Protein AF-A0A196SGY1-F1 (afdb_monomer_lite)

Secondary structure (DSSP, 8-state):
----------PPP--EEEES-GGG--TT-SEEEE-TT-STT------TT-TT--EEEE-SS--TT--EEEEES-TT--EEEE-TT-S-SS-TTSS---EEEEEEEEES-TT--EEEE-TTTTTTEEEEEEE--TT--EEEES-SSSB--TTTT-SEEEEE--TT--EEEE-BTTTTT-SEEEEES-TT--EEEE-TTTT----STT---SSPPP-EEEEE--TT--EEEESSS-S--PPBTTEEEEEEEEE----TTSPEEEEEEEEEEE-HHHHHHHHHHHHTTPPP-SS-----EEEEEEEEESS-EEEEEEETTEEEEEEEEETTS-EEEEEGGGS-SS-SSSSPPP-EEE---SS----EEE-SSSTTEEEEE-TTS-EEEEEGGG--SS-SEE--SEEE---SS-EEEEEESSSSEEEEEETTSEEEEEETTSSSEEEEEE--SS-EEEEEE-SS-TTEEEEEETTS-EEEEETT-TTS-SEEE---SS-EEEEEE-SS-TTEEEEEETTS-EEEEEGGGTT----TTHHHH--TTEEEEE---SS-EEEEEE-SSSTTEEEEEETTS-EEEEE--HHHH-GGGHHHHTTS-----

Radius of gyration: 31.37 Å; chains: 1; bounding box: 111×79×65 Å

Sequence (601 aa):
MCYDGVWIDDAPPIASVAIDSVLRLHNHVEEVTVSNYCCNELSTLSFTRFDALRSLHVGNNCFRSVDRLWLEGLPRLADLLVGDRCFSEVSIDTERRKNPKRSFRVRQCPQLRSIRVGCYSFSDYASFCVENLPSLRSLAIGDVQYDSYNFYYASSFSLVSLPQLEELHVGDHSFHSALHVTLDDLPALQRILLGDCALCGDQGVFTRREHAEETTIVLRNLDALQSLMSQGCHNFQHKEEGYSVQELYLATHTSDGYPNSIFKASIQLLANETESGMKQCLDENKEFPTEGISGKLTITQRILHDGDVNKLRQMPQNSAIVASKTETGVVNVFNTKNYPSAPSSKEVIKTLELTGHEGDGYGLEWSAFQSGWVASGGNDSRVCMWNIGANTGSSNTLQPVAQWQDRHCIIEDVSWHDANVLGAVGDDGMLSLYDLRQNAAIGNSSLHPKEVNVLKFSPFDANLFLSASSDNTAALWDFRNLRFPLHVLEGHSNAVFSGAWSPAMRSVVATAGVDRRVIVWDLSRIGQEQTAEEAEDGPAELLFIHGGHTSRVNDIAWNRHDPWTLASVADDNMLHVWKMAETIYNDKKYSEENLNDDLLD

Structure (mmCIF, N/CA/C/O backbone):
data_AF-A0A196SGY1-F1
#
_entry.id   AF-A0A196SGY1-F1
#
loop_
_atom_site.group_PDB
_atom_site.id
_atom_site.type_symbol
_atom_site.label_atom_id
_atom_site.label_alt_id
_atom_site.label_comp_id
_atom_site.label_asym_id
_atom_site.label_entity_id
_atom_site.label_seq_id
_atom_site.pdbx_PDB_ins_code
_atom_site.Cartn_x
_atom_site.Cartn_y
_atom_site.Cartn_z
_atom_site.occupancy
_atom_site.B_iso_or_equiv
_atom_site.auth_seq_id
_atom_site.auth_comp_id
_atom_site.auth_asym_id
_atom_site.auth_atom_id
_atom_site.pdbx_PDB_model_num
ATOM 1 N N . MET A 1 1 ? -83.498 32.307 34.195 1.00 32.62 1 MET A N 1
ATOM 2 C CA . MET A 1 1 ? -84.444 31.189 34.408 1.00 32.62 1 MET A CA 1
ATOM 3 C C . MET A 1 1 ? -83.624 29.907 34.445 1.00 32.62 1 MET A C 1
ATOM 5 O O . MET A 1 1 ? -82.624 29.865 33.740 1.00 32.62 1 MET A O 1
ATOM 9 N N . CYS A 1 2 ? -84.003 28.919 35.260 1.00 31.34 2 CYS A N 1
ATOM 10 C CA . CYS A 1 2 ? -83.500 27.531 35.173 1.00 31.34 2 CYS A CA 1
ATOM 11 C C . CYS A 1 2 ? -83.926 26.919 33.807 1.00 31.34 2 CYS A C 1
ATOM 13 O O . CYS A 1 2 ? -84.762 27.532 33.145 1.00 31.34 2 CYS A O 1
ATOM 15 N N . TYR A 1 3 ? -83.464 25.788 33.264 1.00 30.14 3 TYR A N 1
ATOM 16 C CA . TYR A 1 3 ? -82.855 24.515 33.721 1.00 30.14 3 TYR A CA 1
ATOM 17 C C . TYR A 1 3 ? -82.192 23.860 32.466 1.00 30.14 3 TYR A C 1
ATOM 19 O O . TYR A 1 3 ? -82.572 24.246 31.362 1.00 30.14 3 TYR A O 1
ATOM 27 N N . ASP A 1 4 ? -81.291 22.866 32.463 1.00 28.56 4 ASP A N 1
ATOM 28 C CA . ASP A 1 4 ? -80.390 22.193 33.433 1.00 28.56 4 ASP A CA 1
ATOM 29 C C . ASP A 1 4 ? -79.326 21.396 32.605 1.00 28.56 4 ASP A C 1
ATOM 31 O O . ASP A 1 4 ? -79.394 21.421 31.374 1.00 28.56 4 ASP A O 1
ATOM 35 N N . GLY A 1 5 ? -78.420 20.627 33.232 1.00 24.91 5 GLY A N 1
ATOM 36 C CA . GLY A 1 5 ? -77.739 19.480 32.595 1.00 24.91 5 GLY A CA 1
ATOM 37 C C . GLY A 1 5 ? -76.202 19.481 32.611 1.00 24.91 5 GLY A C 1
ATOM 38 O O . GLY A 1 5 ? -75.557 20.220 31.872 1.00 24.91 5 GLY A O 1
ATOM 39 N N . VAL A 1 6 ? -75.618 18.568 33.394 1.00 41.25 6 VAL A N 1
ATOM 40 C CA . VAL A 1 6 ? -74.181 18.226 33.406 1.00 41.25 6 VAL A CA 1
ATOM 41 C C . VAL A 1 6 ? -73.947 16.932 32.625 1.00 41.25 6 VAL A C 1
ATOM 43 O O . VAL A 1 6 ? -74.711 15.990 32.806 1.00 41.25 6 VAL A O 1
ATOM 46 N N . TRP A 1 7 ? -72.843 16.850 31.875 1.00 27.38 7 TRP A N 1
ATOM 47 C CA . TRP A 1 7 ? -71.991 15.651 31.848 1.00 27.38 7 TRP A CA 1
ATOM 48 C C . TRP A 1 7 ? -70.517 16.073 31.907 1.00 27.38 7 TRP A C 1
ATOM 50 O O . TRP A 1 7 ? -70.101 17.015 31.234 1.00 27.38 7 TRP A O 1
ATOM 60 N N . ILE A 1 8 ? -69.768 15.389 32.769 1.00 37.47 8 ILE A N 1
ATOM 61 C CA . ILE A 1 8 ? -68.312 15.471 32.946 1.00 37.47 8 ILE A CA 1
ATOM 62 C C . ILE A 1 8 ? -67.732 14.203 32.304 1.00 37.47 8 ILE A C 1
ATOM 64 O O . ILE A 1 8 ? -68.376 13.165 32.402 1.00 37.47 8 ILE A O 1
ATOM 68 N N . ASP A 1 9 ? -66.573 14.328 31.649 1.00 44.69 9 ASP A N 1
ATOM 69 C CA . ASP A 1 9 ? -65.673 13.272 31.144 1.00 44.69 9 ASP A CA 1
ATOM 70 C C . ASP A 1 9 ? -66.264 11.883 30.828 1.00 44.69 9 ASP A C 1
ATOM 72 O O . ASP A 1 9 ? -66.462 11.074 31.726 1.00 44.69 9 ASP A O 1
ATOM 76 N N . ASP A 1 10 ? -66.406 11.559 29.534 1.00 37.25 10 ASP A N 1
ATOM 77 C CA . ASP A 1 10 ? -66.481 10.158 29.061 1.00 37.25 10 ASP A CA 1
ATOM 78 C C . ASP A 1 10 ? -66.118 10.006 27.558 1.00 37.25 10 ASP A C 1
ATOM 80 O O . ASP A 1 10 ? -66.730 9.261 26.791 1.00 37.25 10 ASP A O 1
ATOM 84 N N . ALA A 1 11 ? -65.095 10.739 27.096 1.00 39.91 11 ALA A N 1
ATOM 85 C CA . ALA A 1 11 ? -64.456 10.461 25.806 1.00 39.91 11 ALA A CA 1
ATOM 86 C C . ALA A 1 11 ? -63.278 9.490 26.027 1.00 39.91 11 ALA A C 1
ATOM 88 O O . ALA A 1 11 ? -62.422 9.782 26.865 1.00 39.91 11 ALA A O 1
ATOM 89 N N . PRO A 1 12 ? -63.188 8.355 25.302 1.00 38.88 12 PRO A N 1
ATOM 90 C CA . PRO A 1 12 ? -62.083 7.417 25.480 1.00 38.88 12 PRO A CA 1
ATOM 91 C C . PRO A 1 12 ? -60.742 8.094 25.151 1.00 38.88 12 PRO A C 1
ATOM 93 O O . PRO A 1 12 ? -60.696 8.949 24.259 1.00 38.88 12 PRO A O 1
ATOM 96 N N . PRO A 1 13 ? -59.637 7.716 25.825 1.00 44.72 13 PRO A N 1
ATOM 97 C CA . PRO A 1 13 ? -58.326 8.273 25.525 1.00 44.72 13 PRO A CA 1
ATOM 98 C C . PRO A 1 13 ? -57.987 7.986 24.063 1.00 44.72 13 PRO A C 1
ATOM 100 O O . PRO A 1 13 ? -57.926 6.828 23.643 1.00 44.72 13 PRO A O 1
ATOM 103 N N . ILE A 1 14 ? -57.795 9.047 23.276 1.00 48.94 14 ILE A N 1
ATOM 104 C CA . ILE A 1 14 ? -57.446 8.922 21.862 1.00 48.94 14 ILE A CA 1
ATOM 105 C C . ILE A 1 14 ? -56.001 8.418 21.797 1.00 48.94 14 ILE A C 1
ATOM 107 O O . ILE A 1 14 ? -55.053 9.196 21.904 1.00 48.94 14 ILE A O 1
ATOM 111 N N . ALA A 1 15 ? -55.856 7.096 21.689 1.00 56.09 15 ALA A N 1
ATOM 112 C CA . ALA A 1 15 ? -54.572 6.410 21.800 1.00 56.09 15 ALA A CA 1
ATOM 113 C C . ALA A 1 15 ? -53.589 6.816 20.691 1.00 56.09 15 ALA A C 1
ATOM 115 O O . ALA A 1 15 ? -52.399 6.946 20.957 1.00 56.09 15 ALA A O 1
ATOM 116 N N . SER A 1 16 ? -54.097 7.074 19.482 1.00 55.56 16 SER A N 1
ATOM 117 C CA . SER A 1 16 ? -53.298 7.421 18.308 1.00 55.56 16 SER A CA 1
ATOM 118 C C . SER A 1 16 ? -53.990 8.499 17.480 1.00 55.56 16 SER A C 1
ATOM 120 O O . SER A 1 16 ? -55.203 8.424 17.259 1.00 55.56 16 SER A O 1
ATOM 122 N N . VAL A 1 17 ? -53.242 9.516 17.037 1.00 61.75 17 VAL A N 1
ATOM 123 C CA . VAL A 1 17 ? -53.769 10.606 16.200 1.00 61.75 17 VAL A CA 1
ATOM 124 C C . VAL A 1 17 ? -52.895 10.810 14.964 1.00 61.75 17 VAL A C 1
ATOM 126 O O . VAL A 1 17 ? -51.712 11.134 15.077 1.00 61.75 17 VAL A O 1
ATOM 129 N N . ALA A 1 18 ? -53.510 10.680 13.786 1.00 59.28 18 ALA A N 1
ATOM 130 C CA . ALA A 1 18 ? -52.961 11.170 12.525 1.00 59.28 18 ALA A CA 1
ATOM 131 C C . ALA A 1 18 ? -53.328 12.654 12.352 1.00 59.28 18 ALA A C 1
ATOM 133 O O . ALA A 1 18 ? -54.496 13.013 12.521 1.00 59.28 18 ALA A O 1
ATOM 134 N N . ILE A 1 19 ? -52.354 13.519 12.053 1.00 63.78 19 ILE A N 1
ATOM 135 C CA . ILE A 1 19 ? -52.558 14.978 12.048 1.00 63.78 19 ILE A CA 1
ATOM 136 C C . ILE A 1 19 ? -51.926 15.732 10.876 1.00 63.78 19 ILE A C 1
ATOM 138 O O . ILE A 1 19 ? -50.772 15.513 10.511 1.00 63.78 19 ILE A O 1
ATOM 142 N N . ASP A 1 20 ? -52.652 16.764 10.437 1.00 55.84 20 ASP A N 1
ATOM 143 C CA . ASP A 1 20 ? -52.154 17.821 9.547 1.00 55.84 20 ASP A CA 1
ATOM 144 C C . ASP A 1 20 ? -51.623 19.050 10.318 1.00 55.84 20 ASP A C 1
ATOM 146 O O . ASP A 1 20 ? -50.944 19.904 9.744 1.00 55.84 20 ASP A O 1
ATOM 150 N N . SER A 1 21 ? -51.920 19.158 11.625 1.00 59.31 21 SER A N 1
ATOM 151 C CA . SER A 1 21 ? -51.445 20.235 12.512 1.00 59.31 21 SER A CA 1
ATOM 152 C C . SER A 1 21 ? -51.351 19.802 13.986 1.00 59.31 21 SER A C 1
ATOM 154 O O . SER A 1 21 ? -52.346 19.414 14.598 1.00 59.31 21 SER A O 1
ATOM 156 N N . VAL A 1 22 ? -50.157 19.920 14.585 1.00 59.84 22 VAL A N 1
ATOM 157 C CA . VAL A 1 22 ? -49.840 19.444 15.956 1.00 59.84 22 VAL A CA 1
ATOM 158 C C . VAL A 1 22 ? -50.501 20.273 17.071 1.00 59.84 22 VAL A C 1
ATOM 160 O O . VAL A 1 22 ? -50.790 19.764 18.154 1.00 59.84 22 VAL A O 1
ATOM 163 N N . LEU A 1 23 ? -50.770 21.559 16.826 1.00 58.28 23 LEU A N 1
ATOM 164 C CA . LEU A 1 23 ? -51.071 22.552 17.874 1.00 58.28 23 LEU A CA 1
ATOM 165 C C . LEU A 1 23 ? -52.390 22.332 18.642 1.00 58.28 23 LEU A C 1
ATOM 167 O O . LEU A 1 23 ? -52.634 23.023 19.628 1.00 58.28 23 LEU A O 1
ATOM 171 N N . ARG A 1 24 ? -53.245 21.394 18.213 1.00 62.16 24 ARG A N 1
ATOM 172 C CA . ARG A 1 24 ? -54.572 21.131 18.809 1.00 62.16 24 ARG A CA 1
ATOM 173 C C . ARG A 1 24 ? -54.680 19.818 19.595 1.00 62.16 24 ARG A C 1
ATOM 175 O O . ARG A 1 24 ? -55.752 19.520 20.110 1.00 62.16 24 ARG A O 1
ATOM 182 N N . LEU A 1 25 ? -53.603 19.036 19.700 1.00 68.81 25 LEU A N 1
ATOM 183 C CA . LEU A 1 25 ? -53.610 17.753 20.418 1.00 68.81 25 LEU A CA 1
ATOM 184 C C . LEU A 1 25 ? -53.851 17.918 21.931 1.00 68.81 25 LEU A C 1
ATOM 186 O O . LEU A 1 25 ? -53.497 18.948 22.510 1.00 68.81 25 LEU A O 1
ATOM 190 N N . HIS A 1 26 ? -54.411 16.892 22.582 1.00 71.00 26 HIS A N 1
ATOM 191 C CA . HIS A 1 26 ? -54.615 16.833 24.039 1.00 71.00 26 HIS A CA 1
ATOM 192 C C . HIS A 1 26 ? -53.385 16.252 24.764 1.00 71.00 26 HIS A C 1
ATOM 194 O O . HIS A 1 26 ? -52.654 15.456 24.186 1.00 71.00 26 HIS A O 1
ATOM 200 N N . ASN A 1 27 ? -53.183 16.567 26.049 1.00 72.75 27 ASN A N 1
ATOM 201 C CA . ASN A 1 27 ? -52.022 16.093 26.832 1.00 72.75 27 ASN A CA 1
ATOM 202 C C . ASN A 1 27 ? -51.992 14.558 27.063 1.00 72.75 27 ASN A C 1
ATOM 204 O O . ASN A 1 27 ? -51.004 14.032 27.569 1.00 72.75 27 ASN A O 1
ATOM 208 N N . HIS A 1 28 ? -53.066 13.838 26.715 1.00 78.12 28 HIS A N 1
ATOM 209 C CA . HIS A 1 28 ? -53.223 12.386 26.922 1.00 78.12 28 HIS A CA 1
ATOM 210 C C . HIS A 1 28 ? -52.933 11.535 25.675 1.00 78.12 28 HIS A C 1
ATOM 212 O O . HIS A 1 28 ? -53.157 10.329 25.707 1.00 78.12 28 HIS A O 1
ATOM 218 N N . VAL A 1 29 ? -52.482 12.145 24.578 1.00 83.50 29 VAL A N 1
ATOM 219 C CA . VAL A 1 29 ? -52.161 11.422 23.340 1.00 83.50 29 VAL A CA 1
ATOM 220 C C . VAL A 1 29 ? -50.932 10.536 23.566 1.00 83.50 29 VAL A C 1
ATOM 222 O O . VAL A 1 29 ? -49.875 11.042 23.944 1.00 83.50 29 VAL A O 1
ATOM 225 N N . GLU A 1 30 ? -51.077 9.226 23.344 1.00 88.00 30 GLU A N 1
ATOM 226 C CA . GLU A 1 30 ? -49.977 8.260 23.484 1.00 88.00 30 GLU A CA 1
ATOM 227 C C . GLU A 1 30 ? -49.188 8.073 22.174 1.00 88.00 30 GLU A C 1
ATOM 229 O O . GLU A 1 30 ? -47.990 7.813 22.224 1.00 88.00 30 GLU A O 1
ATOM 234 N N . GLU A 1 31 ? -49.790 8.280 21.003 1.00 88.38 31 GLU A N 1
ATOM 235 C CA . GLU A 1 31 ? -49.096 8.195 19.711 1.00 88.38 31 GLU A CA 1
ATOM 236 C C . GLU A 1 31 ? -49.442 9.379 18.798 1.00 88.38 31 GLU A C 1
ATOM 238 O O . GLU A 1 31 ? -50.613 9.710 18.584 1.00 88.38 31 GLU A O 1
ATOM 243 N N . VAL A 1 32 ? -48.413 9.994 18.213 1.00 88.06 32 VAL A N 1
ATOM 244 C CA . VAL A 1 32 ? -48.550 11.047 17.200 1.00 88.06 32 VAL A CA 1
ATOM 245 C C . VAL A 1 32 ? -47.955 10.552 15.892 1.00 88.06 32 VAL A C 1
ATOM 247 O O . VAL A 1 32 ? -46.750 10.324 15.806 1.00 88.06 32 VAL A O 1
ATOM 250 N N . THR A 1 33 ? -48.797 10.442 14.863 1.00 87.06 33 THR A N 1
ATOM 251 C CA . THR A 1 33 ? -48.358 10.199 13.485 1.00 87.06 33 THR A CA 1
ATOM 252 C C . THR A 1 33 ? -48.636 11.436 12.633 1.00 87.06 33 THR A C 1
ATOM 254 O O . THR A 1 33 ? -49.759 11.933 12.579 1.00 87.06 33 THR A O 1
ATOM 257 N N . VAL A 1 34 ? -47.619 11.951 11.949 1.00 88.31 34 VAL A N 1
ATOM 258 C CA . VAL A 1 34 ? -47.744 13.092 11.031 1.00 88.31 34 VAL A CA 1
ATOM 259 C C . VAL A 1 34 ? -47.680 12.566 9.605 1.00 88.31 34 VAL A C 1
ATOM 261 O O . VAL A 1 34 ? -46.688 11.950 9.220 1.00 88.31 34 VAL A O 1
ATOM 264 N N . SER A 1 35 ? -48.737 12.790 8.826 1.00 87.69 35 SER A N 1
ATOM 265 C CA . SER A 1 35 ? -48.800 12.372 7.422 1.00 87.69 35 SER A CA 1
ATOM 266 C C . SER A 1 35 ? -47.794 13.134 6.553 1.00 87.69 35 SER A C 1
ATOM 268 O O . SER A 1 35 ? -47.345 14.220 6.918 1.00 87.69 35 SER A O 1
ATOM 270 N N . ASN A 1 36 ? -47.431 12.560 5.401 1.00 89.31 36 ASN A N 1
ATOM 271 C CA . ASN A 1 36 ? -46.497 13.181 4.458 1.00 89.31 36 ASN A CA 1
ATOM 272 C C . ASN A 1 36 ? -46.974 14.582 4.030 1.00 89.31 36 ASN A C 1
ATOM 274 O O . ASN A 1 36 ? -48.167 14.787 3.820 1.00 89.31 36 ASN A O 1
ATOM 278 N N . TYR A 1 37 ? -46.034 15.504 3.810 1.00 87.88 37 TYR A N 1
ATOM 279 C CA . TYR A 1 37 ? -46.262 16.895 3.383 1.00 87.88 37 TYR A CA 1
ATOM 280 C C . TYR A 1 37 ? -46.968 17.814 4.405 1.00 87.88 37 TYR A C 1
ATOM 282 O O . TYR A 1 37 ? -47.290 18.961 4.077 1.00 87.88 37 TYR A O 1
ATOM 290 N N . CYS A 1 38 ? -47.177 17.368 5.648 1.00 85.69 38 CYS A N 1
ATOM 291 C CA . CYS A 1 38 ? -47.927 18.125 6.654 1.00 85.69 38 CYS A CA 1
ATOM 292 C C . CYS A 1 38 ? -47.064 19.088 7.499 1.00 85.69 38 CYS A C 1
ATOM 294 O O . CYS A 1 38 ? -45.837 18.999 7.576 1.00 85.69 38 CYS A O 1
ATOM 296 N N . CYS A 1 39 ? -47.736 20.031 8.173 1.00 83.12 39 CYS A N 1
ATOM 297 C CA . CYS A 1 39 ? -47.142 21.001 9.106 1.00 83.12 39 CYS A CA 1
ATOM 298 C C . CYS A 1 39 ? -46.025 21.914 8.545 1.00 83.12 39 CYS A C 1
ATOM 300 O O . CYS A 1 39 ? -45.257 22.479 9.320 1.00 83.12 39 CYS A O 1
ATOM 302 N N . ASN A 1 40 ? -45.927 22.106 7.226 1.00 85.44 40 ASN A N 1
ATOM 303 C CA . ASN A 1 40 ? -44.827 22.872 6.621 1.00 85.44 40 ASN A CA 1
ATOM 304 C C . ASN A 1 40 ? -44.829 24.382 6.936 1.00 85.44 40 ASN A C 1
ATOM 306 O O . ASN A 1 40 ? -43.757 24.977 6.996 1.00 85.44 40 ASN A O 1
ATOM 310 N N . GLU A 1 41 ? -45.990 24.969 7.238 1.00 82.69 41 GLU A N 1
ATOM 311 C CA . GLU A 1 41 ? -46.149 26.379 7.656 1.00 82.69 41 GLU A CA 1
ATOM 312 C C . GLU A 1 41 ? -45.886 26.612 9.161 1.00 82.69 41 GLU A C 1
ATOM 314 O O . GLU A 1 41 ? -46.022 27.724 9.674 1.00 82.69 41 GLU A O 1
ATOM 319 N N . LEU A 1 42 ? -45.574 25.554 9.915 1.00 82.56 42 LEU A N 1
ATOM 320 C CA . LEU A 1 42 ? -45.384 25.623 11.360 1.00 82.56 42 LEU A CA 1
ATOM 321 C C . LEU A 1 42 ? -43.962 26.110 11.674 1.00 82.56 42 LEU A C 1
ATOM 323 O O . LEU A 1 42 ? -43.001 25.422 11.351 1.00 82.56 42 LEU A O 1
ATOM 327 N N . SER A 1 43 ? -43.811 27.262 12.329 1.00 79.19 43 SER A N 1
ATOM 328 C CA . SER A 1 43 ? -42.489 27.795 12.708 1.00 79.19 43 SER A CA 1
ATOM 329 C C . SER A 1 43 ? -41.998 27.333 14.084 1.00 79.19 43 SER A C 1
ATOM 331 O O . SER A 1 43 ? -40.792 27.253 14.329 1.00 79.19 43 SER A O 1
ATOM 333 N N . THR A 1 44 ? -42.918 26.999 14.994 1.00 79.25 44 THR A N 1
ATOM 334 C CA . THR A 1 44 ? -42.607 26.550 16.357 1.00 79.25 44 THR A CA 1
ATOM 335 C C . THR A 1 44 ? -43.329 25.251 16.695 1.00 79.25 44 THR A C 1
ATOM 337 O O . THR A 1 44 ? -44.539 25.119 16.516 1.00 79.25 44 THR A O 1
ATOM 340 N N . LEU A 1 45 ? -42.570 24.285 17.211 1.00 83.81 45 LEU A N 1
ATOM 341 C CA . LEU A 1 45 ? -43.047 22.961 17.593 1.00 83.81 45 LEU A CA 1
ATOM 342 C C . LEU A 1 45 ? -42.593 22.665 19.026 1.00 83.81 45 LEU A C 1
ATOM 344 O O . LEU A 1 45 ? -41.425 22.848 19.357 1.00 83.81 45 LEU A O 1
ATOM 348 N N . SER A 1 46 ? -43.513 22.227 19.886 1.00 81.50 46 SER A N 1
ATOM 349 C CA . SER A 1 46 ? -43.191 21.812 21.254 1.00 81.50 46 SER A CA 1
ATOM 350 C C . SER A 1 46 ? -44.043 20.623 21.672 1.00 81.50 46 SER A C 1
ATOM 352 O O . SER A 1 46 ? -45.260 20.621 21.476 1.00 81.50 46 SER A O 1
ATOM 354 N N . PHE A 1 47 ? -43.389 19.641 22.291 1.00 84.56 47 PHE A N 1
ATOM 355 C CA . PHE A 1 47 ? -44.022 18.438 22.822 1.00 84.56 47 PHE A CA 1
ATOM 356 C C . PHE A 1 47 ? -44.046 18.383 24.359 1.00 84.56 47 PHE A C 1
ATOM 358 O O . PHE A 1 47 ? -44.596 17.438 24.912 1.00 84.56 47 PHE A O 1
ATOM 365 N N . THR A 1 48 ? -43.541 19.405 25.063 1.00 76.31 48 THR A N 1
ATOM 366 C CA . THR A 1 48 ? -43.305 19.427 26.531 1.00 76.31 48 THR A CA 1
ATOM 367 C C . THR A 1 48 ? -44.551 19.277 27.424 1.00 76.31 48 THR A C 1
ATOM 369 O O . THR A 1 48 ? -44.462 19.409 28.638 1.00 76.31 48 THR A O 1
ATOM 372 N N . ARG A 1 49 ? -45.728 19.065 26.829 1.00 79.25 49 ARG A N 1
ATOM 373 C CA . ARG A 1 49 ? -47.043 18.922 27.473 1.00 79.25 49 ARG A CA 1
ATOM 374 C C . ARG A 1 49 ? -47.672 17.535 27.283 1.00 79.25 49 ARG A C 1
ATOM 376 O O . ARG A 1 49 ? -48.812 17.335 27.694 1.00 79.25 49 ARG A O 1
ATOM 383 N N . PHE A 1 50 ? -46.989 16.612 26.602 1.00 83.81 50 PHE A N 1
ATOM 384 C CA . PHE A 1 50 ? -47.509 15.283 26.267 1.00 83.81 50 PHE A CA 1
ATOM 385 C C . PHE A 1 50 ? -46.832 14.191 27.108 1.00 83.81 50 PHE A C 1
ATOM 387 O O . PHE A 1 50 ? -46.150 13.316 26.582 1.00 83.81 50 PHE A O 1
ATOM 394 N N . ASP A 1 51 ? -47.055 14.210 28.425 1.00 84.00 51 ASP A N 1
ATOM 395 C CA . ASP A 1 51 ? -46.483 13.234 29.375 1.00 84.00 51 ASP A CA 1
ATOM 396 C C . ASP A 1 51 ? -46.884 11.775 29.070 1.00 84.00 51 ASP A C 1
ATOM 398 O O . ASP A 1 51 ? -46.241 10.822 29.518 1.00 84.00 51 ASP A O 1
ATOM 402 N N . ALA A 1 52 ? -47.973 11.601 28.314 1.00 87.50 52 ALA A N 1
ATOM 403 C CA . ALA A 1 52 ? -48.496 10.318 27.865 1.00 87.50 52 ALA A CA 1
ATOM 404 C C . ALA A 1 52 ? -47.785 9.753 26.614 1.00 87.50 52 ALA A C 1
ATOM 406 O O . ALA A 1 52 ? -47.904 8.555 26.358 1.00 87.50 52 ALA A O 1
ATOM 407 N N . LEU A 1 53 ? -47.053 10.583 25.858 1.00 91.06 53 LEU A N 1
ATOM 408 C CA . LEU A 1 53 ? -46.540 10.258 24.524 1.00 91.06 53 LEU A CA 1
ATOM 409 C C . LEU A 1 53 ? -45.514 9.117 24.558 1.00 91.06 53 LEU A C 1
ATOM 411 O O . LEU A 1 53 ? -44.488 9.217 25.226 1.00 91.06 53 LEU A O 1
ATOM 415 N N . ARG A 1 54 ? -45.790 8.057 23.797 1.00 92.44 54 ARG A N 1
ATOM 416 C CA . ARG A 1 54 ? -44.965 6.858 23.590 1.00 92.44 54 ARG A CA 1
ATOM 417 C C . ARG A 1 54 ? -44.276 6.835 22.234 1.00 92.44 54 ARG A C 1
ATOM 419 O O . ARG A 1 54 ? -43.136 6.396 22.152 1.00 92.44 54 ARG A O 1
ATOM 426 N N . SER A 1 55 ? -44.948 7.293 21.183 1.00 92.56 55 SER A N 1
ATOM 427 C CA . SER A 1 55 ? -44.418 7.272 19.818 1.00 92.56 55 SER A CA 1
ATOM 428 C C . SER A 1 55 ? -44.637 8.615 19.132 1.00 92.56 55 SER A C 1
ATOM 430 O O . SER A 1 55 ? -45.737 9.175 19.172 1.00 92.56 55 SER A O 1
ATOM 432 N N . LEU A 1 56 ? -43.581 9.116 18.490 1.00 93.44 56 LEU A N 1
ATOM 433 C CA . LEU A 1 56 ? -43.647 10.227 17.548 1.00 93.44 56 LEU A CA 1
ATOM 434 C C . LEU A 1 56 ? -43.117 9.754 16.193 1.00 93.44 56 LEU A C 1
ATOM 436 O O . LEU A 1 56 ? -41.911 9.578 16.015 1.00 93.44 56 LEU A O 1
ATOM 440 N N . HIS A 1 57 ? -44.026 9.565 15.241 1.00 94.69 57 HIS A N 1
ATOM 441 C CA . HIS A 1 57 ? -43.714 9.201 13.865 1.00 94.69 57 HIS A CA 1
ATOM 442 C C . HIS A 1 57 ? -44.050 10.366 12.932 1.00 94.69 57 HIS A C 1
ATOM 444 O O . HIS A 1 57 ? -45.191 10.815 12.847 1.00 94.69 57 HIS A O 1
ATOM 450 N N . VAL A 1 58 ? -43.057 10.859 12.203 1.00 94.81 58 VAL A N 1
ATOM 451 C CA . VAL A 1 58 ? -43.210 11.897 11.184 1.00 94.81 58 VAL A CA 1
ATOM 452 C C . VAL A 1 58 ? -42.967 11.264 9.821 1.00 94.81 58 VAL A C 1
ATOM 454 O O . VAL A 1 58 ? -41.930 10.639 9.624 1.00 94.81 58 VAL A O 1
ATOM 457 N N . GLY A 1 59 ? -43.919 11.414 8.898 1.00 91.94 59 GLY A N 1
ATOM 458 C CA . GLY A 1 59 ? -43.779 11.012 7.497 1.00 91.94 59 GLY A CA 1
ATOM 459 C C . GLY A 1 59 ? -42.754 11.855 6.733 1.00 91.94 59 GLY A C 1
ATOM 460 O O . GLY A 1 59 ? -41.913 12.517 7.333 1.00 91.94 59 GLY A O 1
ATOM 461 N N . ASN A 1 60 ? -42.826 11.842 5.404 1.00 93.56 60 ASN A N 1
ATOM 462 C CA . ASN A 1 60 ? -41.862 12.513 4.527 1.00 93.56 60 ASN A CA 1
ATOM 463 C C . ASN A 1 60 ? -42.305 13.943 4.156 1.00 93.56 60 ASN A C 1
ATOM 465 O O . ASN A 1 60 ? -43.493 14.193 3.955 1.00 93.56 60 ASN A O 1
ATOM 469 N N . ASN A 1 61 ? -41.351 14.849 3.921 1.00 92.19 61 ASN A N 1
ATOM 470 C CA . ASN A 1 61 ? -41.553 16.243 3.483 1.00 92.19 61 ASN A CA 1
ATOM 471 C C . ASN A 1 61 ? -42.353 17.124 4.471 1.00 92.19 61 ASN A C 1
ATOM 473 O O . ASN A 1 61 ? -43.160 17.956 4.052 1.00 92.19 61 ASN A O 1
ATOM 477 N N . CYS A 1 62 ? -42.166 16.928 5.777 1.00 91.69 62 CYS A N 1
ATOM 478 C CA . CYS A 1 62 ? -42.915 17.608 6.839 1.00 91.69 62 CYS A CA 1
ATOM 479 C C . CYS A 1 62 ? -42.093 18.688 7.563 1.00 91.69 62 CYS A C 1
ATOM 481 O O . CYS A 1 62 ? -40.863 18.637 7.606 1.00 91.69 62 CYS A O 1
ATOM 483 N N . PHE A 1 63 ? -42.782 19.622 8.228 1.00 91.44 63 PHE A N 1
ATOM 484 C CA . PHE A 1 63 ? -42.187 20.617 9.139 1.00 91.44 63 PHE A CA 1
ATOM 485 C C . PHE A 1 63 ? -41.095 21.534 8.545 1.00 91.44 63 PHE A C 1
ATOM 487 O O . PHE A 1 63 ? -40.225 22.002 9.277 1.00 91.44 63 PHE A O 1
ATOM 494 N N . ARG A 1 64 ? -41.151 21.839 7.241 1.00 88.81 64 ARG A N 1
ATOM 495 C CA . ARG A 1 64 ? -40.203 22.703 6.503 1.00 88.81 64 ARG A CA 1
ATOM 496 C C . ARG A 1 64 ? -39.716 23.944 7.272 1.00 88.81 64 ARG A C 1
ATOM 498 O O . ARG A 1 64 ? -38.518 24.220 7.277 1.00 88.81 64 ARG A O 1
ATOM 505 N N . SER A 1 65 ? -40.643 24.676 7.893 1.00 87.00 65 SER A N 1
ATOM 506 C CA . SER A 1 65 ? -40.384 25.975 8.534 1.00 87.00 65 SER A CA 1
ATOM 507 C C . SER A 1 65 ? -40.051 25.898 10.030 1.00 87.00 65 SER A C 1
ATOM 509 O O . SER A 1 65 ? -39.844 26.939 10.656 1.00 87.00 65 SER A O 1
ATOM 511 N N . VAL A 1 66 ? -40.027 24.704 10.635 1.00 89.75 66 VAL A N 1
ATOM 512 C CA . VAL A 1 66 ? -39.759 24.561 12.073 1.00 89.75 66 VAL A CA 1
ATOM 513 C C . VAL A 1 66 ? -38.294 24.859 12.345 1.00 89.75 66 VAL A C 1
ATOM 515 O O . VAL A 1 66 ? -37.416 24.180 11.827 1.00 89.75 66 VAL A O 1
A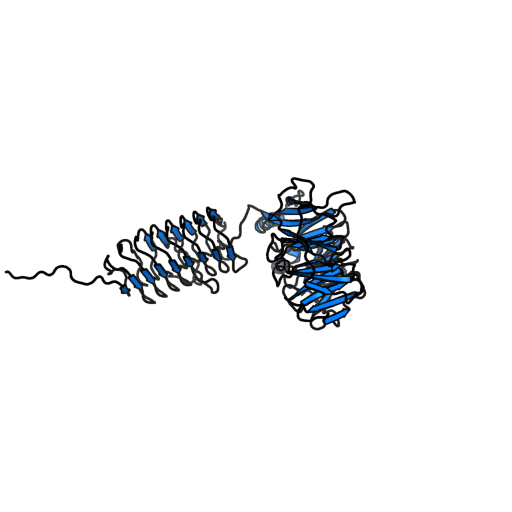TOM 518 N N . ASP A 1 67 ? -38.021 25.827 13.223 1.00 87.12 67 ASP A N 1
ATOM 519 C CA . ASP A 1 67 ? -36.635 26.111 13.596 1.00 87.12 67 ASP A CA 1
ATOM 520 C C . ASP A 1 67 ? -36.082 25.100 14.619 1.00 87.12 67 ASP A C 1
ATOM 522 O O . ASP A 1 67 ? -34.900 24.767 14.619 1.00 87.12 67 ASP A O 1
ATOM 526 N N . ARG A 1 68 ? -36.903 24.628 15.562 1.00 89.94 68 ARG A N 1
ATOM 527 C CA . ARG A 1 68 ? -36.420 23.835 16.704 1.00 89.94 68 ARG A CA 1
ATOM 528 C C . ARG A 1 68 ? -37.285 22.615 16.937 1.00 89.94 68 ARG A C 1
ATOM 530 O O . ARG A 1 68 ? -38.490 22.745 17.140 1.00 89.94 68 ARG A O 1
ATOM 537 N N . LEU A 1 69 ? -36.643 21.451 16.977 1.00 92.88 69 LEU A N 1
ATOM 538 C CA . LEU A 1 69 ? -37.246 20.215 17.461 1.00 92.88 69 LEU A CA 1
ATOM 539 C C . LEU A 1 69 ? -36.540 19.827 18.757 1.00 92.88 69 LEU A C 1
ATOM 541 O O . LEU A 1 69 ? -35.442 19.271 18.732 1.00 92.88 69 LEU A O 1
ATOM 545 N N . TRP A 1 70 ? -37.159 20.182 19.882 1.00 93.12 70 TRP A N 1
ATOM 546 C CA . TRP A 1 70 ? -36.675 19.863 21.222 1.00 93.12 70 TRP A CA 1
ATOM 547 C C . TRP A 1 70 ? -37.636 18.871 21.882 1.00 93.12 70 TRP A C 1
ATOM 549 O O . TRP A 1 70 ? -38.802 19.184 22.131 1.00 93.12 70 TRP A O 1
ATOM 559 N N . LEU A 1 71 ? -37.134 17.669 22.149 1.00 93.00 71 LEU A N 1
ATOM 560 C CA . LEU A 1 71 ? -37.822 16.602 22.870 1.00 93.00 71 LEU A CA 1
ATOM 561 C C . LEU A 1 71 ? -37.138 16.455 24.231 1.00 93.00 71 LEU A C 1
ATOM 563 O O . LEU A 1 71 ? -36.197 15.681 24.398 1.00 93.00 71 LEU A O 1
ATOM 567 N N . GLU A 1 72 ? -37.564 17.283 25.182 1.00 91.94 72 GLU A N 1
ATOM 568 C CA . GLU A 1 72 ? -37.004 17.344 26.531 1.00 91.94 72 GLU A CA 1
ATOM 569 C C . GLU A 1 72 ? -38.050 16.865 27.547 1.00 91.94 72 GLU A C 1
ATOM 571 O O . GLU A 1 72 ? -39.180 17.355 27.555 1.00 91.94 72 GLU A O 1
ATOM 576 N N . GLY A 1 73 ? -37.672 15.908 28.400 1.00 88.06 73 GLY A N 1
ATOM 577 C CA . GLY A 1 73 ? -38.473 15.504 29.561 1.00 88.06 73 GLY A CA 1
ATOM 578 C C . GLY A 1 73 ? -39.724 14.672 29.257 1.00 88.06 73 GLY A C 1
ATOM 579 O O . GLY A 1 73 ? -40.689 14.760 30.010 1.00 88.06 73 GLY A O 1
ATOM 580 N N . LEU A 1 74 ? -39.738 13.871 28.184 1.00 92.38 74 LEU A N 1
ATOM 581 C CA . LEU A 1 74 ? -40.872 13.001 27.835 1.00 92.38 74 LEU A CA 1
ATOM 582 C C . LEU A 1 74 ? -40.708 11.610 28.486 1.00 92.38 74 LEU A C 1
ATOM 584 O O . LEU A 1 74 ? -39.929 10.789 27.993 1.00 92.38 74 LEU A O 1
ATOM 588 N N . PRO A 1 75 ? -41.421 11.295 29.588 1.00 91.62 75 PRO A N 1
ATOM 589 C CA . PRO A 1 75 ? -41.110 10.135 30.429 1.00 91.62 75 PRO A CA 1
ATOM 590 C C . PRO A 1 75 ? -41.497 8.787 29.807 1.00 91.62 75 PRO A C 1
ATOM 592 O O . PRO A 1 75 ? -40.986 7.753 30.238 1.00 91.62 75 PRO A O 1
ATOM 595 N N . ARG A 1 76 ? -42.411 8.790 28.828 1.00 93.69 76 ARG A N 1
ATOM 596 C CA . ARG A 1 76 ? -42.955 7.589 28.174 1.00 93.69 76 ARG A CA 1
ATOM 597 C C . ARG A 1 76 ? -42.503 7.397 26.729 1.00 93.69 76 ARG A C 1
ATOM 599 O O . ARG A 1 76 ? -42.793 6.340 26.173 1.00 93.69 76 ARG A O 1
ATOM 606 N N . LEU A 1 77 ? -41.814 8.376 26.131 1.00 95.62 77 LEU A N 1
ATOM 607 C CA . LEU A 1 77 ? -41.440 8.321 24.719 1.00 95.62 77 LEU A CA 1
ATOM 608 C C . LEU A 1 77 ? -40.464 7.161 24.519 1.00 95.62 77 LEU A C 1
ATOM 610 O O . LEU A 1 77 ? -39.393 7.156 25.119 1.00 95.62 77 LEU A O 1
ATOM 614 N N . ALA A 1 78 ? -40.867 6.187 23.710 1.00 94.88 78 ALA A N 1
ATOM 615 C CA . ALA A 1 78 ? -40.170 4.938 23.445 1.00 94.88 78 ALA A CA 1
ATOM 616 C C . ALA A 1 78 ? -39.549 4.902 22.043 1.00 94.88 78 ALA A C 1
ATOM 618 O O . ALA A 1 78 ? -38.464 4.344 21.890 1.00 94.88 78 ALA A O 1
ATOM 619 N N . ASP A 1 79 ? -40.182 5.544 21.056 1.00 93.88 79 ASP A N 1
ATOM 620 C CA . ASP A 1 79 ? -39.727 5.544 19.664 1.00 93.88 79 ASP A CA 1
ATOM 621 C C . ASP A 1 79 ? -39.904 6.914 18.993 1.00 93.88 79 ASP A C 1
ATOM 623 O O . ASP A 1 79 ? -40.953 7.561 19.103 1.00 93.88 79 ASP A O 1
ATOM 627 N N . LEU A 1 80 ? -38.862 7.335 18.269 1.00 96.81 80 LEU A N 1
ATOM 628 C CA . LEU A 1 80 ? -38.844 8.530 17.429 1.00 96.81 80 LEU A CA 1
ATOM 629 C C . LEU A 1 80 ? -38.467 8.148 15.994 1.00 96.81 80 LEU A C 1
ATOM 631 O O . LEU A 1 80 ? -37.350 7.695 15.734 1.00 96.81 80 LEU A O 1
ATOM 635 N N . LEU A 1 81 ? -39.383 8.388 15.059 1.00 97.56 81 LEU A N 1
ATOM 636 C CA . LEU A 1 81 ? -39.160 8.214 13.627 1.00 97.56 81 LEU A CA 1
ATOM 637 C C . LEU A 1 81 ? -39.421 9.537 12.910 1.00 97.56 81 LEU A C 1
ATOM 639 O O . LEU A 1 81 ? -40.498 10.113 13.042 1.00 97.56 81 LEU A O 1
ATOM 643 N N . VAL A 1 82 ? -38.457 9.993 12.119 1.00 97.38 82 VAL A N 1
ATOM 644 C CA . VAL A 1 82 ? -38.612 11.110 11.186 1.00 97.38 82 VAL A CA 1
ATOM 645 C C . VAL A 1 82 ? -38.312 10.601 9.784 1.00 97.38 82 VAL A C 1
ATOM 647 O O . VAL A 1 82 ? -37.258 10.012 9.573 1.00 97.38 82 VAL A O 1
ATOM 650 N N . GLY A 1 83 ? -39.233 10.803 8.845 1.00 96.00 83 GLY A N 1
ATOM 651 C CA . GLY A 1 83 ? -39.073 10.431 7.442 1.00 96.00 83 GLY A CA 1
ATOM 652 C C . GLY A 1 83 ? -38.096 11.321 6.670 1.00 96.00 83 GLY A C 1
ATOM 653 O O . GLY A 1 83 ? -37.349 12.112 7.251 1.00 96.00 83 GLY A O 1
ATOM 654 N N . ASP A 1 84 ? -38.111 11.185 5.347 1.00 94.31 84 ASP A N 1
ATOM 655 C CA . ASP A 1 84 ? -37.197 11.883 4.436 1.00 94.31 84 ASP A CA 1
ATOM 656 C C . ASP A 1 84 ? -37.618 13.337 4.175 1.00 94.31 84 ASP A C 1
ATOM 658 O O . ASP A 1 84 ? -38.812 13.640 4.090 1.00 94.31 84 ASP A O 1
ATOM 662 N N . ARG A 1 85 ? -36.644 14.221 3.917 1.00 92.56 85 ARG A N 1
ATOM 663 C CA . ARG A 1 85 ? -36.838 15.640 3.537 1.00 92.56 85 ARG A CA 1
ATOM 664 C C . ARG A 1 85 ? -37.663 16.450 4.549 1.00 92.56 85 ARG A C 1
ATOM 666 O O . ARG A 1 85 ? -38.402 17.362 4.181 1.00 92.56 85 ARG A O 1
ATOM 673 N N . CYS A 1 86 ? -37.563 16.109 5.828 1.00 93.31 86 CYS A N 1
ATOM 674 C CA . CYS A 1 86 ? -38.275 16.764 6.921 1.00 93.31 86 CYS A CA 1
ATOM 675 C C . CYS A 1 86 ? -37.406 17.810 7.623 1.00 93.31 86 CYS A C 1
ATOM 677 O O . CYS A 1 86 ? -36.193 17.650 7.730 1.00 93.31 86 CYS A O 1
ATOM 679 N N . PHE A 1 87 ? -38.033 18.861 8.161 1.00 93.00 87 PHE A N 1
ATOM 680 C CA . PHE A 1 87 ? -37.340 19.930 8.895 1.00 93.00 87 PHE A CA 1
ATOM 681 C C . PHE A 1 87 ? -36.200 20.570 8.078 1.00 93.00 87 PHE A C 1
ATOM 683 O O . PHE A 1 87 ? -35.071 20.696 8.543 1.00 93.00 87 PHE A O 1
ATOM 690 N N . SER A 1 88 ? -36.444 20.901 6.809 1.00 88.31 88 SER A N 1
ATOM 691 C CA . SER A 1 88 ? -35.436 21.504 5.923 1.00 88.31 88 SER A CA 1
ATOM 692 C C . SER A 1 88 ? -36.103 22.479 4.969 1.00 88.31 88 SER A C 1
ATOM 694 O O . SER A 1 88 ? -36.967 22.094 4.185 1.00 88.31 88 SER A O 1
ATOM 696 N N . GLU A 1 89 ? -35.745 23.757 5.065 1.00 79.06 89 GLU A N 1
ATOM 697 C CA . GLU A 1 89 ? -36.338 24.837 4.279 1.00 79.06 89 GLU A CA 1
ATOM 698 C C . GLU A 1 89 ? -35.625 25.030 2.941 1.00 79.06 89 GLU A C 1
ATOM 700 O O . GLU A 1 89 ? -36.280 25.333 1.937 1.00 79.06 89 GLU A O 1
ATOM 705 N N . VAL A 1 90 ? -34.308 24.814 2.936 1.00 67.25 90 VAL A N 1
ATOM 706 C CA . VAL A 1 90 ? -33.389 25.074 1.823 1.00 67.25 90 VAL A CA 1
ATOM 707 C C . VAL A 1 90 ? -32.809 23.758 1.284 1.00 67.25 90 VAL A C 1
ATOM 709 O O . VAL A 1 90 ? -32.368 22.901 2.050 1.00 67.25 90 VAL A O 1
ATOM 712 N N . SER A 1 91 ? -32.793 23.589 -0.042 1.00 58.41 91 SER A N 1
ATOM 713 C CA . SER A 1 91 ? -32.082 22.491 -0.710 1.00 58.41 91 SER A CA 1
ATOM 714 C C . SER A 1 91 ? -30.593 22.818 -0.864 1.00 58.41 91 SER A C 1
ATOM 716 O O . SER A 1 91 ? -30.220 23.982 -1.020 1.00 58.41 91 SER A O 1
ATOM 718 N N . ILE A 1 92 ? -29.751 21.781 -0.849 1.00 58.19 92 ILE A N 1
ATOM 719 C CA . ILE A 1 92 ? -28.276 21.866 -0.780 1.00 58.19 92 ILE A CA 1
ATOM 720 C C . ILE A 1 92 ? -27.664 22.732 -1.906 1.00 58.19 92 ILE A C 1
ATOM 722 O O . ILE A 1 92 ? -26.629 23.364 -1.702 1.00 58.19 92 ILE A O 1
ATOM 726 N N . ASP A 1 93 ? -28.349 22.850 -3.047 1.00 50.91 93 ASP A N 1
ATOM 727 C CA . ASP A 1 93 ? -27.909 23.608 -4.230 1.00 50.91 93 ASP A CA 1
ATOM 728 C C . ASP A 1 93 ? -28.069 25.140 -4.136 1.00 50.91 93 ASP A C 1
ATOM 730 O O . ASP A 1 93 ? -27.612 25.867 -5.019 1.00 50.91 93 ASP A O 1
ATOM 734 N N . THR A 1 94 ? -28.737 25.670 -3.103 1.00 47.81 94 THR A N 1
ATOM 735 C CA . THR A 1 94 ? -29.056 27.110 -3.010 1.00 47.81 94 THR A CA 1
ATOM 736 C C . THR A 1 94 ? -28.322 27.811 -1.869 1.00 47.81 94 THR A C 1
ATOM 738 O O . THR A 1 94 ? -28.736 27.731 -0.719 1.00 47.81 94 THR A O 1
ATOM 741 N N . GLU A 1 95 ? -27.248 28.535 -2.219 1.00 50.78 95 GLU A N 1
ATOM 742 C CA . GLU A 1 95 ? -26.481 29.466 -1.369 1.00 50.78 95 GLU A CA 1
ATOM 743 C C . GLU A 1 95 ? -26.351 29.074 0.117 1.00 50.78 95 GLU A C 1
ATOM 745 O O . GLU A 1 95 ? -27.096 29.582 0.950 1.00 50.78 95 GLU A O 1
ATOM 750 N N . ARG A 1 96 ? -25.353 28.240 0.452 1.00 58.62 96 ARG A N 1
ATOM 751 C CA . ARG A 1 96 ? -24.727 28.049 1.788 1.00 58.62 96 ARG A CA 1
ATOM 752 C C . ARG A 1 96 ? -25.404 28.789 2.964 1.00 58.62 96 ARG A C 1
ATOM 754 O O . ARG A 1 96 ? -24.912 29.816 3.437 1.00 58.62 96 ARG A O 1
ATOM 761 N N . ARG A 1 97 ? -26.503 28.233 3.485 1.00 58.94 97 ARG A N 1
ATOM 762 C CA . ARG A 1 97 ? -27.278 28.791 4.609 1.00 58.94 97 ARG A CA 1
ATOM 763 C C . ARG A 1 97 ? -27.499 27.745 5.702 1.00 58.94 97 ARG A C 1
ATOM 765 O O . ARG A 1 97 ? -28.585 27.188 5.817 1.00 58.94 97 ARG A O 1
ATOM 772 N N . LYS A 1 98 ? -26.507 27.555 6.584 1.00 65.19 98 LYS A N 1
ATOM 773 C CA . LYS A 1 98 ? -26.829 27.072 7.938 1.00 65.19 98 LYS A CA 1
ATOM 774 C C . LYS A 1 98 ? -27.660 28.139 8.632 1.00 65.19 98 LYS A C 1
ATOM 776 O O . LYS A 1 98 ? -27.236 29.295 8.687 1.00 65.19 98 LYS A O 1
ATOM 781 N N . ASN A 1 99 ? -28.820 27.782 9.168 1.00 70.06 99 ASN A N 1
ATOM 782 C CA . ASN A 1 99 ? -29.587 28.712 9.986 1.00 70.06 99 ASN A CA 1
ATOM 783 C C . ASN A 1 99 ? -29.138 28.542 11.450 1.00 70.06 99 ASN A C 1
ATOM 785 O O . ASN A 1 99 ? -29.488 27.541 12.075 1.00 70.06 99 ASN A O 1
ATOM 789 N N . PRO A 1 100 ? -28.390 29.493 12.049 1.00 71.06 100 PRO A N 1
ATOM 790 C CA . PRO A 1 100 ? -27.848 29.341 13.404 1.00 71.06 100 PRO A CA 1
ATOM 791 C C . PRO A 1 100 ? -28.928 29.281 14.496 1.00 71.06 100 PRO A C 1
ATOM 793 O O . PRO A 1 100 ? -28.626 28.967 15.644 1.00 71.06 100 PRO A O 1
ATOM 796 N N . LYS A 1 101 ? -30.193 29.580 14.166 1.00 77.38 101 LYS A N 1
ATOM 797 C CA . LYS A 1 101 ? -31.335 29.417 15.078 1.00 77.38 101 LYS A CA 1
ATOM 798 C C . LYS A 1 101 ? -31.876 27.984 15.095 1.00 77.38 101 LYS A C 1
ATOM 800 O O . LYS A 1 101 ? -32.640 27.660 16.013 1.00 77.38 101 LYS A O 1
ATOM 805 N N . ARG A 1 102 ? -31.493 27.156 14.111 1.00 88.38 102 ARG A N 1
ATOM 806 C CA . ARG A 1 102 ? -32.002 25.798 13.924 1.00 88.38 102 ARG A CA 1
ATOM 807 C C . ARG A 1 102 ? -31.226 24.759 14.711 1.00 88.38 102 ARG A C 1
ATOM 809 O O . ARG A 1 102 ? -30.001 24.681 14.627 1.00 88.38 102 ARG A O 1
ATOM 816 N N . SER A 1 103 ? -31.947 23.977 15.511 1.00 91.31 103 SER A N 1
ATOM 817 C CA . SER A 1 103 ? -31.346 23.002 16.428 1.00 91.31 103 SER A CA 1
ATOM 818 C C . SER A 1 103 ? -32.255 21.806 16.686 1.00 91.31 103 SER A C 1
ATOM 820 O O . SER A 1 103 ? -33.456 21.952 16.941 1.00 91.31 103 SER A O 1
ATOM 822 N N . PHE A 1 104 ? -31.655 20.618 16.645 1.00 94.88 104 PHE A N 1
ATOM 823 C CA . PHE A 1 104 ? -32.285 19.360 17.019 1.00 94.88 104 PHE A CA 1
ATOM 824 C C . PHE A 1 104 ? -31.759 18.930 18.382 1.00 94.88 104 PHE A C 1
ATOM 826 O O . PHE A 1 104 ? -30.547 18.953 18.625 1.00 94.88 104 PHE A O 1
ATOM 833 N N . ARG A 1 105 ? -32.666 18.543 19.280 1.00 95.06 105 ARG A N 1
ATOM 834 C CA . ARG A 1 105 ? -32.287 18.141 20.627 1.00 95.06 105 ARG A CA 1
ATOM 835 C C . ARG A 1 105 ? -33.227 17.096 21.220 1.00 95.06 105 ARG A C 1
ATOM 837 O O . ARG A 1 105 ? -34.440 17.295 21.225 1.00 95.06 105 ARG A O 1
ATOM 844 N N . VAL A 1 106 ? -32.659 16.049 21.818 1.00 96.06 106 VAL A N 1
ATOM 845 C CA . VAL A 1 106 ? -33.396 15.066 22.628 1.00 96.06 106 VAL A CA 1
ATOM 846 C C . VAL A 1 106 ? -32.707 14.898 23.980 1.00 96.06 106 VAL A C 1
ATOM 848 O O . VAL A 1 106 ? -31.521 14.577 24.028 1.00 96.06 106 VAL A O 1
ATOM 851 N N . ARG A 1 107 ? -33.427 15.131 25.085 1.00 95.12 107 ARG A N 1
ATOM 852 C CA . ARG A 1 107 ? -32.888 15.014 26.452 1.00 95.12 107 ARG A CA 1
ATOM 853 C C . ARG A 1 107 ? -33.897 14.393 27.405 1.00 95.12 107 ARG A C 1
ATOM 855 O O . ARG A 1 107 ? -35.097 14.627 27.275 1.00 95.12 107 ARG A O 1
ATOM 862 N N . GLN A 1 108 ? -33.411 13.675 28.417 1.00 91.25 108 GLN A N 1
ATOM 863 C CA . GLN A 1 108 ? -34.230 13.236 29.560 1.00 91.25 108 GLN A CA 1
ATOM 864 C C . GLN A 1 108 ? -35.496 12.448 29.150 1.00 91.25 108 GLN A C 1
ATOM 866 O O . GLN A 1 108 ? -36.556 12.599 29.755 1.00 91.25 108 GLN A O 1
ATOM 871 N N . CYS A 1 109 ? -35.394 11.611 28.113 1.00 95.06 109 CYS A N 1
ATOM 872 C CA . CYS A 1 109 ? -36.462 10.714 27.659 1.00 95.06 109 CYS A CA 1
ATOM 873 C C . CYS A 1 109 ? -36.100 9.267 28.057 1.00 95.06 109 CYS A C 1
ATOM 875 O O . CYS A 1 109 ? -35.543 8.525 27.248 1.00 95.06 109 CYS A O 1
ATOM 877 N N . PRO A 1 110 ? -36.335 8.851 29.319 1.00 95.31 110 PRO A N 1
ATOM 878 C CA . PRO A 1 110 ? -35.731 7.649 29.900 1.00 95.31 110 PRO A CA 1
ATOM 879 C C . PRO A 1 110 ? -36.197 6.329 29.283 1.00 95.31 110 PRO A C 1
ATOM 881 O O . PRO A 1 110 ? -35.544 5.313 29.508 1.00 95.31 110 PRO A O 1
ATOM 884 N N . GLN A 1 111 ? -37.302 6.316 28.533 1.00 96.69 111 GLN A N 1
ATOM 885 C CA . GLN A 1 111 ? -37.830 5.116 27.877 1.00 96.69 111 GLN A CA 1
ATOM 886 C C . GLN A 1 111 ? -37.482 5.019 26.385 1.00 96.69 111 GLN A C 1
ATOM 888 O O . GLN A 1 111 ? -37.802 3.995 25.785 1.00 96.69 111 GLN A O 1
ATOM 893 N N . LEU A 1 112 ? -36.817 6.027 25.804 1.00 97.31 112 LEU A N 1
ATOM 894 C CA . LEU A 1 112 ? -36.559 6.116 24.365 1.00 97.31 112 LEU A CA 1
ATOM 895 C C . LEU A 1 112 ? -35.533 5.061 23.951 1.00 97.31 112 LEU A C 1
ATOM 897 O O . LEU A 1 112 ? -34.428 5.054 24.481 1.00 97.31 112 LEU A O 1
ATOM 901 N N . ARG A 1 113 ? -35.917 4.165 23.035 1.00 96.94 113 ARG A N 1
ATOM 902 C CA . ARG A 1 113 ? -35.141 2.994 22.589 1.00 96.94 113 ARG A CA 1
ATOM 903 C C . ARG A 1 113 ? -34.546 3.173 21.206 1.00 96.94 113 ARG A C 1
ATOM 905 O O . ARG A 1 113 ? -33.413 2.743 20.993 1.00 96.94 113 ARG A O 1
ATOM 912 N N . SER A 1 114 ? -35.292 3.790 20.291 1.00 95.75 114 SER A N 1
ATOM 913 C CA . SER A 1 114 ? -34.847 4.027 18.921 1.00 95.75 114 SER A CA 1
ATOM 914 C C . SER A 1 114 ? -35.063 5.477 18.493 1.00 95.75 114 SER A C 1
ATOM 916 O O . SER A 1 114 ? -36.095 6.090 18.783 1.00 95.75 114 SER A O 1
ATOM 918 N N . ILE A 1 115 ? -34.069 6.022 17.792 1.00 97.75 115 ILE A N 1
ATOM 919 C CA . ILE A 1 115 ? -34.177 7.271 17.036 1.00 97.75 115 ILE A CA 1
ATOM 920 C C . ILE A 1 115 ? -33.773 6.958 15.597 1.00 97.75 115 ILE A C 1
ATOM 922 O O . ILE A 1 115 ? -32.663 6.479 15.352 1.00 97.75 115 ILE A O 1
ATOM 926 N N . ARG A 1 116 ? -34.664 7.244 14.646 1.00 97.62 116 ARG A N 1
ATOM 927 C CA . ARG A 1 116 ? -34.392 7.125 13.209 1.00 97.62 116 ARG A CA 1
ATOM 928 C C . ARG A 1 116 ? -34.784 8.395 12.469 1.00 97.62 116 ARG A C 1
ATOM 930 O O . ARG A 1 116 ? -35.890 8.898 12.659 1.00 97.62 116 ARG A O 1
ATOM 937 N N . VAL A 1 117 ? -33.886 8.883 11.621 1.00 97.69 117 VAL A N 1
ATOM 938 C CA . VAL A 1 117 ? -34.079 10.062 10.769 1.00 97.69 117 VAL A CA 1
ATOM 939 C C . VAL A 1 117 ? -33.778 9.674 9.322 1.00 97.69 117 VAL A C 1
ATOM 941 O O . VAL A 1 117 ? -32.683 9.201 9.044 1.00 97.69 117 VAL A O 1
ATOM 944 N N . GLY A 1 118 ? -34.745 9.857 8.422 1.00 95.94 118 GLY A N 1
ATOM 945 C CA . GLY A 1 118 ? -34.631 9.585 6.988 1.00 95.94 118 GLY A CA 1
ATOM 946 C C . GLY A 1 118 ? -33.796 10.622 6.237 1.00 95.94 118 GLY A C 1
ATOM 947 O O . GLY A 1 118 ? -33.446 11.674 6.780 1.00 95.94 118 GLY A O 1
ATOM 948 N N . CYS A 1 119 ? -33.483 10.329 4.979 1.00 94.06 119 CYS A N 1
ATOM 949 C CA . CYS A 1 119 ? -32.518 11.079 4.171 1.00 94.06 119 CYS A CA 1
ATOM 950 C C . CYS A 1 119 ? -32.991 12.516 3.885 1.00 94.06 119 CYS A C 1
ATOM 952 O O . CYS A 1 119 ? -34.187 12.796 3.776 1.00 94.06 119 CYS A O 1
ATOM 954 N N . TYR A 1 120 ? -32.048 13.439 3.710 1.00 92.25 120 TYR A N 1
ATOM 955 C CA . TYR A 1 120 ? -32.238 14.872 3.440 1.00 92.25 120 TYR A CA 1
ATOM 956 C C . TYR A 1 120 ? -33.015 15.647 4.518 1.00 92.25 120 TYR A C 1
ATOM 958 O O . TYR A 1 120 ? -33.468 16.764 4.271 1.00 92.25 120 TYR A O 1
ATOM 966 N N . SER A 1 121 ? -33.189 15.070 5.706 1.00 94.06 121 SER A N 1
ATOM 967 C CA . SER A 1 121 ? -33.857 15.718 6.836 1.00 94.06 121 SER A CA 1
ATOM 968 C C . SER A 1 121 ? -32.872 16.513 7.696 1.00 94.06 121 SER A C 1
ATOM 970 O O . SER A 1 121 ? -31.745 16.076 7.939 1.00 94.06 121 SER A O 1
ATOM 972 N N . PHE A 1 122 ? -33.315 17.663 8.204 1.00 93.94 122 PHE A N 1
ATOM 973 C CA . PHE A 1 122 ? -32.513 18.616 8.984 1.00 93.94 122 PHE A CA 1
ATOM 974 C C . PHE A 1 122 ? -31.257 19.172 8.271 1.00 93.94 122 PHE A C 1
ATOM 976 O O . PHE A 1 122 ? -30.291 19.532 8.939 1.00 93.94 122 PHE A O 1
ATOM 983 N N . SER A 1 123 ? -31.225 19.258 6.936 1.00 89.88 123 SER A N 1
ATOM 984 C CA . SER A 1 123 ? -30.030 19.670 6.169 1.00 89.88 123 SER A CA 1
ATOM 985 C C . SER A 1 123 ? -29.470 21.051 6.565 1.00 89.88 123 SER A C 1
ATOM 987 O O . SER A 1 123 ? -28.252 21.233 6.614 1.00 89.88 123 SER A O 1
ATOM 989 N N . ASP A 1 124 ? -30.351 22.008 6.890 1.00 87.00 124 ASP A N 1
ATOM 990 C CA . ASP A 1 124 ? -30.032 23.408 7.226 1.00 87.00 124 ASP A CA 1
ATOM 991 C C . ASP A 1 124 ? -29.871 23.702 8.735 1.00 87.00 124 ASP A C 1
ATOM 993 O O . ASP A 1 124 ? -29.651 24.854 9.137 1.00 87.00 124 ASP A O 1
ATOM 997 N N . TYR A 1 125 ? -29.936 22.664 9.577 1.00 91.06 125 TYR A N 1
ATOM 998 C CA . TYR A 1 125 ? -29.790 22.777 11.028 1.00 91.06 125 TYR A CA 1
ATOM 999 C C . TYR A 1 125 ? -28.333 23.013 11.445 1.00 91.06 125 TYR A C 1
ATOM 1001 O O . TYR A 1 125 ? -27.408 22.430 10.889 1.00 91.06 125 TYR A O 1
ATOM 1009 N N . ALA A 1 126 ? -28.116 23.838 12.475 1.00 87.56 126 ALA A N 1
ATOM 1010 C CA . ALA A 1 126 ? -26.774 24.211 12.927 1.00 87.56 126 ALA A CA 1
ATOM 1011 C C . ALA A 1 126 ? -26.191 23.297 14.024 1.00 87.56 126 ALA A C 1
ATOM 1013 O O . ALA A 1 126 ? -24.990 23.363 14.291 1.00 87.56 126 ALA A O 1
ATOM 1014 N N . SER A 1 127 ? -27.018 22.482 14.690 1.00 90.31 127 SER A N 1
ATOM 1015 C CA . SER A 1 127 ? -26.590 21.633 15.813 1.00 90.31 127 SER A CA 1
ATOM 1016 C C . SER A 1 127 ? -27.502 20.427 16.052 1.00 90.31 127 SER A C 1
ATOM 1018 O O . SER A 1 127 ? -28.726 20.509 15.884 1.00 90.31 127 SER A O 1
ATOM 1020 N N . PHE A 1 128 ? -26.886 19.339 16.517 1.00 95.38 128 PHE A N 1
ATOM 1021 C CA . PHE A 1 128 ? -27.526 18.096 16.938 1.00 95.38 128 PHE A CA 1
ATOM 1022 C C . PHE A 1 128 ? -27.007 17.673 18.318 1.00 95.38 128 PHE A C 1
ATOM 1024 O O . PHE A 1 128 ? -25.798 17.561 18.529 1.00 95.38 128 PHE A O 1
ATOM 1031 N N . CYS A 1 129 ? -27.916 17.431 19.263 1.00 96.50 129 CYS A N 1
ATOM 1032 C CA . CYS A 1 129 ? -27.571 17.033 20.628 1.00 96.50 129 CYS A CA 1
ATOM 1033 C C . CYS A 1 129 ? -28.543 15.977 21.170 1.00 96.50 129 CYS A C 1
ATOM 1035 O O . CYS A 1 129 ? -29.752 16.207 21.237 1.00 96.50 129 CYS A O 1
ATOM 1037 N N . VAL A 1 130 ? -28.011 14.836 21.600 1.00 97.31 130 VAL A N 1
ATOM 1038 C CA . VAL A 1 130 ? -28.764 13.751 22.233 1.00 97.31 130 VAL A CA 1
ATOM 1039 C C . VAL A 1 130 ? -28.055 13.376 23.529 1.00 97.31 130 VAL A C 1
ATOM 1041 O O . VAL A 1 130 ? -26.898 12.966 23.505 1.00 97.31 130 VAL A O 1
ATOM 1044 N N . GLU A 1 131 ? -28.727 13.530 24.670 1.00 96.56 131 GLU A N 1
ATOM 1045 C CA . GLU A 1 131 ? -28.094 13.271 25.969 1.00 96.56 131 GLU A CA 1
ATOM 1046 C C . GLU A 1 131 ? -29.030 12.707 27.040 1.00 96.56 131 GLU A C 1
ATOM 1048 O O . GLU A 1 131 ? -30.242 12.949 27.039 1.00 96.56 131 GLU A O 1
ATOM 1053 N N . ASN A 1 132 ? -28.438 12.014 28.017 1.00 95.69 132 ASN A N 1
ATOM 1054 C CA . ASN A 1 132 ? -29.125 11.499 29.203 1.00 95.69 132 ASN A CA 1
ATOM 1055 C C . ASN A 1 132 ? -30.303 10.562 28.852 1.00 95.69 132 ASN A C 1
ATOM 1057 O O . ASN A 1 132 ? -31.414 10.718 29.374 1.00 95.69 132 ASN A O 1
ATOM 1061 N N . LEU A 1 133 ? -30.068 9.598 27.951 1.00 97.31 133 LEU A N 1
ATOM 1062 C CA . LEU A 1 133 ? -31.063 8.614 27.495 1.00 97.31 133 LEU A CA 1
ATOM 1063 C C . LEU A 1 133 ? -30.645 7.180 27.887 1.00 97.31 133 LEU A C 1
ATOM 1065 O O . LEU A 1 133 ? -30.041 6.467 27.086 1.00 97.31 133 LEU A O 1
ATOM 1069 N N . PRO A 1 134 ? -30.977 6.713 29.106 1.00 96.56 134 PRO A N 1
ATOM 1070 C CA . PRO A 1 134 ? -30.502 5.431 29.639 1.00 96.56 134 PRO A CA 1
ATOM 1071 C C . PRO A 1 134 ? -31.032 4.166 28.939 1.00 96.56 134 PRO A C 1
ATOM 1073 O O . PRO A 1 134 ? -30.531 3.083 29.231 1.00 96.56 134 PRO A O 1
ATOM 1076 N N . SER A 1 135 ? -32.028 4.276 28.050 1.00 97.50 135 SER A N 1
ATOM 1077 C CA . SER A 1 135 ? -32.636 3.134 27.334 1.00 97.50 135 SER A CA 1
ATOM 1078 C C . SER A 1 135 ? -32.396 3.132 25.819 1.00 97.50 135 SER A C 1
ATOM 1080 O O . SER A 1 135 ? -32.878 2.213 25.151 1.00 97.50 135 SER A O 1
ATOM 1082 N N . LEU A 1 136 ? -31.706 4.140 25.267 1.00 98.06 136 LEU A N 1
ATOM 1083 C CA . LEU A 1 136 ? -31.503 4.264 23.820 1.00 98.06 136 LEU A CA 1
ATOM 1084 C C . LEU A 1 136 ? -30.541 3.172 23.358 1.00 98.06 136 LEU A C 1
ATOM 1086 O O . LEU A 1 136 ? -29.471 3.063 23.936 1.00 98.06 136 LEU A O 1
ATOM 1090 N N . ARG A 1 137 ? -30.917 2.391 22.339 1.00 96.50 137 ARG A N 1
ATOM 1091 C CA . ARG A 1 137 ? -30.133 1.256 21.813 1.00 96.50 137 ARG A CA 1
ATOM 1092 C C . ARG A 1 137 ? -29.626 1.467 20.401 1.00 96.50 137 ARG A C 1
ATOM 1094 O O . ARG A 1 137 ? -28.506 1.069 20.100 1.00 96.50 137 ARG A O 1
ATOM 1101 N N . SER A 1 138 ? -30.428 2.110 19.558 1.00 95.62 138 SER A N 1
ATOM 1102 C CA . SER A 1 138 ? -30.064 2.409 18.177 1.00 95.62 138 SER A CA 1
ATOM 1103 C C . SER A 1 138 ? -30.354 3.863 17.825 1.00 95.62 138 SER A C 1
ATOM 1105 O O . SER A 1 138 ? -31.442 4.392 18.081 1.00 95.62 138 SER A O 1
ATOM 1107 N N . LEU A 1 139 ? -29.361 4.502 17.212 1.00 97.56 139 LEU A N 1
ATOM 1108 C CA . LEU A 1 139 ? -29.468 5.828 16.621 1.00 97.56 139 LEU A CA 1
ATOM 1109 C C . LEU A 1 139 ? -29.033 5.740 15.158 1.00 97.56 139 LEU A C 1
ATOM 1111 O O . LEU A 1 139 ? -27.869 5.459 14.887 1.00 97.56 139 LEU A O 1
ATOM 1115 N N . ALA A 1 140 ? -29.955 5.991 14.229 1.00 96.94 140 ALA A N 1
ATOM 1116 C CA . ALA A 1 140 ? -29.651 6.045 12.801 1.00 96.94 140 ALA A CA 1
ATOM 1117 C C . ALA A 1 140 ? -30.083 7.383 12.194 1.00 96.94 140 ALA A C 1
ATOM 1119 O O . ALA A 1 140 ? -31.242 7.788 12.313 1.00 96.94 140 ALA A O 1
ATOM 1120 N N . ILE A 1 141 ? -29.139 8.057 11.545 1.00 97.19 141 ILE A N 1
ATOM 1121 C CA . ILE A 1 141 ? -29.330 9.326 10.847 1.00 97.19 141 ILE A CA 1
ATOM 1122 C C . ILE A 1 141 ? -28.944 9.111 9.383 1.00 97.19 141 ILE A C 1
ATOM 1124 O O . ILE A 1 141 ? -27.762 8.971 9.095 1.00 97.19 141 ILE A O 1
ATOM 1128 N N . GLY A 1 142 ? -29.922 9.080 8.480 1.00 93.69 142 GLY A N 1
ATOM 1129 C CA . GLY A 1 142 ? -29.714 8.771 7.065 1.00 93.69 142 GLY A CA 1
ATOM 1130 C C . GLY A 1 142 ? -29.469 7.285 6.782 1.00 93.69 142 GLY A C 1
ATOM 1131 O O . GLY A 1 142 ? -29.668 6.420 7.639 1.00 93.69 142 GLY A O 1
ATOM 1132 N N . ASP A 1 143 ? -29.027 7.014 5.559 1.00 87.75 143 ASP A N 1
ATOM 1133 C CA . ASP A 1 143 ? -28.609 5.713 5.041 1.00 87.75 143 ASP A CA 1
ATOM 1134 C C . ASP A 1 143 ? -27.142 5.778 4.566 1.00 87.75 143 ASP A C 1
ATOM 1136 O O . ASP A 1 143 ? -26.654 6.812 4.120 1.00 87.75 143 ASP A O 1
ATOM 1140 N N . VAL A 1 144 ? -26.417 4.670 4.688 1.00 81.50 144 VAL A N 1
ATOM 1141 C CA . VAL A 1 144 ? -24.995 4.543 4.312 1.00 81.50 144 VAL A CA 1
ATOM 1142 C C . VAL A 1 144 ? -24.809 3.921 2.919 1.00 81.50 144 VAL A C 1
ATOM 1144 O O . VAL A 1 144 ? -23.722 3.459 2.587 1.00 81.50 144 VAL A O 1
ATOM 1147 N N . GLN A 1 145 ? -25.894 3.778 2.155 1.00 79.50 145 GLN A N 1
ATOM 1148 C CA . GLN A 1 145 ? -25.902 3.303 0.764 1.00 79.50 145 GLN A CA 1
ATOM 1149 C C . GLN A 1 145 ? -26.379 4.379 -0.224 1.00 79.50 145 GLN A C 1
ATOM 1151 O O . GLN A 1 145 ? -26.421 4.128 -1.430 1.00 79.50 145 GLN A O 1
ATOM 1156 N N . TYR A 1 146 ? -26.807 5.537 0.287 1.00 79.00 146 TYR A N 1
ATOM 1157 C CA . TYR A 1 146 ? -27.416 6.612 -0.482 1.00 79.00 146 TYR A CA 1
ATOM 1158 C C . TYR A 1 146 ? -27.096 7.970 0.141 1.00 79.00 146 TYR A C 1
ATOM 1160 O O . TYR A 1 146 ? -27.165 8.146 1.361 1.00 79.00 146 TYR A O 1
ATOM 1168 N N . ASP A 1 147 ? -26.902 8.954 -0.734 1.00 83.81 147 ASP A N 1
ATOM 1169 C CA . ASP A 1 147 ? -26.812 10.374 -0.411 1.00 83.81 147 ASP A CA 1
ATOM 1170 C C . ASP A 1 147 ? -27.858 10.818 0.621 1.00 83.81 147 ASP A C 1
ATOM 1172 O O . ASP A 1 147 ? -29.052 10.939 0.330 1.00 83.81 147 ASP A O 1
ATOM 1176 N N . SER A 1 148 ? -27.391 11.086 1.840 1.00 89.44 148 SER A N 1
ATOM 1177 C CA . SER A 1 148 ? -28.263 11.354 2.981 1.00 89.44 148 SER A CA 1
ATOM 1178 C C . SER A 1 148 ? -28.270 12.818 3.395 1.00 89.44 148 SER A C 1
ATOM 1180 O O . SER A 1 148 ? -29.337 13.336 3.708 1.00 89.44 148 SER A O 1
ATOM 1182 N N . TYR A 1 149 ? -27.137 13.527 3.358 1.00 90.38 149 TYR A N 1
ATOM 1183 C CA . TYR A 1 149 ? -27.058 14.980 3.599 1.00 90.38 149 TYR A CA 1
ATOM 1184 C C . TYR A 1 149 ? -27.756 15.464 4.895 1.00 90.38 149 TYR A C 1
ATOM 1186 O O . TYR A 1 149 ? -28.156 16.630 5.020 1.00 90.38 149 TYR A O 1
ATOM 1194 N N . ASN A 1 150 ? -27.937 14.584 5.883 1.00 93.50 150 ASN A N 1
ATOM 1195 C CA .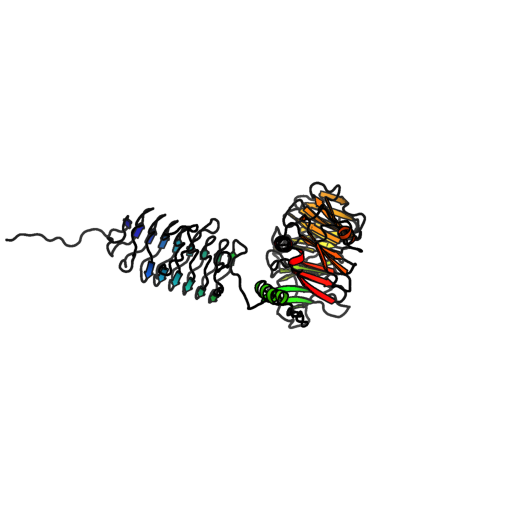 ASN A 1 150 ? -28.624 14.926 7.120 1.00 93.50 150 ASN A CA 1
ATOM 1196 C C . ASN A 1 150 ? -27.735 15.840 7.958 1.00 93.50 150 ASN A C 1
ATOM 1198 O O . ASN A 1 150 ? -26.560 15.539 8.160 1.00 93.50 150 ASN A O 1
ATOM 1202 N N . PHE A 1 151 ? -28.277 16.950 8.466 1.00 92.62 151 PHE A N 1
ATOM 1203 C CA . PHE A 1 151 ? -27.489 17.914 9.248 1.00 92.62 151 PHE A CA 1
ATOM 1204 C C . PHE A 1 151 ? -26.209 18.386 8.524 1.00 92.62 151 PHE A C 1
ATOM 1206 O O . PHE A 1 151 ? -25.203 18.668 9.171 1.00 92.62 151 PHE A O 1
ATOM 1213 N N . TYR A 1 152 ? -26.229 18.457 7.185 1.00 88.25 152 TYR A N 1
ATOM 1214 C CA . TYR A 1 152 ? -25.051 18.710 6.342 1.00 88.25 152 TYR A CA 1
ATOM 1215 C C . TYR A 1 152 ? -24.211 19.913 6.803 1.00 88.25 152 TYR A C 1
ATOM 1217 O O . TYR A 1 152 ? -22.987 19.818 6.890 1.00 88.25 152 TYR A O 1
ATOM 1225 N N . TYR A 1 153 ? -24.866 21.026 7.161 1.00 83.94 153 TYR A N 1
ATOM 1226 C CA . TYR A 1 153 ? -24.191 22.239 7.638 1.00 83.94 153 TYR A CA 1
ATOM 1227 C C . TYR A 1 153 ? -24.120 22.388 9.174 1.00 83.94 153 TYR A C 1
ATOM 1229 O O . TYR A 1 153 ? -23.793 23.476 9.671 1.00 83.94 153 TYR A O 1
ATOM 1237 N N . ALA A 1 154 ? -24.447 21.347 9.946 1.00 87.81 154 ALA A N 1
ATOM 1238 C CA . ALA A 1 154 ? -24.417 21.414 11.403 1.00 87.81 154 ALA A CA 1
ATOM 1239 C C . ALA A 1 154 ? -22.977 21.479 11.910 1.00 87.81 154 ALA A C 1
ATOM 1241 O O . ALA A 1 154 ? -22.185 20.582 11.655 1.00 87.81 154 ALA A O 1
ATOM 1242 N N . SER A 1 155 ? -22.649 22.515 12.684 1.00 85.38 155 SER A N 1
ATOM 1243 C CA . SER A 1 155 ? -21.311 22.687 13.264 1.00 85.38 155 SER A CA 1
ATOM 1244 C C . SER A 1 155 ? -21.051 21.799 14.483 1.00 85.38 155 SER A C 1
ATOM 1246 O O . SER A 1 155 ? -19.900 21.681 14.893 1.00 85.38 155 SER A O 1
ATOM 1248 N N . SER A 1 156 ? -22.081 21.186 15.077 1.00 88.44 156 SER A N 1
ATOM 1249 C CA . SER A 1 156 ? -21.909 20.286 16.221 1.00 88.44 156 SER A CA 1
ATOM 1250 C C . SER A 1 156 ? -22.806 19.049 16.187 1.00 88.44 156 SER A C 1
ATOM 1252 O O . SER A 1 156 ? -23.997 19.123 15.868 1.00 88.44 156 SER A O 1
ATOM 1254 N N . PHE A 1 157 ? -22.210 17.924 16.581 1.00 94.00 157 PHE A N 1
ATOM 1255 C CA . PHE A 1 157 ? -22.830 16.612 16.729 1.00 94.00 157 PHE A CA 1
ATOM 1256 C C . PHE A 1 157 ? -22.420 16.026 18.087 1.00 94.00 157 PHE A C 1
ATOM 1258 O O . PHE A 1 157 ? -21.245 15.759 18.328 1.00 94.00 157 PHE A O 1
ATOM 1265 N N . SER A 1 158 ? -23.377 15.881 19.005 1.00 95.75 158 SER A N 1
ATOM 1266 C CA . SER A 1 158 ? -23.097 15.524 20.400 1.00 95.75 158 SER A CA 1
ATOM 1267 C C . SER A 1 158 ? -24.005 14.403 20.908 1.00 95.75 158 SER A C 1
ATOM 1269 O O . SER A 1 158 ? -25.227 14.564 20.942 1.00 95.75 158 SER A O 1
ATOM 1271 N N . LEU A 1 159 ? -23.385 13.298 21.333 1.00 97.31 159 LEU A N 1
ATOM 1272 C CA . LEU A 1 159 ? -23.975 12.169 22.051 1.00 97.31 159 LEU A CA 1
ATOM 1273 C C . LEU A 1 159 ? -23.316 12.061 23.434 1.00 97.31 159 LEU A C 1
ATOM 1275 O O . LEU A 1 159 ? -22.103 11.859 23.514 1.00 97.31 159 LEU A O 1
ATOM 1279 N N . VAL A 1 160 ? -24.092 12.208 24.513 1.00 96.31 160 VAL A N 1
ATOM 1280 C CA . VAL A 1 160 ? -23.557 12.202 25.891 1.00 96.31 160 VAL A CA 1
ATOM 1281 C C . VAL A 1 160 ? -24.428 11.377 26.842 1.00 96.31 160 VAL A C 1
ATOM 1283 O O . VAL A 1 160 ? -25.636 11.599 26.927 1.00 96.31 160 VAL A O 1
ATOM 1286 N N . SER A 1 161 ? -23.828 10.464 27.606 1.00 95.88 161 SER A N 1
ATOM 1287 C CA . SER A 1 161 ? -24.521 9.643 28.615 1.00 95.88 161 SER A CA 1
ATOM 1288 C C . SER A 1 161 ? -25.685 8.831 28.034 1.00 95.88 161 SER A C 1
ATOM 1290 O O . SER A 1 161 ? -26.862 9.031 28.368 1.00 95.88 161 SER A O 1
ATOM 1292 N N . LEU A 1 162 ? -25.338 7.892 27.146 1.00 97.38 162 LEU A N 1
ATOM 1293 C CA . LEU A 1 162 ? -26.255 6.945 26.492 1.00 97.38 162 LEU A CA 1
ATOM 1294 C C . LEU A 1 162 ? -25.807 5.493 26.799 1.00 97.38 162 LEU A C 1
ATOM 1296 O O . LEU A 1 162 ? -25.353 4.773 25.909 1.00 97.38 162 LEU A O 1
ATOM 1300 N N . PRO A 1 163 ? -25.915 5.029 28.061 1.00 96.50 163 PRO A N 1
ATOM 1301 C CA . PRO A 1 163 ? -25.262 3.805 28.547 1.00 96.50 163 PRO A CA 1
ATOM 1302 C C . PRO A 1 163 ? -25.799 2.477 27.985 1.00 96.50 163 PRO A C 1
ATOM 1304 O O . PRO A 1 163 ? -25.266 1.427 28.332 1.00 96.50 163 PRO A O 1
ATOM 1307 N N . GLN A 1 164 ? -26.845 2.494 27.152 1.00 97.56 164 GLN A N 1
ATOM 1308 C CA . GLN A 1 164 ? -27.355 1.313 26.436 1.00 97.56 164 GLN A CA 1
ATOM 1309 C C . GLN A 1 164 ? -27.254 1.434 24.910 1.00 97.56 164 GLN A C 1
ATOM 1311 O O . GLN A 1 164 ? -27.758 0.551 24.221 1.00 97.56 164 GLN A O 1
ATOM 1316 N N . LEU A 1 165 ? -26.635 2.495 24.371 1.00 97.88 165 LEU A N 1
ATOM 1317 C CA . LEU A 1 165 ? -26.516 2.661 22.923 1.00 97.88 165 LEU A CA 1
ATOM 1318 C C . LEU A 1 165 ? -25.576 1.578 22.400 1.00 97.88 165 LEU A C 1
ATOM 1320 O O . LEU A 1 165 ? -24.420 1.562 22.790 1.00 97.88 165 LEU A O 1
ATOM 1324 N N . GLU A 1 166 ? -26.069 0.682 21.549 1.00 96.31 166 GLU A N 1
ATOM 1325 C CA . GLU A 1 166 ? -25.312 -0.439 20.976 1.00 96.31 166 GLU A CA 1
ATOM 1326 C C . GLU A 1 166 ? -24.791 -0.085 19.572 1.00 96.31 166 GLU A C 1
ATOM 1328 O O . GLU A 1 166 ? -23.680 -0.478 19.200 1.00 96.31 166 GLU A O 1
ATOM 1333 N N . GLU A 1 167 ? -25.576 0.690 18.809 1.00 93.88 167 GLU A N 1
ATOM 1334 C CA . GLU A 1 167 ? -25.351 0.987 17.388 1.00 93.88 167 GLU A CA 1
ATOM 1335 C C . GLU A 1 167 ? -25.596 2.466 17.046 1.00 93.88 167 GLU A C 1
ATOM 1337 O O . GLU A 1 167 ? -26.663 3.022 17.331 1.00 93.88 167 GLU A O 1
ATOM 1342 N N . LEU A 1 168 ? -24.616 3.080 16.373 1.00 96.19 168 LEU A N 1
ATOM 1343 C CA . LEU A 1 168 ? -24.692 4.423 15.792 1.00 96.19 168 LEU A CA 1
ATOM 1344 C C . LEU A 1 168 ? -24.488 4.351 14.274 1.00 96.19 168 LEU A C 1
ATOM 1346 O O . LEU A 1 168 ? -23.429 3.928 13.819 1.00 96.19 168 LEU A O 1
ATOM 1350 N N . HIS A 1 169 ? -25.477 4.781 13.493 1.00 95.31 169 HIS A N 1
ATOM 1351 C CA . HIS A 1 169 ? -25.394 4.874 12.033 1.00 95.31 169 HIS A CA 1
ATOM 1352 C C . HIS A 1 169 ? -25.523 6.341 11.591 1.00 95.31 169 HIS A C 1
ATOM 1354 O O . HIS A 1 169 ? -26.451 7.040 12.008 1.00 95.31 169 HIS A O 1
ATOM 1360 N N . VAL A 1 170 ? -24.613 6.792 10.728 1.00 95.69 170 VAL A N 1
ATOM 1361 C CA . VAL A 1 170 ? -24.586 8.138 10.139 1.00 95.69 170 VAL A CA 1
ATOM 1362 C C . VAL A 1 170 ? -24.378 8.000 8.631 1.00 95.69 170 VAL A C 1
ATOM 1364 O O . VAL A 1 170 ? -23.346 7.496 8.207 1.00 95.69 170 VAL A O 1
ATOM 1367 N N . GLY A 1 171 ? -25.366 8.412 7.840 1.00 92.12 171 GLY A N 1
ATOM 1368 C CA . GLY A 1 171 ? -25.422 8.226 6.392 1.00 92.12 171 GLY A CA 1
ATOM 1369 C C . GLY A 1 171 ? -24.542 9.170 5.575 1.00 92.12 171 GLY A C 1
ATOM 1370 O O . GLY A 1 171 ? -23.968 10.123 6.107 1.00 92.12 171 GLY A O 1
ATOM 1371 N N . ASP A 1 172 ? -24.487 8.940 4.265 1.00 89.38 172 ASP A N 1
ATOM 1372 C CA . ASP A 1 172 ? -23.592 9.656 3.346 1.00 89.38 172 ASP A CA 1
ATOM 1373 C C . ASP A 1 172 ? -23.815 11.178 3.384 1.00 89.38 172 ASP A C 1
ATOM 1375 O O . ASP A 1 172 ? -24.949 11.665 3.456 1.00 89.38 172 ASP A O 1
ATOM 1379 N N . HIS A 1 173 ? -22.729 11.948 3.366 1.00 88.62 173 HIS A N 1
ATOM 1380 C CA . HIS A 1 173 ? -22.705 13.405 3.517 1.00 88.62 173 HIS A CA 1
ATOM 1381 C C . HIS A 1 173 ? -23.353 13.933 4.820 1.00 88.62 173 HIS A C 1
ATOM 1383 O O . HIS A 1 173 ? -23.564 15.138 4.973 1.00 88.62 173 HIS A O 1
ATOM 1389 N N . SER A 1 174 ? -23.689 13.083 5.794 1.00 91.94 174 SER A N 1
ATOM 1390 C CA . SER A 1 174 ? -24.347 13.547 7.021 1.00 91.94 174 SER A CA 1
ATOM 1391 C C . SER A 1 174 ? -23.344 14.173 7.989 1.00 91.94 174 SER A C 1
ATOM 1393 O O . SER A 1 174 ? -22.231 13.679 8.169 1.00 91.94 174 SER A O 1
ATOM 1395 N N . PHE A 1 175 ? -23.731 15.285 8.619 1.00 91.31 175 PHE A N 1
ATOM 1396 C CA . PHE A 1 175 ? -22.849 16.097 9.469 1.00 91.31 175 PHE A CA 1
ATOM 1397 C C . PHE A 1 175 ? -21.546 16.534 8.772 1.00 91.31 175 PHE A C 1
ATOM 1399 O O . PHE A 1 175 ? -20.509 16.671 9.420 1.00 91.31 175 PHE A O 1
ATOM 1406 N N . HIS A 1 176 ? -21.584 16.751 7.452 1.00 86.12 176 HIS A N 1
ATOM 1407 C CA . HIS A 1 176 ? -20.402 17.056 6.642 1.00 86.12 176 HIS A CA 1
ATOM 1408 C C . HIS A 1 176 ? -19.566 18.211 7.221 1.00 86.12 176 HIS A C 1
ATOM 1410 O O . HIS A 1 176 ? -18.368 18.057 7.416 1.00 86.12 176 HIS A O 1
ATOM 1416 N N . SER A 1 177 ? -20.202 19.331 7.590 1.00 82.25 177 SER A N 1
ATOM 1417 C CA . SER A 1 177 ? -19.542 20.516 8.175 1.00 82.25 177 SER A CA 1
ATOM 1418 C C . SER A 1 177 ? -19.410 20.493 9.713 1.00 82.25 177 SER A C 1
ATOM 1420 O O . SER A 1 177 ? -19.353 21.560 10.334 1.00 82.25 177 SER A O 1
ATOM 1422 N N . ALA A 1 178 ? -19.408 19.319 10.355 1.00 84.81 178 ALA A N 1
ATOM 1423 C CA . ALA A 1 178 ? -19.303 19.221 11.813 1.00 84.81 178 ALA A CA 1
ATOM 1424 C C . ALA A 1 178 ? -17.895 19.556 12.317 1.00 84.81 178 ALA A C 1
ATOM 1426 O O . ALA A 1 178 ? -16.951 18.804 12.109 1.00 84.81 178 ALA A O 1
ATOM 1427 N N . LEU A 1 179 ? -17.791 20.672 13.040 1.00 82.62 179 LEU A N 1
ATOM 1428 C CA . LEU A 1 179 ? -16.560 21.146 13.675 1.00 82.62 179 LEU A CA 1
ATOM 1429 C C . LEU A 1 179 ? -16.380 20.568 15.083 1.00 82.62 179 LEU A C 1
ATOM 1431 O O . LEU A 1 179 ? -15.260 20.376 15.534 1.00 82.62 179 LEU A O 1
ATOM 1435 N N . HIS A 1 180 ? -17.469 20.271 15.796 1.00 85.56 180 HIS A N 1
ATOM 1436 C CA . HIS A 1 180 ? -17.405 19.738 17.157 1.00 85.56 180 HIS A CA 1
ATOM 1437 C C . HIS A 1 180 ? -18.192 18.433 17.270 1.00 85.56 180 HIS A C 1
ATOM 1439 O O . HIS A 1 180 ? -19.426 18.434 17.316 1.00 85.56 180 HIS A O 1
ATOM 1445 N N . VAL A 1 181 ? -17.460 17.322 17.323 1.00 91.69 181 VAL A N 1
ATOM 1446 C CA . VAL A 1 181 ? -17.988 15.962 17.458 1.00 91.69 181 VAL A CA 1
ATOM 1447 C C . VAL A 1 181 ? -17.698 15.456 18.868 1.00 91.69 181 VAL A C 1
ATOM 1449 O O . VAL A 1 181 ? -16.538 15.359 19.257 1.00 91.69 181 VAL A O 1
ATOM 1452 N N . THR A 1 182 ? -18.731 15.096 19.628 1.00 93.81 182 THR A N 1
ATOM 1453 C CA . THR A 1 182 ? -18.580 14.557 20.991 1.00 93.81 182 THR A CA 1
ATOM 1454 C C . THR A 1 182 ? -19.359 13.261 21.144 1.00 93.81 182 THR A C 1
ATOM 1456 O O . THR A 1 182 ? -20.585 13.280 21.071 1.00 93.81 182 THR A O 1
ATOM 1459 N N . LEU A 1 183 ? -18.648 12.167 21.417 1.00 95.25 183 LEU A N 1
ATOM 1460 C CA . LEU A 1 183 ? -19.165 10.874 21.856 1.00 95.25 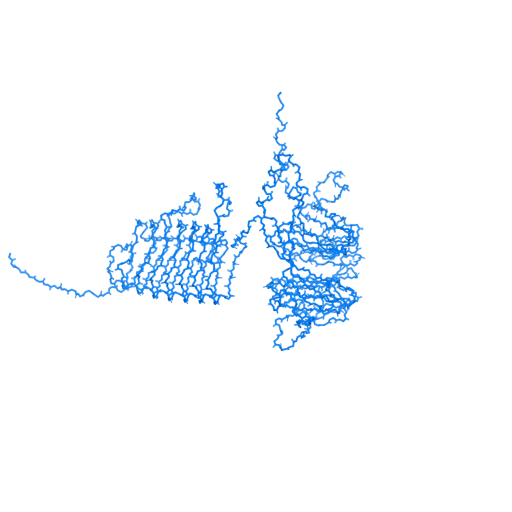183 LEU A CA 1
ATOM 1461 C C . LEU A 1 183 ? -18.574 10.582 23.248 1.00 95.25 183 LEU A C 1
ATOM 1463 O O . LEU A 1 183 ? -17.416 10.176 23.355 1.00 95.25 183 LEU A O 1
ATOM 1467 N N . ASP A 1 184 ? -19.338 10.838 24.312 1.00 93.06 184 ASP A N 1
ATOM 1468 C CA . ASP A 1 184 ? -18.886 10.685 25.708 1.00 93.06 184 ASP A CA 1
ATOM 1469 C C . ASP A 1 184 ? -19.902 9.864 26.523 1.00 93.06 184 ASP A C 1
ATOM 1471 O O . ASP A 1 184 ? -21.112 10.045 26.381 1.00 93.06 184 ASP A O 1
ATOM 1475 N N . ASP A 1 185 ? -19.420 8.967 27.385 1.00 92.81 185 ASP A N 1
ATOM 1476 C CA . ASP A 1 185 ? -20.241 8.104 28.253 1.00 92.81 185 ASP A CA 1
ATOM 1477 C C . ASP A 1 185 ? -21.238 7.223 27.464 1.00 92.81 185 ASP A C 1
ATOM 1479 O O . ASP A 1 185 ? -22.462 7.287 27.631 1.00 92.81 185 ASP A O 1
ATOM 1483 N N . LEU A 1 186 ? -20.688 6.391 26.566 1.00 96.19 186 LEU A N 1
ATOM 1484 C CA . LEU A 1 186 ? -21.417 5.413 25.743 1.00 96.19 186 LEU A CA 1
ATOM 1485 C C . LEU A 1 186 ? -20.848 3.979 25.942 1.00 96.19 186 LEU A C 1
ATOM 1487 O O . LEU A 1 186 ? -20.475 3.322 24.966 1.00 96.19 186 LEU A O 1
ATOM 1491 N N . PRO A 1 187 ? -20.755 3.453 27.182 1.00 93.12 187 PRO A N 1
ATOM 1492 C CA . PRO A 1 187 ? -20.014 2.220 27.489 1.00 93.12 187 PRO A CA 1
ATOM 1493 C C . PRO A 1 187 ? -20.517 0.950 26.782 1.00 93.12 187 PRO A C 1
ATOM 1495 O O . PRO A 1 187 ? -19.763 -0.011 26.671 1.00 93.12 187 PRO A O 1
ATOM 1498 N N . ALA A 1 188 ? -21.765 0.925 26.299 1.00 95.44 188 ALA A N 1
ATOM 1499 C CA . ALA A 1 188 ? -22.350 -0.209 25.574 1.00 95.44 188 ALA A CA 1
ATOM 1500 C C . ALA A 1 188 ? -22.194 -0.142 24.039 1.00 95.44 188 ALA A C 1
ATOM 1502 O O . ALA A 1 188 ? -22.619 -1.079 23.358 1.00 95.44 188 ALA A O 1
ATOM 1503 N N . LEU A 1 189 ? -21.601 0.930 23.495 1.00 97.00 189 LEU A N 1
ATOM 1504 C CA . LEU A 1 189 ? -21.526 1.172 22.052 1.00 97.00 189 LEU A CA 1
ATOM 1505 C C . LEU A 1 189 ? -20.578 0.178 21.394 1.00 97.00 189 LEU A C 1
ATOM 1507 O O . LEU A 1 189 ? -19.378 0.235 21.619 1.00 97.00 189 LEU A O 1
ATOM 1511 N N . GLN A 1 190 ? -21.117 -0.718 20.566 1.00 92.94 190 GLN A N 1
ATOM 1512 C CA . GLN A 1 190 ? -20.357 -1.786 19.913 1.00 92.94 190 GLN A CA 1
ATOM 1513 C C . GLN A 1 190 ? -19.954 -1.422 18.486 1.00 92.94 190 GLN A C 1
ATOM 1515 O O . GLN A 1 190 ? -18.866 -1.804 18.041 1.00 92.94 190 GLN A O 1
ATOM 1520 N N . ARG A 1 191 ? -20.840 -0.724 17.760 1.00 90.25 191 ARG A N 1
ATOM 1521 C CA . ARG A 1 191 ? -20.698 -0.471 16.321 1.00 90.25 191 ARG A CA 1
ATOM 1522 C C . ARG A 1 191 ? -21.015 0.977 15.959 1.00 90.25 191 ARG A C 1
ATOM 1524 O O . ARG A 1 191 ? -22.078 1.493 16.302 1.00 90.25 191 ARG A O 1
ATOM 1531 N N . ILE A 1 192 ? -20.113 1.592 15.199 1.00 94.06 192 ILE A N 1
ATOM 1532 C CA . ILE A 1 192 ? -20.327 2.873 14.524 1.00 94.06 192 ILE A CA 1
ATOM 1533 C C . ILE A 1 192 ? -20.202 2.634 13.015 1.00 94.06 192 ILE A C 1
ATOM 1535 O O . ILE A 1 192 ? -19.170 2.141 12.555 1.00 94.06 192 ILE A O 1
ATOM 1539 N N . LEU A 1 193 ? -21.245 2.977 12.257 1.00 91.56 193 LEU A N 1
ATOM 1540 C CA . LEU A 1 193 ? -21.254 2.984 10.792 1.00 91.56 193 LEU A CA 1
ATOM 1541 C C . LEU A 1 193 ? -21.319 4.427 10.292 1.00 91.56 193 LEU A C 1
ATOM 1543 O O . LEU A 1 193 ? -22.264 5.145 10.620 1.00 91.56 193 LEU A O 1
ATOM 1547 N N . LEU A 1 194 ? -20.339 4.825 9.486 1.00 92.81 194 LEU A N 1
ATOM 1548 C CA . LEU A 1 194 ? -20.278 6.121 8.815 1.00 92.81 194 LEU A CA 1
ATOM 1549 C C . LEU A 1 194 ? -20.325 5.914 7.294 1.00 92.81 194 LEU A C 1
ATOM 1551 O O . LEU A 1 194 ? -19.589 5.080 6.762 1.00 92.81 194 LEU A O 1
ATOM 1555 N N . GLY A 1 195 ? -21.189 6.668 6.619 1.00 86.25 195 GLY A N 1
ATOM 1556 C CA . GLY A 1 195 ? -21.253 6.784 5.161 1.00 86.25 195 GLY A CA 1
ATOM 1557 C C . GLY A 1 195 ? -20.076 7.563 4.566 1.00 86.25 195 GLY A C 1
ATOM 1558 O O . GLY A 1 195 ? -19.200 8.021 5.309 1.00 86.25 195 GLY A O 1
ATOM 1559 N N . ASP A 1 196 ? -20.048 7.737 3.243 1.00 82.69 196 ASP A N 1
ATOM 1560 C CA . ASP A 1 196 ? -19.018 8.576 2.609 1.00 82.69 196 ASP A CA 1
ATOM 1561 C C . ASP A 1 196 ? -19.231 10.042 2.982 1.00 82.69 196 ASP A C 1
ATOM 1563 O O . ASP A 1 196 ? -20.355 10.511 3.172 1.00 82.69 196 ASP A O 1
ATOM 1567 N N . CYS A 1 197 ? -18.136 10.780 3.097 1.00 82.19 197 CYS A N 1
ATOM 1568 C CA . CYS A 1 197 ? -18.127 12.194 3.447 1.00 82.19 197 CYS A CA 1
ATOM 1569 C C . CYS A 1 197 ? -18.911 12.569 4.732 1.00 82.19 197 CYS A C 1
ATOM 1571 O O . CYS A 1 197 ? -19.380 13.709 4.873 1.00 82.19 197 CYS A O 1
ATOM 1573 N N . ALA A 1 198 ? -19.065 11.628 5.670 1.00 86.38 198 ALA A N 1
ATOM 1574 C CA . ALA A 1 198 ? -19.733 11.825 6.951 1.00 86.38 198 ALA A CA 1
ATOM 1575 C C . ALA A 1 198 ? -18.745 12.334 8.015 1.00 86.38 198 ALA A C 1
ATOM 1577 O O . ALA A 1 198 ? -17.670 11.768 8.208 1.00 86.38 198 ALA A O 1
ATOM 1578 N N . LEU A 1 199 ? -19.118 13.385 8.757 1.00 86.38 199 LEU A N 1
ATOM 1579 C CA . LEU A 1 199 ? -18.253 14.012 9.779 1.00 86.38 199 LEU A CA 1
ATOM 1580 C C . LEU A 1 199 ? -16.885 14.505 9.222 1.00 86.38 199 LEU A C 1
ATOM 1582 O O . LEU A 1 199 ? -15.859 14.404 9.897 1.00 86.38 199 LEU A O 1
ATOM 1586 N N . CYS A 1 200 ? -16.859 15.041 7.993 1.00 75.75 200 CYS A N 1
ATOM 1587 C CA . CYS A 1 200 ? -15.640 15.527 7.315 1.00 75.75 200 CYS A CA 1
ATOM 1588 C C . CYS A 1 200 ? -14.983 16.783 7.910 1.00 75.75 200 CYS A C 1
ATOM 1590 O O . CYS A 1 200 ? -13.795 17.010 7.667 1.00 75.75 200 CYS A O 1
ATOM 1592 N N . GLY A 1 201 ? -15.745 17.630 8.605 1.00 72.94 201 GLY A N 1
ATOM 1593 C CA . GLY A 1 201 ? -15.322 18.985 8.977 1.00 72.94 201 GLY A CA 1
ATOM 1594 C C . GLY A 1 201 ? -15.452 20.004 7.831 1.00 72.94 201 GLY A C 1
ATOM 1595 O O . GLY A 1 201 ? -15.884 19.684 6.722 1.00 72.94 201 GLY A O 1
ATOM 1596 N N . ASP A 1 202 ? -15.097 21.268 8.085 1.00 64.44 202 ASP A N 1
ATOM 1597 C CA . ASP A 1 202 ? -15.099 22.322 7.052 1.00 64.44 202 ASP A CA 1
ATOM 1598 C C . ASP A 1 202 ? -13.904 22.134 6.102 1.00 64.44 202 ASP A C 1
ATOM 1600 O O . ASP A 1 202 ? -12.820 22.668 6.319 1.00 64.44 202 ASP A O 1
ATOM 1604 N N . GLN A 1 203 ? -14.115 21.360 5.033 1.00 54.88 203 GLN A N 1
ATOM 1605 C CA . GLN A 1 203 ? -13.099 21.006 4.032 1.00 54.88 203 GLN A CA 1
ATOM 1606 C C . GLN A 1 203 ? -12.566 22.195 3.200 1.00 54.88 203 GLN A C 1
ATOM 1608 O O . GLN A 1 203 ? -11.770 21.994 2.288 1.00 54.88 203 GLN A O 1
ATOM 1613 N N . GLY A 1 204 ? -13.008 23.437 3.437 1.00 48.78 204 GLY A N 1
ATOM 1614 C CA . GLY A 1 204 ? -12.473 24.641 2.779 1.00 48.78 204 GLY A CA 1
ATOM 1615 C C . GLY A 1 204 ? -12.828 24.820 1.292 1.00 48.78 204 GLY A C 1
ATOM 1616 O O . GLY A 1 204 ? -12.925 25.957 0.836 1.00 48.78 204 GLY A O 1
ATOM 1617 N N . VAL A 1 205 ? -13.126 23.741 0.553 1.00 41.38 205 VAL A N 1
ATOM 1618 C CA . VAL A 1 205 ? -13.344 23.691 -0.915 1.00 41.38 205 VAL A CA 1
ATOM 1619 C C . VAL A 1 205 ? -14.344 24.731 -1.445 1.00 41.38 205 VAL A C 1
ATOM 1621 O O . VAL A 1 205 ? -14.226 25.193 -2.576 1.00 41.38 205 VAL A O 1
ATOM 1624 N N . PHE A 1 206 ? -15.315 25.148 -0.628 1.00 39.31 206 PHE A N 1
ATOM 1625 C CA . PHE A 1 206 ? -16.311 26.165 -0.998 1.00 39.31 206 PHE A CA 1
ATOM 1626 C C . PHE A 1 206 ? -16.323 27.375 -0.047 1.00 39.31 206 PHE A C 1
ATOM 1628 O O . PHE A 1 206 ? -17.206 28.235 -0.116 1.00 39.31 206 PHE A O 1
ATOM 1635 N N . THR A 1 207 ? -15.377 27.433 0.888 1.00 38.06 207 THR A N 1
ATOM 1636 C CA . THR A 1 207 ? -15.388 28.328 2.042 1.00 38.06 207 THR A CA 1
ATOM 1637 C C . THR A 1 207 ? -14.389 29.466 1.831 1.00 38.06 207 THR A C 1
ATOM 1639 O O . THR A 1 207 ? -13.223 29.344 2.177 1.00 38.06 207 THR A O 1
ATOM 1642 N N . ARG A 1 208 ? -14.857 30.626 1.334 1.00 39.09 208 ARG A N 1
ATOM 1643 C CA . ARG A 1 208 ? -14.123 31.915 1.413 1.00 39.09 208 ARG A CA 1
ATOM 1644 C C . ARG A 1 208 ? -14.028 32.415 2.869 1.00 39.09 208 ARG A C 1
ATOM 1646 O O . ARG A 1 208 ? -14.516 33.491 3.204 1.00 39.09 208 ARG A O 1
ATOM 1653 N N . ARG A 1 209 ? -13.469 31.597 3.755 1.00 42.69 209 ARG A N 1
ATOM 1654 C CA . ARG A 1 209 ? -13.067 31.965 5.109 1.00 42.69 209 ARG A CA 1
ATOM 1655 C C . ARG A 1 209 ? -11.550 31.977 5.113 1.00 42.69 209 ARG A C 1
ATOM 1657 O O . ARG A 1 209 ? -10.934 30.966 4.812 1.00 42.69 209 ARG A O 1
ATOM 1664 N N . GLU A 1 210 ? -10.966 33.120 5.446 1.00 40.88 210 GLU A N 1
ATOM 1665 C CA . GLU A 1 210 ? -9.508 33.290 5.481 1.00 40.88 210 GLU A CA 1
ATOM 1666 C C . GLU A 1 210 ? -8.847 32.447 6.587 1.00 40.88 210 GLU A C 1
ATOM 1668 O O . GLU A 1 210 ? -7.633 32.265 6.576 1.00 40.88 210 GLU A O 1
ATOM 1673 N N . HIS A 1 211 ? -9.632 31.923 7.536 1.00 41.44 211 HIS A N 1
ATOM 1674 C CA . HIS A 1 211 ? -9.197 31.021 8.601 1.00 41.44 211 HIS A CA 1
ATOM 1675 C C . HIS A 1 211 ? -10.148 29.815 8.674 1.00 41.44 211 HIS A C 1
ATOM 1677 O O . HIS A 1 211 ? -11.370 29.992 8.735 1.00 41.44 211 HIS A O 1
ATOM 1683 N N . ALA A 1 212 ? -9.596 28.600 8.692 1.00 47.97 212 ALA A N 1
ATOM 1684 C CA . ALA A 1 212 ? -10.352 27.386 8.988 1.00 47.97 212 ALA A CA 1
ATOM 1685 C C . ALA A 1 212 ? -10.640 27.311 10.499 1.00 47.97 212 ALA A C 1
ATOM 1687 O O . ALA A 1 212 ? -9.735 27.493 11.310 1.00 47.97 212 ALA A O 1
ATOM 1688 N N . GLU A 1 213 ? -11.892 27.051 10.884 1.00 53.00 213 GLU A N 1
ATOM 1689 C CA . GLU A 1 213 ? -12.232 26.729 12.277 1.00 53.00 213 GLU A CA 1
ATOM 1690 C C . GLU A 1 213 ? -11.809 25.271 12.554 1.00 53.00 213 GLU A C 1
ATOM 1692 O O . GLU A 1 213 ? -12.115 24.375 11.764 1.00 53.00 213 GLU A O 1
ATOM 1697 N N . GLU A 1 214 ? -11.079 25.022 13.645 1.00 58.16 214 GLU A N 1
ATOM 1698 C CA . GLU A 1 214 ? -10.565 23.685 13.977 1.00 58.16 214 GLU A CA 1
ATOM 1699 C C . GLU A 1 214 ? -11.690 22.665 14.198 1.00 58.16 214 GLU A C 1
ATOM 1701 O O . GLU A 1 214 ? -12.658 22.921 14.919 1.00 58.16 214 GLU A O 1
ATOM 1706 N N . THR A 1 215 ? -11.532 21.473 13.616 1.00 66.69 215 THR A N 1
ATOM 1707 C CA . THR A 1 215 ? -12.449 20.350 13.842 1.00 66.69 215 THR A CA 1
ATOM 1708 C C . THR A 1 215 ? -11.958 19.501 15.015 1.00 66.69 215 THR A C 1
ATOM 1710 O O . THR A 1 215 ? -10.916 18.856 14.941 1.00 66.69 215 THR A O 1
ATOM 1713 N N . THR A 1 216 ? -12.721 19.485 16.106 1.00 77.25 216 THR A N 1
ATOM 1714 C CA . THR A 1 216 ? -12.426 18.749 17.339 1.00 77.25 216 THR A CA 1
ATOM 1715 C C . THR A 1 216 ? -13.318 17.516 17.465 1.00 77.25 216 THR A C 1
ATOM 1717 O O . THR A 1 216 ? -14.547 17.639 17.457 1.00 77.25 216 THR A O 1
ATOM 1720 N N . ILE A 1 217 ? -12.715 16.346 17.676 1.00 82.88 217 ILE A N 1
ATOM 1721 C CA . ILE A 1 217 ? -13.428 15.086 17.917 1.00 82.88 217 ILE A CA 1
ATOM 1722 C C . ILE A 1 217 ? -13.079 14.580 19.319 1.00 82.88 217 ILE A C 1
ATOM 1724 O O . ILE A 1 217 ? -11.911 14.416 19.664 1.00 82.88 217 ILE A O 1
ATOM 1728 N N . VAL A 1 218 ? -14.097 14.325 20.136 1.00 81.50 218 VAL A N 1
ATOM 1729 C CA . VAL A 1 218 ? -13.970 13.836 21.511 1.00 81.50 218 VAL A CA 1
ATOM 1730 C C . VAL A 1 218 ? -14.635 12.469 21.606 1.00 81.50 218 VAL A C 1
ATOM 1732 O O . VAL A 1 218 ? -15.857 12.382 21.551 1.00 81.50 218 VAL A O 1
ATOM 1735 N N . LEU A 1 219 ? -13.832 11.417 21.772 1.00 87.75 219 LEU A N 1
ATOM 1736 C CA . LEU A 1 219 ? -14.283 10.040 21.999 1.00 87.75 219 LEU A CA 1
ATOM 1737 C C . LEU A 1 219 ? -13.850 9.603 23.403 1.00 87.75 219 LEU A C 1
ATOM 1739 O O . LEU A 1 219 ? -12.651 9.567 23.687 1.00 87.75 219 LEU A O 1
ATOM 1743 N N . ARG A 1 220 ? -14.796 9.309 24.300 1.00 81.75 220 ARG A N 1
ATOM 1744 C CA . ARG A 1 220 ? -14.509 8.940 25.698 1.00 81.75 220 ARG A CA 1
ATOM 1745 C C . ARG A 1 220 ? -15.512 7.920 26.230 1.00 81.75 220 ARG A C 1
ATOM 1747 O O . ARG A 1 220 ? -16.689 7.980 25.891 1.00 81.75 220 ARG A O 1
ATOM 1754 N N . ASN A 1 221 ? -15.049 7.033 27.116 1.00 81.88 221 ASN A N 1
ATOM 1755 C CA . ASN A 1 221 ? -15.890 6.059 27.827 1.00 81.88 221 ASN A CA 1
ATOM 1756 C C . ASN A 1 221 ? -16.724 5.181 26.858 1.00 81.88 221 ASN A C 1
ATOM 1758 O O . ASN A 1 221 ? -17.949 5.110 26.954 1.00 81.88 221 ASN A O 1
ATOM 1762 N N . LEU A 1 222 ? -16.045 4.570 25.875 1.00 89.31 222 LEU A N 1
ATOM 1763 C CA . LEU A 1 222 ? -16.619 3.753 24.789 1.00 89.31 222 LEU A CA 1
ATOM 1764 C C . LEU A 1 222 ? -16.219 2.270 24.943 1.00 89.31 222 LEU A C 1
ATOM 1766 O O . LEU A 1 222 ? -15.717 1.643 24.011 1.00 89.31 222 LEU A O 1
ATOM 1770 N N . ASP A 1 223 ? -16.363 1.734 26.154 1.00 84.19 223 ASP A N 1
ATOM 1771 C CA . ASP A 1 223 ? -15.671 0.517 26.613 1.00 84.19 223 ASP A CA 1
ATOM 1772 C C . ASP A 1 223 ? -15.968 -0.755 25.793 1.00 84.19 223 ASP A C 1
ATOM 1774 O O . ASP A 1 223 ? -15.124 -1.649 25.716 1.00 84.19 223 ASP A O 1
ATOM 1778 N N . ALA A 1 224 ? -17.148 -0.847 25.169 1.00 84.44 224 ALA A N 1
ATOM 1779 C CA . ALA A 1 224 ? -17.567 -1.987 24.349 1.00 84.44 224 ALA A CA 1
ATOM 1780 C C . ALA A 1 224 ? -17.295 -1.839 22.836 1.00 84.44 224 ALA A C 1
ATOM 1782 O O . ALA A 1 224 ? -17.720 -2.715 22.074 1.00 84.44 224 ALA A O 1
ATOM 1783 N N . LEU A 1 225 ? -16.616 -0.775 22.382 1.00 87.56 225 LEU A N 1
ATOM 1784 C CA . LEU A 1 225 ? -16.475 -0.465 20.953 1.00 87.56 225 LEU A CA 1
ATOM 1785 C C . LEU A 1 225 ? -15.592 -1.487 20.225 1.00 87.56 225 LEU A C 1
ATOM 1787 O O . LEU A 1 225 ? -14.376 -1.534 20.397 1.00 87.56 225 LEU A O 1
ATOM 1791 N N . GLN A 1 226 ? -16.225 -2.291 19.370 1.00 78.00 226 GLN A N 1
ATOM 1792 C CA . GLN A 1 226 ? -15.580 -3.357 18.596 1.00 78.00 226 GLN A CA 1
ATOM 1793 C C . GLN A 1 226 ? -15.311 -2.950 17.147 1.00 78.00 226 GLN A C 1
ATOM 1795 O O . GLN A 1 226 ? -14.378 -3.460 16.529 1.00 78.00 226 GLN A O 1
ATOM 1800 N N . SER A 1 227 ? -16.142 -2.069 16.581 1.00 76.12 227 SER A N 1
ATOM 1801 C CA . SER A 1 227 ? -16.094 -1.737 15.159 1.00 76.12 227 SER A CA 1
ATOM 1802 C C . SER A 1 227 ? -16.467 -0.280 14.887 1.00 76.12 227 SER A C 1
ATOM 1804 O O . SER A 1 227 ? -17.547 0.181 15.256 1.00 76.12 227 SER A O 1
ATOM 1806 N N . LEU A 1 228 ? -15.574 0.418 14.189 1.00 85.50 2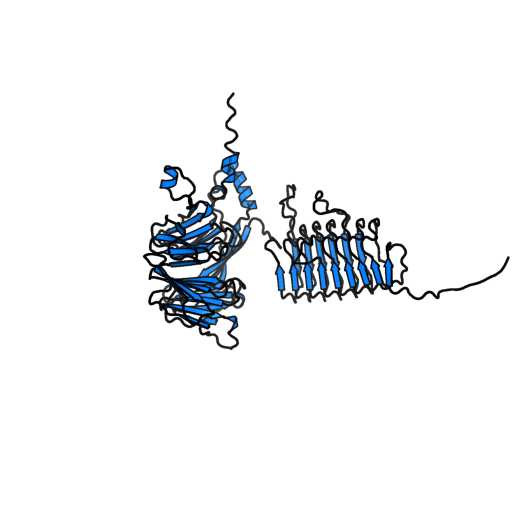28 LEU A N 1
ATOM 1807 C CA . LEU A 1 228 ? -15.818 1.697 13.531 1.00 85.50 228 LEU A CA 1
ATOM 1808 C C . LEU A 1 228 ? -15.590 1.461 12.035 1.00 85.50 228 LEU A C 1
ATOM 1810 O O . LEU A 1 228 ? -14.463 1.195 11.621 1.00 85.50 228 LEU A O 1
ATOM 1814 N N . MET A 1 229 ? -16.659 1.501 11.241 1.00 77.44 229 MET A N 1
ATOM 1815 C CA . MET A 1 229 ? -16.609 1.310 9.791 1.00 77.44 229 MET A CA 1
ATOM 1816 C C . MET A 1 229 ? -16.947 2.618 9.078 1.00 77.44 229 MET A C 1
ATOM 1818 O O . MET A 1 229 ? -17.925 3.279 9.418 1.00 77.44 229 MET A O 1
ATOM 1822 N N . SER A 1 230 ? -16.134 2.956 8.081 1.00 78.25 230 SER A N 1
ATOM 1823 C CA . SER A 1 230 ? -16.262 4.143 7.236 1.00 78.25 230 SER A CA 1
ATOM 1824 C C . SER A 1 230 ? -16.378 3.698 5.784 1.00 78.25 230 SER A C 1
ATOM 1826 O O . SER A 1 230 ? -15.470 3.036 5.279 1.00 78.25 230 SER A O 1
ATOM 1828 N N . GLN A 1 231 ? -17.471 4.048 5.111 1.00 64.06 231 GLN A N 1
ATOM 1829 C CA . GLN A 1 231 ? -17.640 3.813 3.678 1.00 64.06 231 GLN A CA 1
ATOM 1830 C C . GLN A 1 231 ? -17.072 4.990 2.883 1.00 64.06 231 GLN A C 1
ATOM 1832 O O . GLN A 1 231 ? -17.818 5.758 2.304 1.00 64.06 231 GLN A O 1
ATOM 1837 N N . GLY A 1 232 ? -15.749 5.161 2.879 1.00 52.81 232 GLY A N 1
ATOM 1838 C CA . GLY A 1 232 ? -15.109 6.260 2.151 1.00 52.81 232 GLY A CA 1
ATOM 1839 C C . GLY A 1 232 ? -13.815 6.751 2.791 1.00 52.81 232 GLY A C 1
ATOM 1840 O O . GLY A 1 232 ? -13.515 6.438 3.948 1.00 52.81 232 GLY A O 1
ATOM 1841 N N . CYS A 1 233 ? -13.043 7.518 2.019 1.00 45.81 233 CYS A N 1
ATOM 1842 C CA . CYS A 1 233 ? -11.698 7.985 2.374 1.00 45.81 233 CYS A CA 1
ATOM 1843 C C . CYS A 1 233 ? -11.669 9.344 3.100 1.00 45.81 233 CYS A C 1
ATOM 1845 O O . CYS A 1 233 ? -10.590 9.817 3.448 1.00 45.81 233 CYS A O 1
ATOM 1847 N N . HIS A 1 234 ? -12.823 9.985 3.310 1.00 53.91 234 HIS A N 1
ATOM 1848 C CA . HIS A 1 234 ? -12.910 11.407 3.675 1.00 53.91 234 HIS A CA 1
ATOM 1849 C C . HIS A 1 234 ? -13.268 11.682 5.146 1.00 53.91 234 HIS A C 1
ATOM 1851 O O . HIS A 1 234 ? -13.338 12.840 5.560 1.00 53.91 234 HIS A O 1
ATOM 1857 N N . ASN A 1 235 ? -13.488 10.640 5.949 1.00 45.38 235 ASN A N 1
ATOM 1858 C CA . ASN A 1 235 ? -13.989 10.779 7.316 1.00 45.38 235 ASN A CA 1
ATOM 1859 C C . ASN A 1 235 ? -12.831 11.010 8.313 1.00 45.38 235 ASN A C 1
ATOM 1861 O O . ASN A 1 235 ? -11.852 10.267 8.312 1.00 45.38 235 ASN A O 1
ATOM 1865 N N . PHE A 1 236 ? -12.970 12.015 9.188 1.00 52.22 236 PHE A N 1
ATOM 1866 C CA . PHE A 1 236 ? -12.026 12.380 10.264 1.00 52.22 236 PHE A CA 1
ATOM 1867 C C . PHE A 1 236 ? -10.573 12.715 9.846 1.00 52.22 236 PHE A C 1
ATOM 1869 O O . PHE A 1 236 ? -9.618 12.043 10.244 1.00 52.22 236 PHE A O 1
ATOM 1876 N N . GLN A 1 237 ? -10.366 13.826 9.132 1.00 49.66 237 GLN A N 1
ATOM 1877 C CA . GLN A 1 237 ? -9.019 14.377 8.917 1.00 49.66 237 GLN A CA 1
ATOM 1878 C C . GLN A 1 237 ? -8.468 15.045 10.197 1.00 49.66 237 GLN A C 1
ATOM 1880 O O . GLN A 1 237 ? -8.796 16.189 10.508 1.00 49.66 237 GLN A O 1
ATOM 1885 N N . HIS A 1 238 ? -7.616 14.337 10.944 1.00 37.94 238 HIS A N 1
ATOM 1886 C CA . HIS A 1 238 ? -6.927 14.874 12.125 1.00 37.94 238 HIS A CA 1
ATOM 1887 C C . HIS A 1 238 ? -5.673 15.670 11.727 1.00 37.94 238 HIS A C 1
ATOM 1889 O O . HIS A 1 238 ? -4.783 15.130 11.069 1.00 37.94 238 HIS A O 1
ATOM 1895 N N . LYS A 1 239 ? -5.555 16.923 12.184 1.00 38.94 239 LYS A N 1
ATOM 1896 C CA . LYS A 1 239 ? -4.329 17.732 12.077 1.00 38.94 239 LYS A CA 1
ATOM 1897 C C . LYS A 1 239 ? -3.624 17.789 13.436 1.00 38.94 239 LYS A C 1
ATOM 1899 O O . LYS A 1 239 ? -4.184 18.326 14.385 1.00 38.94 239 LYS A O 1
ATOM 1904 N N . GLU A 1 240 ? -2.399 17.272 13.525 1.00 35.62 240 GLU A N 1
ATOM 1905 C CA . GLU A 1 240 ? -1.413 17.850 14.453 1.00 35.62 240 GLU A CA 1
ATOM 1906 C C . GLU A 1 240 ? -0.757 19.047 13.739 1.00 35.62 240 GLU A C 1
ATOM 1908 O O . GLU A 1 240 ? -0.642 19.051 12.510 1.00 35.62 240 GLU A O 1
ATOM 1913 N N . GLU A 1 241 ? -0.390 20.103 14.470 1.00 42.41 241 GLU A N 1
ATOM 1914 C CA . GLU A 1 241 ? 0.047 21.365 13.857 1.00 42.41 241 GLU A CA 1
ATOM 1915 C C . GLU A 1 241 ? 1.289 21.185 12.960 1.00 42.41 241 GLU A C 1
ATOM 1917 O O . GLU A 1 241 ? 2.369 20.799 13.409 1.00 42.41 241 GLU A O 1
ATOM 1922 N N . GLY A 1 242 ? 1.135 21.494 11.668 1.00 55.09 242 GLY A N 1
ATOM 1923 C CA . GLY A 1 242 ? 2.215 21.562 10.676 1.00 55.09 242 GLY A CA 1
ATOM 1924 C C . GLY A 1 242 ? 2.731 20.228 10.120 1.00 55.09 242 GLY A C 1
ATOM 1925 O O . GLY A 1 242 ? 3.353 20.246 9.053 1.00 55.09 242 GLY A O 1
ATOM 1926 N N . TYR A 1 243 ? 2.454 19.093 10.775 1.00 59.69 243 TYR A N 1
ATOM 1927 C CA . TYR A 1 243 ? 2.981 17.776 10.399 1.00 59.69 243 TYR A CA 1
ATOM 1928 C C . TYR A 1 243 ? 1.917 16.671 10.446 1.00 59.69 243 TYR A C 1
ATOM 1930 O O . TYR A 1 243 ? 1.127 16.585 11.382 1.00 59.69 243 TYR A O 1
ATOM 1938 N N . SER A 1 244 ? 1.952 15.765 9.467 1.00 75.31 244 SER A N 1
ATOM 1939 C CA . SER A 1 244 ? 1.284 14.464 9.553 1.00 75.31 244 SER A CA 1
ATOM 1940 C C . SER A 1 244 ? 2.253 13.412 10.096 1.00 75.31 244 SER A C 1
ATOM 1942 O O . SER A 1 244 ? 3.436 13.391 9.745 1.00 75.31 244 SER A O 1
ATOM 1944 N N . VAL A 1 245 ? 1.754 12.526 10.957 1.00 81.50 245 VAL A N 1
ATOM 1945 C CA . VAL A 1 245 ? 2.519 11.380 11.454 1.00 81.50 245 VAL A CA 1
ATOM 1946 C C . VAL A 1 245 ? 2.169 10.156 10.620 1.00 81.50 245 VAL A C 1
ATOM 1948 O O . VAL A 1 245 ? 1.022 9.717 10.604 1.00 81.50 245 VAL A O 1
ATOM 1951 N N . GLN A 1 246 ? 3.169 9.594 9.949 1.00 86.25 246 GLN A N 1
ATOM 1952 C CA . GLN A 1 246 ? 3.055 8.352 9.187 1.00 86.25 246 GLN A CA 1
ATOM 1953 C C . GLN A 1 246 ? 3.876 7.245 9.847 1.00 86.25 246 GLN A C 1
ATOM 1955 O O . GLN A 1 246 ? 4.779 7.508 10.646 1.00 86.25 246 GLN A O 1
ATOM 1960 N N . GLU A 1 247 ? 3.575 5.994 9.508 1.00 89.25 247 GLU A N 1
ATOM 1961 C CA . GLU A 1 247 ? 4.299 4.824 10.003 1.00 89.25 247 GLU A CA 1
ATOM 1962 C C . GLU A 1 247 ? 4.918 4.031 8.851 1.00 89.25 247 GLU A C 1
ATOM 1964 O O . GLU A 1 247 ? 4.319 3.867 7.790 1.00 89.25 247 GLU A O 1
ATOM 1969 N N . LEU A 1 248 ? 6.116 3.504 9.083 1.00 90.12 248 LEU A N 1
ATOM 1970 C CA . LEU A 1 248 ? 6.834 2.643 8.152 1.00 90.12 248 LEU A CA 1
ATOM 1971 C C . LEU A 1 248 ? 7.478 1.478 8.906 1.00 90.12 248 LEU A C 1
ATOM 1973 O O . LEU A 1 248 ? 7.831 1.596 10.083 1.00 90.12 248 LEU A O 1
ATOM 1977 N N . TYR A 1 249 ? 7.634 0.345 8.225 1.00 91.94 249 TYR A N 1
ATOM 1978 C CA . TYR A 1 249 ? 8.363 -0.800 8.757 1.00 91.94 249 TYR A CA 1
ATOM 1979 C C . TYR A 1 249 ? 9.735 -0.908 8.097 1.00 91.94 249 TYR A C 1
ATOM 1981 O O . TYR A 1 249 ? 9.852 -0.800 6.879 1.00 91.94 249 TYR A O 1
ATOM 1989 N N . LEU A 1 250 ? 10.757 -1.162 8.911 1.00 91.06 250 LEU A N 1
ATOM 1990 C CA . LEU A 1 250 ? 12.111 -1.502 8.476 1.00 91.06 250 LEU A CA 1
ATOM 1991 C C . LEU A 1 250 ? 12.492 -2.850 9.078 1.00 91.06 250 LEU A C 1
ATOM 1993 O O . LEU A 1 250 ? 11.910 -3.285 10.073 1.00 91.06 250 LEU A O 1
ATOM 1997 N N . ALA A 1 251 ? 13.517 -3.478 8.527 1.00 91.06 251 ALA A N 1
ATOM 1998 C CA . ALA A 1 251 ? 14.150 -4.629 9.141 1.00 91.06 251 ALA A CA 1
ATOM 1999 C C . ALA A 1 251 ? 15.668 -4.533 9.006 1.00 91.06 251 ALA A C 1
ATOM 2001 O O . ALA A 1 251 ? 16.183 -3.699 8.260 1.00 91.06 251 ALA A O 1
ATOM 2002 N N . THR A 1 252 ? 16.376 -5.361 9.763 1.00 85.69 252 THR A N 1
ATOM 2003 C CA . THR A 1 252 ? 17.822 -5.511 9.643 1.00 85.69 252 THR A CA 1
ATOM 2004 C C . THR A 1 252 ? 18.193 -6.702 8.768 1.00 85.69 252 THR A C 1
ATOM 2006 O O . THR A 1 252 ? 17.451 -7.678 8.667 1.00 85.69 252 THR A O 1
ATOM 2009 N N . HIS A 1 253 ? 19.388 -6.597 8.203 1.00 85.25 253 HIS A N 1
ATOM 2010 C CA . HIS A 1 253 ? 20.216 -7.704 7.754 1.00 85.25 253 HIS A CA 1
ATOM 2011 C C . HIS A 1 253 ? 21.522 -7.532 8.546 1.00 85.25 253 HIS A C 1
ATOM 2013 O O . HIS A 1 253 ? 22.115 -6.447 8.503 1.00 85.25 253 HIS A O 1
ATOM 2019 N N . THR A 1 254 ? 21.916 -8.506 9.367 1.00 80.31 254 THR A N 1
ATOM 2020 C CA . THR A 1 254 ? 23.064 -8.377 10.287 1.00 80.31 254 THR A CA 1
ATOM 2021 C C . THR A 1 254 ? 24.055 -9.511 10.126 1.00 80.31 254 THR A C 1
ATOM 2023 O O . THR A 1 254 ? 23.667 -10.654 9.948 1.00 80.31 254 THR A O 1
ATOM 2026 N N . SER A 1 255 ? 25.345 -9.213 10.282 1.00 72.50 255 SER A N 1
ATOM 2027 C CA . SER A 1 255 ? 26.379 -10.245 10.291 1.00 72.50 255 SER A CA 1
ATOM 2028 C C . SER A 1 255 ? 26.246 -11.216 11.472 1.00 72.50 255 SER A C 1
ATOM 2030 O O . SER A 1 255 ? 25.787 -10.846 12.559 1.00 72.50 255 SER A O 1
ATOM 2032 N N . ASP A 1 256 ? 26.722 -12.446 11.248 1.00 66.62 256 ASP A N 1
ATOM 2033 C CA . ASP A 1 256 ? 26.714 -13.568 12.191 1.00 66.62 256 ASP A CA 1
ATOM 2034 C C . ASP A 1 256 ? 26.950 -13.160 13.656 1.00 66.62 256 ASP A C 1
ATOM 2036 O O . ASP A 1 256 ? 28.000 -12.627 14.031 1.00 66.62 256 ASP A O 1
ATOM 2040 N N . GLY A 1 257 ? 25.981 -13.483 14.515 1.00 63.41 2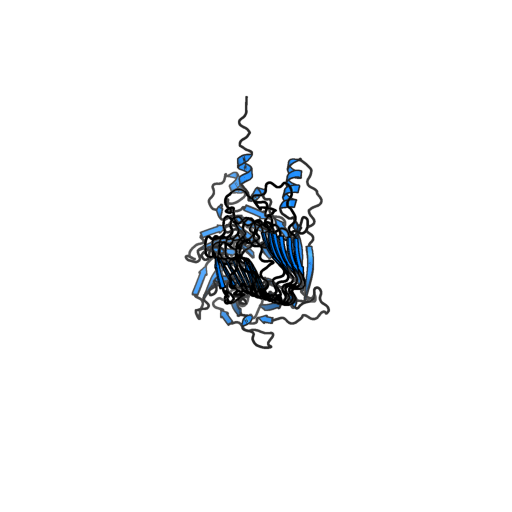57 GLY A N 1
ATOM 2041 C CA . GLY A 1 257 ? 26.073 -13.302 15.967 1.00 63.41 257 GLY A CA 1
ATOM 2042 C C . GLY A 1 257 ? 25.427 -12.028 16.522 1.00 63.41 257 GLY A C 1
ATOM 2043 O O . GLY A 1 257 ? 25.354 -11.884 17.748 1.00 63.41 257 GLY A O 1
ATOM 2044 N N . TYR A 1 258 ? 24.904 -11.140 15.673 1.00 74.62 258 TYR A N 1
ATOM 2045 C CA . TYR A 1 258 ? 23.995 -10.069 16.093 1.00 74.62 258 TYR A CA 1
ATOM 2046 C C . TYR A 1 258 ? 22.525 -10.488 15.893 1.00 74.62 258 TYR A C 1
ATOM 2048 O O . TYR A 1 258 ? 22.218 -11.216 14.957 1.00 74.62 258 TYR A O 1
ATOM 2056 N N . PRO A 1 259 ? 21.598 -10.091 16.789 1.00 79.50 259 PRO A N 1
ATOM 2057 C CA . PRO A 1 259 ? 20.190 -10.434 16.639 1.00 79.50 259 PRO A CA 1
ATOM 2058 C C . PRO A 1 259 ? 19.514 -9.501 15.635 1.00 79.50 259 PRO A C 1
ATOM 2060 O O . PRO A 1 259 ? 19.510 -8.279 15.826 1.00 79.50 259 PRO A O 1
ATOM 2063 N N . ASN A 1 260 ? 18.862 -10.084 14.633 1.00 88.38 260 ASN A N 1
ATOM 2064 C CA . ASN A 1 260 ? 18.034 -9.334 13.705 1.00 88.38 260 ASN A CA 1
ATOM 2065 C C . ASN A 1 260 ? 16.812 -8.712 14.398 1.00 88.38 260 ASN A C 1
ATOM 2067 O O . ASN A 1 260 ? 16.404 -9.076 15.510 1.00 88.38 260 ASN A O 1
ATOM 2071 N N . SER A 1 261 ? 16.244 -7.680 13.783 1.00 89.44 261 SER A N 1
ATOM 2072 C CA . SER A 1 261 ? 15.094 -6.962 14.320 1.00 89.44 261 SER A CA 1
ATOM 2073 C C . SER A 1 261 ? 14.232 -6.351 13.227 1.00 89.44 261 SER A C 1
ATOM 2075 O O . SER A 1 261 ? 14.724 -5.832 12.228 1.00 89.44 261 SER A O 1
ATOM 2077 N N . ILE A 1 262 ? 12.928 -6.347 13.482 1.00 91.44 262 ILE A N 1
ATOM 2078 C CA . ILE A 1 262 ? 11.932 -5.612 12.712 1.00 91.44 262 ILE A CA 1
ATOM 2079 C C . ILE A 1 262 ? 11.565 -4.369 13.515 1.00 91.44 262 ILE A C 1
ATOM 2081 O O . ILE A 1 262 ? 11.247 -4.439 14.706 1.00 91.44 262 ILE A O 1
ATOM 2085 N N . PHE A 1 263 ? 11.631 -3.219 12.862 1.00 88.00 263 PHE A N 1
ATOM 2086 C CA . PHE A 1 263 ? 11.319 -1.927 13.442 1.00 88.00 263 PHE A CA 1
ATOM 2087 C C . PHE A 1 263 ? 10.000 -1.410 12.892 1.00 88.00 263 PHE A C 1
ATOM 2089 O O . PHE A 1 263 ? 9.797 -1.387 11.680 1.00 88.00 263 PHE A O 1
ATOM 2096 N N . LYS A 1 264 ? 9.145 -0.907 13.781 1.00 90.94 264 LYS A N 1
ATOM 2097 C CA . LYS A 1 264 ? 8.119 0.064 13.414 1.00 90.94 264 LYS A CA 1
ATOM 2098 C C . LYS A 1 264 ? 8.685 1.447 13.705 1.00 90.94 264 LYS A C 1
ATOM 2100 O O . LYS A 1 264 ? 9.142 1.705 14.822 1.00 90.94 264 LYS A O 1
ATOM 2105 N N . ALA A 1 265 ? 8.688 2.314 12.705 1.00 85.56 265 ALA A N 1
ATOM 2106 C CA . ALA A 1 265 ? 9.137 3.688 12.828 1.00 85.56 265 ALA A CA 1
ATOM 2107 C C . ALA A 1 265 ? 7.986 4.640 12.506 1.00 85.56 265 ALA A C 1
ATOM 2109 O O . ALA A 1 265 ? 7.208 4.410 11.586 1.00 85.56 265 ALA A O 1
ATOM 2110 N N . SER A 1 266 ? 7.901 5.714 13.277 1.00 87.50 266 SER A N 1
ATOM 2111 C CA . SER A 1 266 ? 7.055 6.868 13.010 1.00 87.50 266 SER A CA 1
ATOM 2112 C C . SER A 1 266 ? 7.900 7.942 12.331 1.00 87.50 266 SER A C 1
ATOM 2114 O O . SER A 1 266 ? 9.043 8.170 12.735 1.00 87.50 266 SER A O 1
ATOM 2116 N N . ILE A 1 267 ? 7.352 8.593 11.309 1.00 84.06 267 ILE A N 1
ATOM 2117 C CA . ILE A 1 267 ? 7.966 9.733 10.631 1.00 84.06 267 ILE A CA 1
ATOM 2118 C C . ILE A 1 267 ? 6.995 10.912 10.612 1.00 84.06 267 ILE A C 1
ATOM 2120 O O . ILE A 1 267 ? 5.812 10.756 10.315 1.00 84.06 267 ILE A O 1
ATOM 2124 N N . GLN A 1 268 ? 7.515 12.094 10.934 1.00 83.19 268 GLN A N 1
ATOM 2125 C CA . GLN A 1 268 ? 6.808 13.361 10.776 1.00 83.19 268 GLN A CA 1
ATOM 2126 C C . GLN A 1 268 ? 7.070 13.903 9.366 1.00 83.19 268 GLN A C 1
ATOM 2128 O O . GLN A 1 268 ? 8.216 14.197 9.023 1.00 83.19 268 GLN A O 1
ATOM 2133 N N . LEU A 1 269 ? 6.014 14.017 8.561 1.00 79.44 269 LEU A N 1
ATOM 2134 C CA . LEU A 1 269 ? 6.017 14.640 7.233 1.00 79.44 269 LEU A CA 1
ATOM 2135 C C . LEU A 1 269 ? 5.294 15.986 7.313 1.00 79.44 269 LEU A C 1
ATOM 2137 O O . LEU A 1 269 ? 4.341 16.109 8.079 1.00 79.44 269 LEU A O 1
ATOM 2141 N N . LEU A 1 270 ? 5.706 16.990 6.538 1.00 67.00 270 LEU A N 1
ATOM 2142 C CA . LEU A 1 270 ? 4.993 18.272 6.499 1.00 67.00 270 LEU A CA 1
ATOM 2143 C C . LEU A 1 270 ? 3.557 18.093 5.987 1.00 67.00 270 LEU A C 1
ATOM 2145 O O . LEU A 1 270 ? 3.294 17.281 5.104 1.00 67.00 270 LEU A O 1
ATOM 2149 N N . ALA A 1 271 ? 2.626 18.878 6.526 1.00 62.28 271 ALA A N 1
ATOM 2150 C CA . ALA A 1 271 ? 1.301 19.029 5.937 1.00 62.28 271 ALA A CA 1
ATOM 2151 C C . ALA A 1 271 ? 1.355 19.952 4.697 1.00 62.28 271 ALA A C 1
ATOM 2153 O O . ALA A 1 271 ? 2.115 20.921 4.665 1.00 62.28 271 ALA A O 1
ATOM 2154 N N . ASN A 1 272 ? 0.498 19.702 3.699 1.00 55.06 272 ASN A N 1
ATOM 2155 C CA . ASN A 1 272 ? 0.458 20.466 2.435 1.00 55.06 272 ASN A CA 1
ATOM 2156 C C . ASN A 1 272 ? 0.202 21.987 2.624 1.00 55.06 272 ASN A C 1
ATOM 2158 O O . ASN A 1 272 ? 0.556 22.808 1.774 1.00 55.06 272 ASN A O 1
ATOM 2162 N N . GLU A 1 273 ? -0.384 22.397 3.753 1.00 45.81 273 GLU A N 1
ATOM 2163 C CA . GLU A 1 273 ? -0.584 23.812 4.104 1.00 45.81 273 GLU A CA 1
ATOM 2164 C C . GLU A 1 273 ? 0.738 24.502 4.487 1.00 45.81 273 GLU A C 1
ATOM 2166 O O . GLU A 1 273 ? 0.973 25.650 4.111 1.00 45.81 273 GLU A O 1
ATOM 2171 N N . THR A 1 274 ? 1.656 23.790 5.146 1.00 47.56 274 THR A N 1
ATOM 2172 C CA . THR A 1 274 ? 2.985 24.306 5.505 1.00 47.56 274 THR A CA 1
ATOM 2173 C C . THR A 1 274 ? 3.897 24.428 4.279 1.00 47.56 274 THR A C 1
ATOM 2175 O O . THR A 1 274 ? 4.648 25.398 4.172 1.00 47.56 274 THR A O 1
ATOM 2178 N N . GLU A 1 275 ? 3.776 23.517 3.302 1.00 48.47 275 GLU A N 1
ATOM 2179 C CA . GLU A 1 275 ? 4.412 23.664 1.978 1.00 48.47 275 GLU A CA 1
ATOM 2180 C C . GLU A 1 275 ? 3.944 24.947 1.267 1.00 48.47 275 GLU A C 1
ATOM 2182 O O . GLU A 1 275 ? 4.726 25.613 0.589 1.00 48.47 275 GLU A O 1
ATOM 2187 N N . SER A 1 276 ? 2.678 25.335 1.453 1.00 46.84 276 SER A N 1
ATOM 2188 C CA . SER A 1 276 ? 2.111 26.556 0.865 1.00 46.84 276 SER A CA 1
ATOM 2189 C C . SER A 1 276 ? 2.687 27.830 1.493 1.00 46.84 276 SER A C 1
ATOM 2191 O O . SER A 1 276 ? 2.990 28.782 0.775 1.00 46.84 276 SER A O 1
ATOM 2193 N N . GLY A 1 277 ? 2.939 27.827 2.807 1.00 43.78 277 GLY A N 1
ATOM 2194 C CA . GLY A 1 277 ? 3.663 28.911 3.482 1.00 43.78 277 GLY A CA 1
ATOM 2195 C C . GLY A 1 277 ? 5.122 29.042 3.023 1.00 43.78 277 GLY A C 1
ATOM 2196 O O . GLY A 1 277 ? 5.625 30.153 2.877 1.00 43.78 277 GLY A O 1
ATOM 2197 N N . MET A 1 278 ? 5.793 27.924 2.717 1.00 45.56 278 MET A N 1
ATOM 2198 C CA . MET A 1 278 ? 7.152 27.948 2.156 1.00 45.56 278 MET A CA 1
ATOM 2199 C C . MET A 1 278 ? 7.190 28.469 0.712 1.00 45.56 278 MET A C 1
ATOM 2201 O O . MET A 1 278 ? 8.138 29.168 0.358 1.00 45.56 278 MET A O 1
ATOM 2205 N N . LYS A 1 279 ? 6.153 28.214 -0.102 1.00 48.00 279 LYS A N 1
ATOM 2206 C CA . LYS A 1 279 ? 6.023 28.809 -1.449 1.00 48.00 279 LYS A CA 1
ATOM 2207 C C . LYS A 1 279 ? 6.013 30.341 -1.395 1.00 48.00 279 LYS A C 1
ATOM 2209 O O . LYS A 1 279 ? 6.712 30.969 -2.178 1.00 48.00 279 LYS A O 1
ATOM 2214 N N . GLN A 1 280 ? 5.355 30.938 -0.399 1.00 44.19 280 GLN A N 1
ATOM 2215 C CA . GLN A 1 280 ? 5.394 32.391 -0.186 1.00 44.19 280 GLN A CA 1
ATOM 2216 C C . GLN A 1 280 ? 6.805 32.937 0.110 1.00 44.19 280 GLN A C 1
ATOM 2218 O O . GLN A 1 280 ? 7.105 34.072 -0.246 1.00 44.19 280 GLN A O 1
ATOM 2223 N N . CYS A 1 281 ? 7.699 32.150 0.720 1.00 39.22 281 CYS A N 1
ATOM 2224 C CA . CYS A 1 281 ? 9.100 32.551 0.893 1.00 39.22 281 CYS A CA 1
ATOM 2225 C C . CYS A 1 281 ? 9.936 32.434 -0.394 1.00 39.22 281 CYS A C 1
ATOM 2227 O O . CYS A 1 281 ? 10.906 33.182 -0.531 1.00 39.22 281 CYS A O 1
ATOM 2229 N N . LEU A 1 282 ? 9.571 31.536 -1.321 1.00 45.19 282 LEU A N 1
ATOM 2230 C CA . LEU A 1 282 ? 10.220 31.413 -2.634 1.00 45.19 282 LEU A CA 1
ATOM 2231 C C . LEU A 1 282 ? 9.926 32.643 -3.505 1.00 45.19 282 LEU A C 1
ATOM 2233 O O . LEU A 1 282 ? 10.858 33.236 -4.047 1.00 45.19 282 LEU A O 1
ATOM 2237 N N . ASP A 1 283 ? 8.664 33.082 -3.553 1.00 46.34 283 ASP A N 1
ATOM 2238 C CA . ASP A 1 283 ? 8.238 34.267 -4.319 1.00 46.34 283 ASP A CA 1
ATOM 2239 C C . ASP A 1 283 ? 8.914 35.571 -3.826 1.00 46.34 283 ASP A C 1
ATOM 2241 O O . ASP A 1 283 ? 9.074 36.533 -4.578 1.00 46.34 283 ASP A O 1
ATOM 2245 N N . GLU A 1 284 ? 9.363 35.610 -2.565 1.00 43.09 284 GLU A N 1
ATOM 2246 C CA . GLU A 1 284 ? 10.045 36.758 -1.950 1.00 43.09 284 GLU A CA 1
ATOM 2247 C C . GLU A 1 284 ? 11.582 36.776 -2.135 1.00 43.09 284 GLU A C 1
ATOM 2249 O O . GLU A 1 284 ? 12.251 37.624 -1.538 1.00 43.09 284 GLU A O 1
ATOM 2254 N N . ASN A 1 285 ? 12.168 35.882 -2.949 1.00 42.25 285 ASN A N 1
ATOM 2255 C CA . ASN A 1 285 ? 13.625 35.786 -3.184 1.00 42.25 285 ASN A CA 1
ATOM 2256 C C . ASN A 1 285 ? 14.470 35.641 -1.896 1.00 42.25 285 ASN A C 1
ATOM 2258 O O . ASN A 1 285 ? 15.608 36.117 -1.815 1.00 42.25 285 ASN A O 1
ATOM 2262 N N . LYS A 1 286 ? 13.932 34.984 -0.864 1.00 40.62 286 LYS A N 1
ATOM 2263 C CA . LYS A 1 286 ? 14.697 34.648 0.346 1.00 40.62 286 LYS A CA 1
ATOM 2264 C C . LYS A 1 286 ? 15.502 33.374 0.103 1.00 40.62 286 LYS A C 1
ATOM 2266 O O . LYS A 1 286 ? 14.990 32.417 -0.472 1.00 40.62 286 LYS A O 1
ATOM 2271 N N . GLU A 1 287 ? 16.761 33.360 0.548 1.00 37.84 287 GLU A N 1
ATOM 2272 C CA . GLU A 1 287 ? 17.595 32.155 0.485 1.00 37.84 287 GLU A CA 1
ATOM 2273 C C . GLU A 1 287 ? 16.882 30.980 1.166 1.00 37.84 287 GLU A C 1
ATOM 2275 O O . GLU A 1 287 ? 16.279 31.134 2.233 1.00 37.84 287 GLU A O 1
ATOM 2280 N N . PHE A 1 288 ? 16.969 29.800 0.545 1.00 37.94 288 PHE A N 1
ATOM 2281 C CA . PHE A 1 288 ? 16.486 28.551 1.129 1.00 37.94 288 PHE A CA 1
ATOM 2282 C C . PHE A 1 288 ? 17.059 28.409 2.549 1.00 37.94 288 PHE A C 1
ATOM 2284 O O . PHE A 1 288 ? 18.277 28.555 2.709 1.00 37.94 288 PHE A O 1
ATOM 2291 N N . PRO A 1 289 ? 16.251 28.081 3.575 1.00 35.62 289 PRO A N 1
ATOM 2292 C CA . PRO A 1 289 ? 16.794 27.664 4.856 1.00 35.62 289 PRO A CA 1
ATOM 2293 C C . PRO A 1 289 ? 17.721 26.468 4.618 1.00 35.62 289 PRO A C 1
ATOM 2295 O O . PRO A 1 289 ? 17.277 25.383 4.249 1.00 35.62 289 PRO A O 1
ATOM 2298 N N . THR A 1 290 ? 19.027 26.676 4.790 1.00 31.23 290 THR A N 1
ATOM 2299 C CA . THR A 1 290 ? 20.044 25.622 4.629 1.00 31.23 290 THR A CA 1
ATOM 2300 C C . THR A 1 290 ? 19.968 24.576 5.744 1.00 31.23 290 THR A C 1
ATOM 2302 O O . THR A 1 290 ? 20.554 23.499 5.638 1.00 31.23 290 THR A O 1
ATOM 2305 N N . GLU A 1 291 ? 19.187 24.861 6.786 1.00 35.75 291 GLU A N 1
ATOM 2306 C CA . GLU A 1 291 ? 18.660 23.882 7.726 1.00 35.75 291 GLU A CA 1
ATOM 2307 C C . GLU A 1 291 ? 17.552 23.067 7.043 1.00 35.75 291 GLU A C 1
ATOM 2309 O O . GLU A 1 291 ? 16.382 23.450 7.024 1.00 35.75 291 GLU A O 1
ATOM 2314 N N . GLY A 1 292 ? 17.940 21.927 6.462 1.00 39.16 292 GLY A N 1
ATOM 2315 C CA . GLY A 1 292 ? 16.997 20.981 5.871 1.00 39.16 292 GLY A CA 1
ATOM 2316 C C . GLY A 1 292 ? 15.905 20.574 6.865 1.00 39.16 292 GLY A C 1
ATOM 2317 O O . GLY A 1 292 ? 16.176 20.343 8.046 1.00 39.16 292 GLY A O 1
ATOM 2318 N N . ILE A 1 293 ? 14.666 20.477 6.377 1.00 47.62 293 ILE A N 1
ATOM 2319 C CA . ILE A 1 293 ? 13.493 20.142 7.190 1.00 47.62 293 ILE A CA 1
ATOM 2320 C C . ILE A 1 293 ? 13.717 18.783 7.861 1.00 47.62 293 ILE A C 1
ATOM 2322 O O . ILE A 1 293 ? 13.726 17.736 7.213 1.00 47.62 293 ILE A O 1
ATOM 2326 N N . SER A 1 294 ? 13.901 18.812 9.180 1.00 49.22 294 SER A N 1
ATOM 2327 C CA . SER A 1 294 ? 14.155 17.631 10.002 1.00 49.22 294 SER A CA 1
ATOM 2328 C C . SER A 1 294 ? 12.875 16.810 10.176 1.00 49.22 294 SER A C 1
ATOM 2330 O O . SER A 1 294 ? 12.177 16.910 11.187 1.00 49.22 294 SER A O 1
ATOM 2332 N N . GLY A 1 295 ? 12.559 15.985 9.175 1.00 57.34 295 GLY A N 1
ATOM 2333 C CA . GLY A 1 295 ? 11.553 14.932 9.291 1.00 57.34 295 GLY A CA 1
ATOM 2334 C C . GLY A 1 295 ? 11.973 13.946 10.380 1.00 57.34 295 GLY A C 1
ATOM 2335 O O . GLY A 1 295 ? 12.854 13.108 10.178 1.00 57.34 295 GLY A O 1
ATOM 2336 N N . LYS A 1 296 ? 11.381 14.066 11.571 1.00 71.56 296 LYS A N 1
ATOM 2337 C CA . LYS A 1 296 ? 11.815 13.312 12.749 1.00 71.56 296 LYS A CA 1
ATOM 2338 C C . LYS A 1 296 ? 11.394 11.845 12.650 1.00 71.56 296 LYS A C 1
ATOM 2340 O O . LYS A 1 296 ? 10.288 11.476 13.045 1.00 71.56 296 LYS A O 1
ATOM 2345 N N . LEU A 1 297 ? 12.306 10.995 12.186 1.00 80.38 297 LEU A N 1
ATOM 2346 C CA . LEU A 1 297 ? 12.164 9.544 12.275 1.00 80.38 297 LEU A CA 1
ATOM 2347 C C . LEU A 1 297 ? 12.372 9.083 13.728 1.00 80.38 297 LEU A C 1
ATOM 2349 O O . LEU A 1 297 ? 13.417 9.331 14.328 1.00 80.38 297 LEU A O 1
ATOM 2353 N N . THR A 1 298 ? 11.388 8.389 14.297 1.00 84.50 298 THR A N 1
ATOM 2354 C CA . THR A 1 298 ? 11.449 7.815 15.649 1.00 84.50 298 THR A CA 1
ATOM 2355 C C . THR A 1 298 ? 11.064 6.341 15.600 1.00 84.50 298 THR A C 1
ATOM 2357 O O . THR A 1 298 ? 9.970 6.000 15.160 1.00 84.50 298 THR A O 1
ATOM 2360 N N . ILE A 1 299 ? 11.926 5.447 16.091 1.00 83.25 299 ILE A N 1
ATOM 2361 C CA . ILE A 1 299 ? 11.568 4.032 16.266 1.00 83.25 299 ILE A CA 1
ATOM 2362 C C . ILE A 1 299 ? 10.535 3.921 17.395 1.00 83.25 299 ILE A C 1
ATOM 2364 O O . ILE A 1 299 ? 10.842 4.232 18.545 1.00 83.25 299 ILE A O 1
ATOM 2368 N N . THR A 1 300 ? 9.319 3.483 17.069 1.00 87.31 300 THR A N 1
ATOM 2369 C CA . THR A 1 300 ? 8.209 3.312 18.024 1.00 87.31 300 THR A CA 1
ATOM 2370 C C . THR A 1 300 ? 8.098 1.880 18.537 1.00 87.31 300 THR A C 1
ATOM 2372 O O . THR A 1 300 ? 7.638 1.664 19.660 1.00 87.31 300 THR A O 1
ATOM 2375 N N . GLN A 1 301 ? 8.552 0.903 17.747 1.00 88.06 301 GLN A N 1
ATOM 2376 C CA . GLN A 1 301 ? 8.592 -0.502 18.137 1.00 88.06 301 GLN A CA 1
ATOM 2377 C C . GLN A 1 301 ? 9.849 -1.197 17.606 1.00 88.06 301 GLN A C 1
ATOM 2379 O O . GLN A 1 301 ? 10.223 -1.002 16.450 1.00 88.06 301 GLN A O 1
ATOM 2384 N N . ARG A 1 302 ? 10.463 -2.067 18.416 1.00 89.50 302 ARG A N 1
ATOM 2385 C CA . ARG A 1 302 ? 11.463 -3.045 17.966 1.00 89.50 302 ARG A CA 1
ATOM 2386 C C . ARG A 1 302 ? 11.052 -4.457 18.375 1.00 89.50 302 ARG A C 1
ATOM 2388 O O . ARG A 1 302 ? 10.947 -4.758 19.561 1.00 89.50 302 ARG A O 1
ATOM 2395 N N . ILE A 1 303 ? 10.896 -5.324 17.384 1.00 89.81 303 ILE A N 1
ATOM 2396 C CA . ILE A 1 303 ? 10.617 -6.754 17.519 1.00 89.81 303 ILE A CA 1
ATOM 2397 C C . ILE A 1 303 ? 11.911 -7.504 17.188 1.00 89.81 303 ILE A C 1
ATOM 2399 O O . ILE A 1 303 ? 12.507 -7.240 16.149 1.00 89.81 303 ILE A O 1
ATOM 2403 N N . LEU A 1 304 ? 12.368 -8.409 18.060 1.00 89.44 304 LEU A N 1
ATOM 2404 C CA . LEU A 1 304 ? 13.485 -9.303 17.726 1.00 89.44 304 LEU A CA 1
ATOM 2405 C C . LEU A 1 304 ? 13.025 -10.321 16.679 1.00 89.44 304 LEU A C 1
ATOM 2407 O O . LEU A 1 304 ? 11.916 -10.843 16.788 1.00 89.44 304 LEU A O 1
ATOM 2411 N N . HIS A 1 305 ? 13.881 -10.600 15.704 1.00 89.56 305 HIS A N 1
ATOM 2412 C CA . HIS A 1 305 ? 13.624 -11.532 14.612 1.00 89.56 305 HIS A CA 1
ATOM 2413 C C . HIS A 1 305 ? 14.755 -12.566 14.532 1.00 89.56 305 HIS A C 1
ATOM 2415 O O . HIS A 1 305 ? 15.897 -12.250 14.871 1.00 89.56 305 HIS A O 1
ATOM 2421 N N . ASP A 1 306 ? 14.425 -13.790 14.121 1.00 85.00 306 ASP A N 1
ATOM 2422 C CA . ASP A 1 306 ? 15.381 -14.889 13.958 1.00 85.00 306 ASP A CA 1
ATOM 2423 C C . ASP A 1 306 ? 15.758 -15.042 12.478 1.00 85.00 306 ASP A C 1
ATOM 2425 O O . ASP A 1 306 ? 14.872 -15.106 11.622 1.00 85.00 306 ASP A O 1
ATOM 2429 N N . GLY A 1 307 ? 17.058 -15.041 12.181 1.00 84.06 307 GLY A N 1
ATOM 2430 C CA . GLY A 1 307 ? 17.592 -14.902 10.819 1.00 84.06 307 GLY A CA 1
ATOM 2431 C C . GLY A 1 307 ? 17.353 -13.526 10.177 1.00 84.06 307 GLY A C 1
ATOM 2432 O O . GLY A 1 307 ? 16.642 -12.669 10.723 1.00 84.06 307 GLY A O 1
ATOM 2433 N N . ASP A 1 308 ? 17.985 -13.300 9.026 1.00 87.25 308 ASP A N 1
ATOM 2434 C CA . ASP A 1 308 ? 17.840 -12.063 8.243 1.00 87.25 308 ASP A CA 1
ATOM 2435 C C . ASP A 1 308 ? 16.428 -11.896 7.645 1.00 87.25 308 ASP A C 1
ATOM 2437 O O . ASP A 1 308 ? 15.690 -12.864 7.436 1.00 87.25 308 ASP A O 1
ATOM 2441 N N . VAL A 1 309 ? 16.029 -10.643 7.384 1.00 91.56 309 VAL A N 1
ATOM 2442 C CA . VAL A 1 309 ? 14.715 -10.300 6.810 1.00 91.56 309 VAL A CA 1
ATOM 2443 C C . VAL A 1 309 ? 14.877 -9.819 5.370 1.00 91.56 309 VAL A C 1
ATOM 2445 O O . VAL A 1 309 ? 15.094 -8.636 5.110 1.00 91.56 309 VAL A O 1
ATOM 2448 N N . ASN A 1 310 ? 14.699 -10.738 4.426 1.00 92.56 310 ASN A N 1
ATOM 2449 C CA . ASN A 1 310 ? 14.811 -10.478 2.988 1.00 92.56 310 ASN A CA 1
ATOM 2450 C C . ASN A 1 310 ? 13.687 -9.592 2.452 1.00 92.56 310 ASN A C 1
ATOM 2452 O O . ASN A 1 310 ? 13.897 -8.701 1.628 1.00 92.56 310 ASN A O 1
ATOM 2456 N N . LYS A 1 311 ? 12.462 -9.856 2.912 1.00 94.44 311 LYS A N 1
ATOM 2457 C CA . LYS A 1 311 ? 11.269 -9.108 2.519 1.00 94.44 311 LYS A CA 1
ATOM 2458 C C . LYS A 1 311 ? 10.313 -9.012 3.690 1.00 94.44 311 LYS A C 1
ATOM 2460 O O . LYS A 1 311 ? 10.145 -9.965 4.447 1.00 94.44 311 LYS A O 1
ATOM 2465 N N . LEU A 1 312 ? 9.659 -7.863 3.811 1.00 95.06 312 LEU A N 1
ATOM 2466 C CA . LEU A 1 312 ? 8.680 -7.576 4.850 1.00 95.06 312 LEU A CA 1
ATOM 2467 C C . LEU A 1 312 ? 7.428 -6.982 4.206 1.00 95.06 312 LEU A C 1
ATOM 2469 O O . LEU A 1 312 ? 7.530 -6.026 3.430 1.00 95.06 312 LEU A O 1
ATOM 2473 N N . ARG A 1 313 ? 6.251 -7.540 4.502 1.00 95.75 313 ARG A N 1
ATOM 2474 C CA . ARG A 1 313 ? 4.970 -7.081 3.945 1.00 95.75 313 ARG A CA 1
ATOM 2475 C C . ARG A 1 313 ? 3.862 -7.094 4.998 1.00 95.75 313 ARG A C 1
ATOM 2477 O O . ARG A 1 313 ? 3.634 -8.094 5.676 1.00 95.75 313 ARG A O 1
ATOM 2484 N N . GLN A 1 314 ? 3.157 -5.972 5.114 1.00 94.31 314 GLN A N 1
ATOM 2485 C CA . GLN A 1 314 ? 1.974 -5.813 5.961 1.00 94.31 314 GLN A CA 1
ATOM 2486 C C . GLN A 1 314 ? 0.730 -6.366 5.251 1.00 94.31 314 GLN A C 1
ATOM 2488 O O . GLN A 1 314 ? 0.588 -6.210 4.037 1.00 94.31 314 GLN A O 1
ATOM 2493 N N . MET A 1 315 ? -0.174 -6.990 6.004 1.00 94.56 315 MET A N 1
ATOM 2494 C CA . MET A 1 315 ? -1.434 -7.518 5.483 1.00 94.56 315 MET A CA 1
ATOM 2495 C C . MET A 1 315 ? -2.416 -6.372 5.155 1.00 94.56 315 MET A C 1
ATOM 2497 O O . MET A 1 315 ? -2.762 -5.610 6.062 1.00 94.56 315 MET A O 1
ATOM 2501 N N . PRO A 1 316 ? -2.927 -6.248 3.911 1.00 88.00 316 PRO A N 1
ATOM 2502 C CA . PRO A 1 316 ? -3.765 -5.116 3.499 1.00 88.00 316 PRO A CA 1
ATOM 2503 C C . PRO A 1 316 ? -5.032 -4.915 4.339 1.00 88.00 316 PRO A C 1
ATOM 2505 O O . PRO A 1 316 ? -5.435 -3.781 4.574 1.00 88.00 316 PRO A O 1
ATOM 2508 N N . GLN A 1 317 ? -5.654 -6.003 4.801 1.00 90.31 317 GLN A N 1
ATOM 2509 C CA . GLN A 1 317 ? -6.919 -5.967 5.542 1.00 90.31 317 GLN A CA 1
ATOM 2510 C C . GLN A 1 317 ? -6.731 -5.831 7.064 1.00 90.31 317 GLN A C 1
ATOM 2512 O O . GLN A 1 317 ? -7.712 -5.665 7.787 1.00 90.31 317 GLN A O 1
ATOM 2517 N N . ASN A 1 318 ? -5.499 -5.926 7.580 1.00 88.94 318 ASN A N 1
ATOM 2518 C CA . ASN A 1 318 ? -5.211 -5.749 9.004 1.00 88.94 318 ASN A CA 1
ATOM 2519 C C . ASN A 1 318 ? -3.771 -5.266 9.217 1.00 88.94 318 ASN A C 1
ATOM 2521 O O . ASN A 1 318 ? -2.835 -6.064 9.267 1.00 88.94 318 ASN A O 1
ATOM 2525 N N . SER A 1 319 ? -3.616 -3.960 9.436 1.00 86.81 319 SER A N 1
ATOM 2526 C CA . SER A 1 319 ? -2.321 -3.293 9.617 1.00 86.81 319 SER A CA 1
ATOM 2527 C C . SER A 1 319 ? -1.488 -3.803 10.800 1.00 86.81 319 SER A C 1
ATOM 2529 O O . SER A 1 319 ? -0.284 -3.552 10.854 1.00 86.81 319 SER A O 1
ATOM 2531 N N . ALA A 1 320 ? -2.087 -4.539 11.743 1.00 88.12 320 ALA A N 1
ATOM 2532 C CA . ALA A 1 320 ? -1.350 -5.155 12.840 1.00 88.12 320 ALA A CA 1
ATOM 2533 C C . ALA A 1 320 ? -0.583 -6.424 12.420 1.00 88.12 320 ALA A C 1
ATOM 2535 O O . ALA A 1 320 ? 0.384 -6.779 13.097 1.00 88.12 320 ALA A O 1
ATOM 2536 N N . ILE A 1 321 ? -1.004 -7.104 11.345 1.00 92.38 321 ILE A N 1
ATOM 2537 C CA . ILE A 1 321 ? -0.416 -8.363 10.869 1.00 92.38 321 ILE A CA 1
ATOM 2538 C C . ILE A 1 321 ? 0.658 -8.085 9.815 1.00 92.38 321 ILE A C 1
ATOM 2540 O O . ILE A 1 321 ? 0.433 -7.361 8.843 1.00 92.38 321 ILE A O 1
ATOM 2544 N N . VAL A 1 322 ? 1.826 -8.695 10.000 1.00 94.88 322 VAL A N 1
ATOM 2545 C CA . VAL A 1 322 ? 2.984 -8.561 9.111 1.00 94.88 322 VAL A CA 1
ATOM 2546 C C . VAL A 1 322 ? 3.571 -9.948 8.837 1.00 94.88 322 VAL A C 1
ATOM 2548 O O . VAL A 1 322 ? 3.549 -10.813 9.714 1.00 94.88 322 VAL A O 1
ATOM 2551 N N . ALA A 1 323 ? 4.069 -10.153 7.616 1.00 96.56 323 ALA A N 1
ATOM 2552 C CA . ALA A 1 323 ? 4.872 -11.305 7.215 1.00 96.56 323 ALA A CA 1
ATOM 2553 C C . ALA A 1 323 ? 6.311 -10.873 6.897 1.00 96.56 323 ALA A C 1
ATOM 2555 O O . ALA A 1 323 ? 6.498 -9.882 6.185 1.00 96.56 323 ALA A O 1
ATOM 2556 N N . SER A 1 324 ? 7.303 -11.632 7.364 1.00 95.75 324 SER A N 1
ATOM 2557 C CA . SER A 1 324 ? 8.706 -11.558 6.932 1.00 95.75 324 SER A CA 1
ATOM 2558 C C . SER A 1 324 ? 9.143 -12.853 6.247 1.00 95.75 324 SER A C 1
ATOM 2560 O O . SER A 1 324 ? 8.799 -13.937 6.706 1.00 95.75 324 SER A O 1
ATOM 2562 N N . LYS A 1 325 ? 9.919 -12.745 5.166 1.00 94.69 325 LYS A N 1
ATOM 2563 C CA . LYS A 1 325 ? 10.620 -13.859 4.506 1.00 94.69 325 LYS A CA 1
ATOM 2564 C C . LYS A 1 325 ? 12.064 -13.907 5.010 1.00 94.69 325 LYS A C 1
ATOM 2566 O O . LYS A 1 325 ? 12.697 -12.852 5.097 1.00 94.69 325 LYS A O 1
ATOM 2571 N N . THR A 1 326 ? 12.554 -15.100 5.338 1.00 91.50 326 THR A N 1
ATOM 2572 C CA . THR A 1 326 ? 13.894 -15.321 5.906 1.00 91.50 326 THR A CA 1
ATOM 2573 C C . THR A 1 326 ? 14.856 -15.990 4.923 1.00 91.50 326 THR A C 1
ATOM 2575 O O . THR A 1 326 ? 14.425 -16.656 3.979 1.00 91.50 326 THR A O 1
ATOM 2578 N N . GLU A 1 327 ? 16.154 -15.905 5.224 1.00 89.44 327 GLU A N 1
ATOM 2579 C CA . GLU A 1 327 ? 17.245 -16.636 4.549 1.00 89.44 327 GLU A CA 1
ATOM 2580 C C . GLU A 1 327 ? 17.051 -18.170 4.515 1.00 89.44 327 GLU A C 1
ATOM 2582 O O . GLU A 1 327 ? 17.583 -18.871 3.659 1.00 89.44 327 GLU A O 1
ATOM 2587 N N . THR A 1 328 ? 16.260 -18.716 5.446 1.00 90.25 328 THR A N 1
ATOM 2588 C CA . THR A 1 328 ? 15.941 -20.151 5.529 1.00 90.25 328 THR A CA 1
ATOM 2589 C C . THR A 1 328 ? 14.713 -20.545 4.702 1.00 90.25 328 THR A C 1
ATOM 2591 O O . THR A 1 328 ? 14.321 -21.711 4.703 1.00 90.25 328 THR A O 1
ATOM 2594 N N . GLY A 1 329 ? 14.071 -19.588 4.025 1.00 91.31 329 GLY A N 1
ATOM 2595 C CA . GLY A 1 329 ? 12.869 -19.795 3.216 1.00 91.31 329 GLY A CA 1
ATOM 2596 C C . GLY A 1 329 ? 11.547 -19.744 3.980 1.00 91.31 329 GLY A C 1
ATOM 2597 O O . GLY A 1 329 ? 10.489 -19.620 3.350 1.00 91.31 329 GLY A O 1
ATOM 2598 N N . VAL A 1 330 ? 11.595 -19.805 5.314 1.00 93.50 330 VAL A N 1
ATOM 2599 C CA . VAL A 1 330 ? 10.427 -19.698 6.198 1.00 93.50 330 VAL A CA 1
ATOM 2600 C C . VAL A 1 330 ? 9.797 -18.311 6.051 1.00 93.50 330 VAL A C 1
ATOM 2602 O O . VAL A 1 330 ? 10.490 -17.302 5.912 1.00 93.50 330 VAL A O 1
ATOM 2605 N N . VAL A 1 331 ? 8.463 -18.247 6.087 1.00 96.06 331 VAL A N 1
ATOM 2606 C CA . VAL A 1 331 ? 7.745 -16.970 6.198 1.00 96.06 331 VAL A CA 1
ATOM 2607 C C . VAL A 1 331 ? 7.166 -16.848 7.603 1.00 96.06 331 VAL A C 1
ATOM 2609 O O . VAL A 1 331 ? 6.285 -17.608 7.991 1.00 96.06 331 VAL A O 1
ATOM 2612 N N . ASN A 1 332 ? 7.656 -15.888 8.377 1.00 94.69 332 ASN A N 1
ATOM 2613 C CA . ASN A 1 332 ? 7.191 -15.599 9.729 1.00 94.69 332 ASN A CA 1
ATOM 2614 C C . ASN A 1 332 ? 6.008 -14.630 9.690 1.00 94.69 332 ASN A C 1
ATOM 2616 O O . ASN A 1 332 ? 6.147 -13.511 9.209 1.00 94.69 332 ASN A O 1
ATOM 2620 N N . VAL A 1 333 ? 4.864 -15.019 10.252 1.00 94.44 333 VAL A N 1
ATOM 2621 C CA . VAL A 1 333 ? 3.683 -14.161 10.423 1.00 94.44 333 VAL A CA 1
ATOM 2622 C C . VAL A 1 333 ? 3.502 -13.806 11.894 1.00 94.44 333 VAL A C 1
ATOM 2624 O O . VAL A 1 333 ? 3.505 -14.673 12.771 1.00 94.44 333 VAL A O 1
ATOM 2627 N N . PHE A 1 334 ? 3.313 -12.519 12.176 1.00 90.44 334 PHE A N 1
ATOM 2628 C CA . PHE A 1 334 ? 3.162 -12.014 13.537 1.00 90.44 334 PHE A CA 1
ATOM 2629 C C . PHE A 1 334 ? 2.192 -10.834 13.622 1.00 90.44 334 PHE A C 1
ATOM 2631 O O . PHE A 1 334 ? 2.046 -10.030 12.701 1.00 90.44 334 PHE A O 1
ATOM 2638 N N . ASN A 1 335 ? 1.521 -10.731 14.771 1.00 89.81 335 ASN A N 1
ATOM 2639 C CA . ASN A 1 335 ? 0.684 -9.592 15.125 1.00 89.81 335 ASN A CA 1
ATOM 2640 C C . ASN A 1 335 ? 1.505 -8.625 15.976 1.00 89.81 335 ASN A C 1
ATOM 2642 O O . ASN A 1 335 ? 1.800 -8.914 17.133 1.00 89.81 335 ASN A O 1
ATOM 2646 N N . THR A 1 336 ? 1.843 -7.467 15.420 1.00 87.88 336 THR A N 1
ATOM 2647 C CA . THR A 1 336 ? 2.688 -6.445 16.057 1.00 87.88 336 THR A CA 1
ATOM 2648 C C . THR A 1 336 ? 2.122 -5.915 17.379 1.00 87.88 336 THR A C 1
ATOM 2650 O O . THR A 1 336 ? 2.896 -5.529 18.253 1.00 87.88 336 THR A O 1
ATOM 2653 N N . LYS A 1 337 ? 0.800 -5.987 17.602 1.00 87.25 337 LYS A N 1
ATOM 2654 C CA . LYS A 1 337 ? 0.165 -5.627 18.887 1.00 87.25 337 LYS A CA 1
ATOM 2655 C C . LYS A 1 337 ? 0.484 -6.603 20.028 1.00 87.25 337 LYS A C 1
ATOM 2657 O O . LYS A 1 337 ? 0.316 -6.241 21.187 1.00 87.25 337 LYS A O 1
ATOM 2662 N N . ASN A 1 338 ? 0.958 -7.814 19.723 1.00 86.38 338 ASN A N 1
ATOM 2663 C CA . ASN A 1 338 ? 1.338 -8.812 20.729 1.00 86.38 338 ASN A CA 1
ATOM 2664 C C . ASN A 1 338 ? 2.757 -8.589 21.290 1.00 86.38 338 ASN A C 1
ATOM 2666 O O . ASN A 1 338 ? 3.180 -9.320 22.185 1.00 86.38 338 ASN A O 1
ATOM 2670 N N . TYR A 1 339 ? 3.500 -7.610 20.764 1.00 85.00 339 TYR A N 1
ATOM 2671 C CA . TYR A 1 339 ? 4.892 -7.340 21.117 1.00 85.00 339 TYR A CA 1
ATOM 2672 C C . TYR A 1 339 ? 5.000 -5.997 21.858 1.00 85.00 339 TYR A C 1
ATOM 2674 O O . TYR A 1 339 ? 4.313 -5.040 21.493 1.00 85.00 339 TYR A O 1
ATOM 2682 N N . PRO A 1 340 ? 5.873 -5.873 22.875 1.00 83.94 340 PRO A N 1
ATOM 2683 C CA . PRO A 1 340 ? 6.145 -4.589 23.520 1.00 83.94 340 PRO A CA 1
ATOM 2684 C C . PRO A 1 340 ? 6.810 -3.595 22.550 1.00 83.94 340 PRO A C 1
ATOM 2686 O O . PRO A 1 340 ? 7.310 -3.978 21.491 1.00 83.94 340 PRO A O 1
ATOM 2689 N N . SER A 1 341 ? 6.862 -2.312 22.924 1.00 85.25 341 SER A N 1
ATOM 2690 C CA . SER A 1 341 ? 7.582 -1.274 22.163 1.00 85.25 341 SER A CA 1
ATOM 2691 C C . SER A 1 341 ? 9.096 -1.520 22.106 1.00 85.25 341 SER A C 1
ATOM 2693 O O . SER A 1 341 ? 9.740 -1.222 21.102 1.00 85.25 341 SER A O 1
ATOM 2695 N N . ALA A 1 342 ? 9.675 -2.117 23.148 1.00 83.38 342 ALA A N 1
ATOM 2696 C CA . ALA A 1 342 ? 11.068 -2.549 23.173 1.00 83.38 342 ALA A CA 1
ATOM 2697 C C . ALA A 1 342 ? 11.185 -3.977 23.741 1.00 83.38 342 ALA A C 1
ATOM 2699 O O . ALA A 1 342 ? 10.422 -4.319 24.650 1.00 83.38 342 ALA A O 1
ATOM 2700 N N . PRO A 1 343 ? 12.137 -4.807 23.269 1.00 79.62 343 PRO A N 1
ATOM 2701 C CA . PRO A 1 343 ? 12.317 -6.164 23.779 1.00 79.62 343 PRO A CA 1
ATOM 2702 C C . PRO A 1 343 ? 12.683 -6.166 25.267 1.00 79.62 343 PRO A C 1
ATOM 2704 O O . PRO A 1 343 ? 13.666 -5.546 25.674 1.00 79.62 343 PRO A O 1
ATOM 2707 N N . SER A 1 344 ? 11.907 -6.886 26.079 1.00 76.50 344 SER A N 1
ATOM 2708 C CA . SER A 1 344 ? 12.158 -7.064 27.517 1.00 76.50 344 SER A CA 1
ATOM 2709 C C . SER A 1 344 ? 13.156 -8.188 27.826 1.00 76.50 344 SER A C 1
ATOM 2711 O O . SER A 1 344 ? 13.704 -8.243 28.927 1.00 76.50 344 SER A O 1
ATOM 2713 N N . SER A 1 345 ? 13.417 -9.072 26.861 1.00 78.56 345 SER A N 1
ATOM 2714 C CA . SER A 1 345 ? 14.415 -10.142 26.920 1.00 78.56 345 SER A CA 1
ATOM 2715 C C . SER A 1 345 ? 15.187 -10.226 25.595 1.00 78.56 345 SER A C 1
ATOM 2717 O O . SER A 1 345 ? 14.922 -9.473 24.656 1.00 78.56 345 SER A O 1
ATOM 2719 N N . LYS A 1 346 ? 16.165 -11.138 25.520 1.00 77.31 346 LYS A N 1
ATOM 2720 C CA . LYS A 1 346 ? 16.856 -11.495 24.267 1.00 77.31 346 LYS A CA 1
ATOM 2721 C C . LYS A 1 346 ? 16.169 -12.634 23.501 1.00 77.31 346 LYS A C 1
ATOM 2723 O O . LYS A 1 346 ? 16.685 -13.050 22.471 1.00 77.31 346 LYS A O 1
ATOM 2728 N N . GLU A 1 347 ? 15.067 -13.173 24.015 1.00 76.50 347 GLU A N 1
ATOM 2729 C CA . GLU A 1 347 ? 14.372 -14.298 23.390 1.00 76.50 347 GLU A CA 1
ATOM 2730 C C . GLU A 1 347 ? 13.433 -13.793 22.290 1.00 76.50 347 GLU A C 1
ATOM 2732 O O . GLU A 1 347 ? 12.689 -12.829 22.484 1.00 76.50 347 GLU A O 1
ATOM 2737 N N . VAL A 1 348 ? 13.457 -14.456 21.134 1.00 78.06 348 VAL A N 1
ATOM 2738 C CA . VAL A 1 348 ? 12.506 -14.200 20.049 1.00 78.06 348 VAL A CA 1
ATOM 2739 C C . VAL A 1 348 ? 11.150 -14.787 20.449 1.00 78.06 348 VAL A C 1
ATOM 2741 O O . VAL A 1 348 ? 11.026 -15.983 20.720 1.00 78.06 348 VAL A O 1
ATOM 2744 N N . ILE A 1 349 ? 10.119 -13.941 20.515 1.00 75.81 349 ILE A N 1
ATOM 2745 C CA . ILE A 1 349 ? 8.748 -14.383 20.802 1.00 75.81 349 ILE A CA 1
ATOM 2746 C C . ILE A 1 349 ? 8.220 -15.120 19.570 1.00 75.81 349 ILE A C 1
ATOM 2748 O O . ILE A 1 349 ? 8.129 -14.529 18.492 1.00 75.81 349 ILE A O 1
ATOM 2752 N N . LYS A 1 350 ? 7.854 -16.394 19.758 1.00 72.50 350 LYS A N 1
ATOM 2753 C CA . LYS A 1 350 ? 7.440 -17.300 18.680 1.00 72.50 350 LYS A CA 1
ATOM 2754 C C . LYS A 1 350 ? 6.328 -16.717 17.808 1.00 72.50 350 LYS A C 1
ATOM 2756 O O . LYS A 1 350 ? 5.286 -16.291 18.306 1.00 72.50 350 LYS A O 1
ATOM 2761 N N . THR A 1 351 ? 6.564 -16.786 16.510 1.00 84.94 351 THR A N 1
ATOM 2762 C CA . THR A 1 351 ? 5.688 -16.388 15.407 1.00 84.94 351 THR A CA 1
ATOM 2763 C C . THR A 1 351 ? 4.819 -17.564 14.939 1.00 84.94 351 THR A C 1
ATOM 2765 O O . THR A 1 351 ? 4.903 -18.674 15.477 1.00 84.94 351 THR A O 1
ATOM 2768 N N . LEU A 1 352 ? 3.955 -17.312 13.951 1.00 91.94 352 LEU A N 1
ATOM 2769 C CA . LEU A 1 352 ? 3.409 -18.352 13.081 1.00 91.94 352 LEU A CA 1
ATOM 2770 C C . LEU A 1 352 ? 4.386 -18.555 11.914 1.00 91.94 352 LEU A C 1
ATOM 2772 O O . LEU A 1 352 ? 4.550 -17.666 11.085 1.00 91.94 352 LEU A O 1
ATOM 2776 N N . GLU A 1 353 ? 5.023 -19.715 11.853 1.00 94.19 353 GLU A N 1
ATOM 2777 C CA . GLU A 1 353 ? 5.975 -20.113 10.818 1.00 94.19 353 GLU A CA 1
ATOM 2778 C C . GLU A 1 353 ? 5.233 -20.781 9.652 1.00 94.19 353 GLU A C 1
ATOM 2780 O O . GLU A 1 353 ? 4.654 -21.864 9.783 1.00 94.19 353 GLU A O 1
ATOM 2785 N N . LEU A 1 354 ? 5.249 -20.148 8.484 1.00 95.94 354 LEU A N 1
ATOM 2786 C CA . LEU A 1 354 ? 4.769 -20.740 7.244 1.00 95.94 354 LEU A CA 1
ATOM 2787 C C . LEU A 1 354 ? 5.933 -21.488 6.586 1.00 95.94 354 LEU A C 1
ATOM 2789 O O . LEU A 1 354 ? 6.954 -20.905 6.216 1.00 95.94 354 LEU A O 1
ATOM 2793 N N . THR A 1 355 ? 5.772 -22.801 6.478 1.00 94.94 355 THR A N 1
ATOM 2794 C CA . THR A 1 355 ? 6.783 -23.744 5.977 1.00 94.94 355 THR A CA 1
ATOM 2795 C C . THR A 1 355 ? 6.414 -24.238 4.577 1.00 94.94 355 THR A C 1
ATOM 2797 O O . THR A 1 355 ? 5.264 -24.093 4.167 1.00 94.94 355 THR A O 1
ATOM 2800 N N . GLY A 1 356 ? 7.373 -24.800 3.835 1.00 94.75 356 GLY A N 1
ATOM 2801 C CA . GLY A 1 356 ? 7.169 -25.338 2.477 1.00 94.75 356 GLY A CA 1
ATOM 2802 C C . GLY A 1 356 ? 8.365 -25.109 1.546 1.00 94.75 356 GLY A C 1
ATOM 2803 O O . GLY A 1 356 ? 8.636 -25.932 0.670 1.00 94.75 356 GLY A O 1
ATOM 2804 N N . HIS A 1 357 ? 9.121 -24.036 1.791 1.00 96.69 357 HIS A N 1
ATOM 2805 C CA . HIS A 1 357 ? 10.405 -23.799 1.134 1.00 96.69 357 HIS A CA 1
ATOM 2806 C C . HIS A 1 357 ? 11.555 -24.563 1.801 1.00 96.69 357 HIS A C 1
ATOM 2808 O O . HIS A 1 357 ? 11.490 -24.896 2.986 1.00 96.69 357 HIS A O 1
ATOM 2814 N N . GLU A 1 358 ? 12.607 -24.810 1.025 1.00 93.31 358 GLU A N 1
ATOM 2815 C CA . GLU A 1 358 ? 13.849 -25.493 1.424 1.00 93.31 358 GLU A CA 1
ATOM 2816 C C . GLU A 1 358 ? 15.098 -24.598 1.303 1.00 93.31 358 GLU A C 1
ATOM 2818 O O . GLU A 1 358 ? 16.219 -25.066 1.504 1.00 93.31 358 GLU A O 1
ATOM 2823 N N . GLY A 1 359 ? 14.921 -23.309 1.001 1.00 87.56 359 GLY A N 1
ATOM 2824 C CA . GLY A 1 359 ? 16.005 -22.336 0.918 1.00 87.56 359 GLY A CA 1
ATOM 2825 C C . GLY A 1 359 ? 15.519 -20.891 0.816 1.00 87.56 359 GLY A C 1
ATOM 2826 O O . GLY A 1 359 ? 14.317 -20.625 0.786 1.00 87.56 359 GLY A O 1
ATOM 2827 N N . ASP A 1 360 ? 16.500 -19.996 0.766 1.00 93.19 360 ASP A N 1
ATOM 2828 C CA . ASP A 1 360 ? 16.413 -18.534 0.681 1.00 93.19 360 ASP A CA 1
ATOM 2829 C C . ASP A 1 360 ? 15.431 -17.999 -0.390 1.00 93.19 360 ASP A C 1
ATOM 2831 O O . ASP A 1 360 ? 14.988 -18.730 -1.277 1.00 93.19 360 ASP A O 1
ATOM 2835 N N . GLY A 1 361 ? 15.068 -16.717 -0.314 1.00 94.00 361 GLY A N 1
ATOM 2836 C CA . GLY A 1 361 ? 14.284 -16.030 -1.343 1.00 94.00 361 GLY A CA 1
ATOM 2837 C C . GLY A 1 361 ? 13.715 -14.675 -0.921 1.00 94.00 361 GLY A C 1
ATOM 2838 O O . GLY A 1 361 ? 13.649 -14.352 0.268 1.00 94.00 361 GLY A O 1
ATOM 2839 N N . TYR A 1 362 ? 13.249 -13.902 -1.907 1.00 94.38 362 TYR A N 1
ATOM 2840 C CA . TYR A 1 362 ? 12.728 -12.538 -1.725 1.00 94.38 362 TYR A CA 1
ATOM 2841 C C . TYR A 1 362 ? 11.226 -12.391 -2.012 1.00 94.38 362 TYR A C 1
ATOM 2843 O O . TYR A 1 362 ? 10.566 -11.562 -1.377 1.00 94.38 362 TYR A O 1
ATOM 2851 N N . GLY A 1 363 ? 10.659 -13.194 -2.917 1.00 96.50 363 GLY A N 1
ATOM 2852 C CA . GLY A 1 363 ? 9.256 -13.088 -3.319 1.00 96.50 363 GLY A CA 1
ATOM 2853 C C . GLY A 1 363 ? 8.290 -13.316 -2.153 1.00 96.50 363 GLY A C 1
ATOM 2854 O O . GLY A 1 363 ? 8.264 -14.398 -1.561 1.00 96.50 363 GLY A O 1
ATOM 2855 N N . LEU A 1 364 ? 7.473 -12.309 -1.831 1.00 98.31 364 LEU A N 1
ATOM 2856 C CA . LEU A 1 364 ? 6.477 -12.345 -0.756 1.00 98.31 364 LEU A CA 1
ATOM 2857 C C . LEU A 1 364 ? 5.357 -11.329 -1.029 1.00 98.31 364 LEU A C 1
ATOM 2859 O O . LEU A 1 364 ? 5.617 -10.125 -1.062 1.00 98.31 364 LEU A O 1
ATOM 2863 N N . GLU A 1 365 ? 4.105 -11.784 -1.140 1.00 98.38 365 GLU A N 1
ATOM 2864 C CA . GLU A 1 365 ? 2.950 -10.893 -1.328 1.00 98.38 365 GLU A CA 1
ATOM 2865 C C . GLU A 1 365 ? 1.668 -11.406 -0.643 1.00 98.38 365 GLU A C 1
ATOM 2867 O O . GLU A 1 365 ? 1.245 -12.554 -0.818 1.00 98.38 365 GLU A O 1
ATOM 2872 N N . TRP A 1 366 ? 1.021 -10.529 0.133 1.00 98.12 366 TRP A N 1
ATOM 2873 C CA . TRP A 1 366 ? -0.328 -10.748 0.666 1.00 98.12 366 TRP A CA 1
ATOM 2874 C C . TRP A 1 366 ? -1.378 -10.493 -0.416 1.00 98.12 366 TRP A C 1
ATOM 2876 O O . TRP A 1 366 ? -1.309 -9.484 -1.116 1.00 98.12 366 TRP A O 1
ATOM 2886 N N . SER A 1 367 ? -2.411 -11.331 -0.480 1.00 96.00 367 SER A N 1
ATOM 2887 C CA . SER A 1 367 ? -3.563 -11.067 -1.339 1.00 96.00 367 SER A CA 1
ATOM 2888 C C . SER A 1 367 ? -4.311 -9.825 -0.850 1.00 96.00 367 SER A C 1
ATOM 2890 O O . SER A 1 367 ? -4.752 -9.765 0.300 1.00 96.00 367 SER A O 1
ATOM 2892 N N . ALA A 1 368 ? -4.518 -8.843 -1.728 1.00 91.25 368 ALA A N 1
ATOM 2893 C CA . ALA A 1 368 ? -5.444 -7.739 -1.466 1.00 91.25 368 ALA A CA 1
ATOM 2894 C C . ALA A 1 368 ? -6.915 -8.207 -1.493 1.00 91.25 368 ALA A C 1
ATOM 2896 O O . ALA A 1 368 ? -7.764 -7.639 -0.805 1.00 91.25 368 ALA A O 1
ATOM 2897 N N . PHE A 1 369 ? -7.202 -9.277 -2.241 1.00 92.19 369 PHE A N 1
ATOM 2898 C CA . PHE A 1 369 ? -8.552 -9.756 -2.542 1.00 92.19 369 PHE A CA 1
ATOM 2899 C C . PHE A 1 369 ? -9.135 -10.679 -1.468 1.00 92.19 369 PHE A C 1
ATOM 2901 O O . PHE A 1 369 ? -10.346 -10.687 -1.261 1.00 92.19 369 PHE A O 1
ATOM 2908 N N . GLN A 1 370 ? -8.291 -11.462 -0.788 1.00 91.38 370 GLN A N 1
ATOM 2909 C CA . GLN A 1 370 ? -8.725 -12.385 0.259 1.00 91.38 370 GLN A CA 1
ATOM 2910 C C . GLN A 1 370 ? -7.929 -12.190 1.555 1.00 91.38 370 GLN A C 1
ATOM 2912 O O . GLN A 1 370 ? -6.707 -12.323 1.587 1.00 91.38 370 GLN A O 1
ATOM 2917 N N . SER A 1 371 ? -8.645 -11.935 2.652 1.00 94.19 371 SER A N 1
ATOM 2918 C CA . SER A 1 371 ? -8.053 -11.763 3.983 1.00 94.19 371 SER A CA 1
ATOM 2919 C C . SER A 1 371 ? -7.296 -13.019 4.430 1.00 94.19 371 SER A C 1
ATOM 2921 O O . SER A 1 371 ? -7.848 -14.119 4.420 1.00 94.19 371 SER A O 1
ATOM 2923 N N . GLY A 1 372 ? -6.036 -12.851 4.839 1.00 93.75 372 GLY A N 1
ATOM 2924 C CA . GLY A 1 372 ? -5.204 -13.911 5.415 1.00 93.75 372 GLY A CA 1
ATOM 2925 C C . GLY A 1 372 ? -4.479 -14.812 4.410 1.00 93.75 372 GLY A C 1
ATOM 2926 O O . GLY A 1 372 ? -3.794 -15.742 4.838 1.00 93.75 372 GLY A O 1
ATOM 2927 N N . TRP A 1 373 ? -4.588 -14.546 3.106 1.00 96.88 373 TRP A N 1
ATOM 2928 C CA . TRP A 1 373 ? -3.855 -15.282 2.074 1.00 96.88 373 TRP A CA 1
ATOM 2929 C C . TRP A 1 373 ? -2.524 -14.613 1.739 1.00 96.88 373 TRP A C 1
ATOM 2931 O O . TRP A 1 373 ? -2.468 -13.408 1.492 1.00 96.88 373 TRP A O 1
ATOM 2941 N N . VAL A 1 374 ? -1.459 -15.408 1.692 1.00 97.88 374 VAL A N 1
ATOM 2942 C CA . VAL A 1 374 ? -0.097 -14.963 1.372 1.00 97.88 374 VAL A CA 1
ATOM 2943 C C . VAL A 1 374 ? 0.579 -15.973 0.454 1.00 97.88 374 VAL A C 1
ATOM 2945 O O . VAL A 1 374 ? 0.372 -17.180 0.593 1.00 97.88 374 VAL A O 1
ATOM 2948 N N . ALA A 1 375 ? 1.373 -15.471 -0.488 1.00 98.25 375 ALA A N 1
ATOM 2949 C CA . ALA A 1 375 ? 2.185 -16.259 -1.405 1.00 98.25 375 ALA A CA 1
ATOM 2950 C C . ALA A 1 375 ? 3.665 -15.872 -1.281 1.00 98.25 375 ALA A C 1
ATOM 2952 O O . ALA A 1 375 ? 3.984 -14.736 -0.919 1.00 98.25 375 ALA A O 1
ATOM 2953 N N . SER A 1 376 ? 4.565 -16.808 -1.587 1.00 98.38 376 SER A N 1
ATOM 2954 C CA . SER A 1 376 ? 6.013 -16.588 -1.592 1.00 98.38 376 SER A CA 1
ATOM 2955 C C . SER A 1 376 ? 6.706 -17.383 -2.701 1.00 98.38 376 SER A C 1
ATOM 2957 O O . SER A 1 376 ? 6.280 -18.489 -3.040 1.00 98.38 376 SER A O 1
ATOM 2959 N N . GLY A 1 377 ? 7.770 -16.795 -3.250 1.00 97.56 377 GLY A N 1
ATOM 2960 C CA . GLY A 1 377 ? 8.757 -17.447 -4.108 1.00 97.56 377 GLY A CA 1
ATOM 2961 C C . GLY A 1 377 ? 10.032 -17.792 -3.330 1.00 97.56 377 GLY A C 1
ATOM 2962 O O . GLY A 1 377 ? 10.258 -17.279 -2.227 1.00 97.56 377 GLY A O 1
ATOM 2963 N N . GLY A 1 378 ? 10.856 -18.679 -3.883 1.00 96.81 378 GLY A N 1
ATOM 2964 C CA . GLY A 1 378 ? 12.149 -19.041 -3.311 1.00 96.81 378 GLY A CA 1
ATOM 2965 C C . GLY A 1 378 ? 13.182 -19.503 -4.337 1.00 96.81 378 GLY A C 1
ATOM 2966 O O . GLY A 1 378 ? 12.866 -19.860 -5.477 1.00 96.81 378 GLY A O 1
ATOM 2967 N N . ASN A 1 379 ? 14.432 -19.542 -3.885 1.00 96.94 379 ASN A N 1
ATOM 2968 C CA . ASN A 1 379 ? 15.607 -20.013 -4.621 1.00 96.94 379 ASN A CA 1
ATOM 2969 C C . ASN A 1 379 ? 15.577 -21.540 -4.833 1.00 96.94 379 ASN A C 1
ATOM 2971 O O . ASN A 1 379 ? 16.324 -22.084 -5.640 1.00 96.94 379 ASN A O 1
ATOM 2975 N N . ASP A 1 380 ? 14.670 -22.231 -4.140 1.00 96.25 380 ASP A N 1
ATOM 2976 C CA . ASP A 1 380 ? 14.322 -23.641 -4.315 1.00 96.25 380 ASP A CA 1
ATOM 2977 C C . ASP A 1 380 ? 13.389 -23.911 -5.515 1.00 96.25 380 ASP A C 1
ATOM 2979 O O . ASP A 1 380 ? 12.888 -25.026 -5.682 1.00 96.25 380 ASP A O 1
ATOM 2983 N N . SER A 1 381 ? 13.141 -22.902 -6.355 1.00 96.06 381 SER A N 1
ATOM 2984 C CA . SER A 1 381 ? 12.202 -22.933 -7.484 1.00 96.06 381 SER A CA 1
ATOM 2985 C C . SER A 1 381 ? 10.736 -23.138 -7.098 1.00 96.06 381 SER A C 1
ATOM 2987 O O . SER A 1 381 ? 9.918 -23.463 -7.964 1.00 96.06 381 SER A O 1
ATOM 2989 N N . ARG A 1 382 ? 10.377 -22.986 -5.817 1.00 96.25 382 ARG A N 1
ATOM 2990 C CA . ARG A 1 382 ? 9.001 -23.191 -5.357 1.00 96.25 382 ARG A CA 1
ATOM 2991 C C . ARG A 1 382 ? 8.211 -21.893 -5.341 1.00 96.25 382 ARG A C 1
ATOM 2993 O O . ARG A 1 382 ? 8.710 -20.840 -4.952 1.00 96.25 382 ARG A O 1
ATOM 3000 N N . VAL A 1 383 ? 6.932 -22.015 -5.676 1.00 96.81 383 VAL A N 1
ATOM 3001 C CA . VAL A 1 383 ? 5.895 -21.042 -5.328 1.00 96.81 383 VAL A CA 1
ATOM 3002 C C . VAL A 1 383 ? 5.021 -21.693 -4.268 1.00 96.81 383 VAL A C 1
ATOM 3004 O O . VAL A 1 383 ? 4.403 -22.725 -4.530 1.00 96.81 383 VAL A O 1
ATOM 3007 N N . CYS A 1 384 ? 4.977 -21.113 -3.073 1.00 97.06 384 CYS A N 1
ATOM 3008 C CA . CYS A 1 384 ? 4.170 -21.603 -1.959 1.00 97.06 384 CYS A CA 1
ATOM 3009 C C . CYS A 1 384 ? 3.074 -20.592 -1.608 1.00 97.06 384 CYS A C 1
ATOM 3011 O O . CYS A 1 384 ? 3.276 -19.380 -1.697 1.00 97.06 384 CYS A O 1
ATOM 3013 N N . MET A 1 385 ? 1.914 -21.088 -1.183 1.00 96.19 385 MET A N 1
ATOM 3014 C CA . MET A 1 385 ? 0.773 -20.263 -0.790 1.00 96.19 385 MET A CA 1
ATOM 3015 C C . MET A 1 385 ? 0.119 -20.796 0.485 1.00 96.19 385 MET A C 1
ATOM 3017 O O . MET A 1 385 ? -0.124 -21.995 0.611 1.00 96.19 385 MET A O 1
ATOM 3021 N N . TRP A 1 386 ? -0.248 -19.899 1.400 1.00 96.62 386 TRP A N 1
ATOM 3022 C CA . TRP A 1 386 ? -0.873 -20.225 2.682 1.00 96.62 386 TRP A CA 1
ATOM 3023 C C . TRP A 1 386 ? -2.113 -19.364 2.941 1.00 96.62 386 TRP A C 1
ATOM 3025 O O . TRP A 1 386 ? -2.201 -18.222 2.491 1.00 96.62 386 TRP A O 1
ATOM 3035 N N . ASN A 1 387 ? -3.039 -19.900 3.737 1.00 94.50 387 ASN A N 1
ATOM 3036 C CA . ASN A 1 387 ? -4.147 -19.159 4.336 1.00 94.50 387 ASN A CA 1
ATOM 3037 C C . ASN A 1 387 ? -4.007 -19.231 5.861 1.00 94.50 387 ASN A C 1
ATOM 3039 O O . ASN A 1 387 ? -4.271 -20.275 6.459 1.00 94.50 387 ASN A O 1
ATOM 3043 N N . ILE A 1 388 ? -3.609 -18.129 6.500 1.00 93.56 388 ILE A N 1
ATOM 3044 C CA . ILE A 1 388 ? -3.359 -18.100 7.951 1.00 93.56 388 ILE A CA 1
ATOM 3045 C C . ILE A 1 388 ? -4.639 -18.321 8.773 1.00 93.56 388 ILE A C 1
ATOM 3047 O O . ILE A 1 388 ? -4.571 -18.820 9.894 1.00 93.56 388 ILE A O 1
ATOM 3051 N N . GLY A 1 389 ? -5.810 -17.998 8.210 1.00 87.25 389 GLY A N 1
ATOM 3052 C CA . GLY A 1 389 ? -7.113 -18.211 8.843 1.00 87.25 389 GLY A CA 1
ATOM 3053 C C . GLY A 1 389 ? -7.516 -19.685 8.932 1.00 87.25 389 GLY A C 1
ATOM 3054 O O . GLY A 1 389 ? -8.388 -20.031 9.725 1.00 87.25 389 GLY A O 1
ATOM 3055 N N . ALA A 1 390 ? -6.859 -20.567 8.170 1.00 78.50 390 ALA A N 1
ATOM 3056 C CA . ALA A 1 390 ? -7.047 -22.012 8.269 1.00 78.50 390 ALA A CA 1
ATOM 3057 C C . ALA A 1 390 ? -6.323 -22.639 9.479 1.00 78.50 390 ALA A C 1
ATOM 3059 O O . ALA A 1 390 ? -6.548 -23.814 9.773 1.00 78.50 390 ALA A O 1
ATOM 3060 N N . ASN A 1 391 ? -5.475 -21.892 10.202 1.00 75.75 391 ASN A N 1
ATOM 3061 C CA . ASN A 1 391 ? -4.810 -22.407 11.398 1.00 75.75 391 ASN A CA 1
ATOM 3062 C C . ASN A 1 391 ? -5.765 -22.440 12.607 1.00 75.75 391 ASN A C 1
ATOM 3064 O O . ASN A 1 391 ? -5.750 -21.567 13.471 1.00 75.75 391 ASN A O 1
ATOM 3068 N N . THR A 1 392 ? -6.598 -23.479 12.675 1.00 63.44 392 THR A N 1
ATOM 3069 C CA . THR A 1 392 ? -7.511 -23.739 13.802 1.00 63.44 392 THR A CA 1
ATOM 3070 C C . THR A 1 392 ? -6.868 -24.561 14.929 1.00 63.44 392 THR A C 1
ATOM 3072 O O . THR A 1 392 ? -7.572 -25.032 15.823 1.00 63.44 392 THR A O 1
ATOM 3075 N N . GLY A 1 393 ? -5.559 -24.819 14.864 1.00 62.41 393 GLY A N 1
ATOM 3076 C CA . GLY A 1 393 ? -4.825 -25.649 15.820 1.00 62.41 393 GLY A CA 1
ATOM 3077 C C . GLY A 1 393 ? -3.927 -24.838 16.753 1.00 62.41 393 GLY A C 1
ATOM 3078 O O . GLY A 1 393 ? -3.653 -23.666 16.529 1.00 62.41 393 GLY A O 1
ATOM 3079 N N . SER A 1 394 ? -3.393 -25.489 17.787 1.00 65.00 394 SER A N 1
ATOM 3080 C CA . SER A 1 394 ? -2.350 -24.913 18.656 1.00 65.00 394 SER A CA 1
ATOM 3081 C C . SER A 1 394 ? -0.935 -25.022 18.059 1.00 65.00 394 SER A C 1
ATOM 3083 O O . SER A 1 394 ? 0.043 -24.997 18.803 1.00 65.00 394 SER A O 1
ATOM 3085 N N . SER A 1 395 ? -0.819 -25.219 16.740 1.00 80.25 395 SER A N 1
ATOM 3086 C CA . SER A 1 395 ? 0.470 -25.311 16.053 1.00 80.25 395 SER A CA 1
ATOM 3087 C C . SER A 1 395 ? 0.953 -23.923 15.657 1.00 80.25 395 SER A C 1
ATOM 3089 O O . SER A 1 395 ? 0.217 -23.157 15.033 1.00 80.25 395 SER A O 1
ATOM 3091 N N . ASN A 1 396 ? 2.217 -23.637 15.956 1.00 86.94 396 ASN A N 1
ATOM 3092 C CA . ASN A 1 396 ? 2.903 -22.450 15.457 1.00 86.94 396 ASN A CA 1
ATOM 3093 C C . ASN A 1 396 ? 3.446 -22.640 14.033 1.00 86.94 396 ASN A C 1
ATOM 3095 O O . ASN A 1 396 ? 4.004 -21.698 13.495 1.00 86.94 396 ASN A O 1
ATOM 3099 N N . THR A 1 397 ? 3.292 -23.817 13.420 1.00 91.75 397 THR A N 1
ATOM 3100 C CA . THR A 1 397 ? 3.717 -24.079 12.038 1.00 91.75 397 THR A CA 1
ATOM 3101 C C . THR A 1 397 ? 2.521 -24.357 11.131 1.00 91.75 397 THR A C 1
ATOM 3103 O O . THR A 1 397 ? 1.588 -25.067 11.524 1.00 91.75 397 THR A O 1
ATOM 3106 N N . LEU A 1 398 ? 2.562 -23.824 9.906 1.00 94.44 398 LEU A N 1
ATOM 3107 C CA . LEU A 1 398 ? 1.557 -24.034 8.863 1.00 94.44 398 LEU A CA 1
ATOM 3108 C C . LEU A 1 398 ? 2.213 -24.555 7.574 1.00 94.44 398 LEU A C 1
ATOM 3110 O O . LEU A 1 398 ? 3.269 -24.078 7.154 1.00 94.44 398 LEU A O 1
ATOM 3114 N N . GLN A 1 399 ? 1.577 -25.550 6.959 1.00 94.12 399 GLN A N 1
ATOM 3115 C CA . GLN A 1 399 ? 1.949 -26.113 5.656 1.00 94.12 399 GLN A CA 1
ATOM 3116 C C . GLN A 1 399 ? 1.238 -25.349 4.526 1.00 94.12 399 GLN A C 1
ATOM 3118 O O . GLN A 1 399 ? 0.181 -24.759 4.781 1.00 94.12 399 GLN A O 1
ATOM 3123 N N . PRO A 1 400 ? 1.776 -25.336 3.294 1.00 94.94 400 PRO A N 1
ATOM 3124 C CA . PRO A 1 400 ? 1.161 -24.600 2.202 1.00 94.94 400 PRO A CA 1
ATOM 3125 C C . PRO A 1 400 ? -0.170 -25.244 1.796 1.00 94.94 400 PRO A C 1
ATOM 3127 O O . PRO A 1 400 ? -0.313 -26.465 1.756 1.00 94.94 400 PRO A O 1
ATOM 3130 N N . VAL A 1 401 ? -1.154 -24.401 1.483 1.00 93.31 401 VAL A N 1
ATOM 3131 C CA . VAL A 1 401 ? -2.447 -24.801 0.904 1.00 93.31 401 VAL A CA 1
ATOM 3132 C C . VAL A 1 401 ? -2.251 -25.269 -0.539 1.00 93.31 401 VAL A C 1
ATOM 3134 O O . VAL A 1 401 ? -2.914 -26.205 -0.978 1.00 93.31 401 VAL A O 1
ATOM 3137 N N . ALA A 1 402 ? -1.317 -24.642 -1.257 1.00 92.25 402 ALA A N 1
ATOM 3138 C CA . ALA A 1 402 ? -0.815 -25.120 -2.536 1.00 92.25 402 ALA A CA 1
ATOM 3139 C C . ALA A 1 402 ? 0.671 -24.777 -2.690 1.00 92.25 402 ALA A C 1
ATOM 3141 O O . ALA A 1 402 ? 1.152 -23.769 -2.163 1.00 92.25 402 ALA A O 1
ATOM 3142 N N . GLN A 1 403 ? 1.377 -25.633 -3.420 1.00 93.88 403 GLN A N 1
ATOM 3143 C CA . GLN A 1 403 ? 2.799 -25.518 -3.705 1.00 93.88 403 GLN A CA 1
ATOM 3144 C C . GLN A 1 403 ? 3.042 -25.978 -5.142 1.00 93.88 403 GLN A C 1
ATOM 3146 O O . GLN A 1 403 ? 2.580 -27.052 -5.535 1.00 93.88 403 GLN A O 1
ATOM 3151 N N . TRP A 1 404 ? 3.790 -25.186 -5.904 1.00 94.25 404 TRP A N 1
ATOM 3152 C CA . TRP A 1 404 ? 4.185 -25.491 -7.277 1.00 94.25 404 TRP A CA 1
ATOM 3153 C C . TRP A 1 404 ? 5.706 -25.437 -7.419 1.00 94.25 404 TRP A C 1
ATOM 3155 O O . TRP A 1 404 ? 6.380 -24.702 -6.702 1.00 94.25 404 TRP A O 1
ATOM 3165 N N . GLN A 1 405 ? 6.233 -26.247 -8.335 1.00 93.75 405 GLN A N 1
ATOM 3166 C CA . GLN A 1 405 ? 7.654 -26.325 -8.687 1.00 93.75 405 GLN A CA 1
ATOM 3167 C C . GLN A 1 405 ? 7.761 -26.784 -10.154 1.00 93.75 405 GLN A C 1
ATOM 3169 O O . GLN A 1 405 ? 8.341 -27.821 -10.467 1.00 93.75 405 GLN A O 1
ATOM 3174 N N . ASP A 1 406 ? 7.074 -26.068 -11.051 1.00 88.94 406 ASP A N 1
ATOM 3175 C CA . ASP A 1 406 ? 7.017 -26.361 -12.492 1.00 88.94 406 ASP A CA 1
ATOM 3176 C C . ASP A 1 406 ? 8.246 -25.854 -13.269 1.00 88.94 406 ASP A C 1
ATOM 3178 O O . ASP A 1 406 ? 8.459 -26.251 -14.416 1.00 88.94 406 ASP A O 1
ATOM 3182 N N . ARG A 1 407 ? 9.070 -25.016 -12.629 1.00 89.50 407 ARG A N 1
ATOM 3183 C CA . ARG A 1 407 ? 10.323 -24.468 -13.160 1.00 89.50 407 ARG A CA 1
ATOM 3184 C C . ARG A 1 407 ? 11.525 -24.900 -12.317 1.00 89.50 407 ARG A C 1
ATOM 3186 O O . ARG A 1 407 ? 11.381 -25.391 -11.199 1.00 89.50 407 ARG A O 1
ATOM 3193 N N . HIS A 1 408 ? 12.719 -24.706 -12.870 1.00 91.50 408 HIS A N 1
ATOM 3194 C CA . HIS A 1 408 ? 14.008 -25.002 -12.232 1.00 91.50 408 HIS A CA 1
ATOM 3195 C C . HIS A 1 408 ? 14.924 -23.765 -12.273 1.00 91.50 408 HIS A C 1
ATOM 3197 O O . HIS A 1 408 ? 16.024 -23.806 -12.820 1.00 91.50 408 HIS A O 1
ATOM 3203 N N . CYS A 1 409 ? 14.423 -22.650 -11.743 1.00 95.25 409 CYS A N 1
ATOM 3204 C CA . CYS A 1 409 ? 15.092 -21.350 -11.619 1.00 95.25 409 CYS A CA 1
ATOM 3205 C C . CYS A 1 409 ? 14.802 -20.748 -10.233 1.00 95.25 409 CYS A C 1
ATOM 3207 O O . CYS A 1 409 ? 13.938 -21.265 -9.521 1.00 95.25 409 CYS A O 1
ATOM 3209 N N . ILE A 1 410 ? 15.464 -19.661 -9.836 1.00 97.19 410 ILE A N 1
ATOM 3210 C CA . ILE A 1 410 ? 15.019 -18.889 -8.666 1.00 97.19 410 ILE A CA 1
ATOM 3211 C C . ILE A 1 410 ? 13.666 -18.233 -8.985 1.00 97.19 410 ILE A C 1
ATOM 3213 O O . ILE A 1 410 ? 13.423 -17.846 -10.131 1.00 97.19 410 ILE A O 1
ATOM 3217 N N . ILE A 1 411 ? 12.766 -18.155 -7.998 1.00 97.81 411 ILE A N 1
ATOM 3218 C CA . ILE A 1 411 ? 11.531 -17.365 -8.082 1.00 97.81 411 ILE A CA 1
ATOM 3219 C C . ILE A 1 411 ? 11.739 -16.053 -7.318 1.00 97.81 411 ILE A C 1
ATOM 3221 O O . ILE A 1 411 ? 11.652 -16.023 -6.089 1.00 97.81 411 ILE A O 1
ATOM 3225 N N . GLU A 1 412 ? 11.994 -14.982 -8.062 1.00 98.00 412 GLU A N 1
ATOM 3226 C CA . GLU A 1 412 ? 12.361 -13.666 -7.528 1.00 98.00 412 GLU A CA 1
ATOM 3227 C C . GLU A 1 412 ? 11.175 -12.933 -6.888 1.00 98.00 412 GLU A C 1
ATOM 3229 O O . GLU A 1 412 ? 11.257 -12.468 -5.750 1.00 98.00 412 GLU A O 1
ATOM 3234 N N . ASP A 1 413 ? 10.035 -12.876 -7.583 1.00 98.50 413 ASP A N 1
ATOM 3235 C CA . ASP A 1 413 ? 8.851 -12.140 -7.130 1.00 98.50 413 ASP A CA 1
ATOM 3236 C C . ASP A 1 413 ? 7.552 -12.881 -7.475 1.00 98.50 413 ASP A C 1
ATOM 3238 O O . ASP A 1 413 ? 7.469 -13.666 -8.426 1.00 98.50 413 ASP A O 1
ATOM 3242 N N . VAL A 1 414 ? 6.519 -12.622 -6.675 1.00 98.38 414 VAL A N 1
ATOM 3243 C CA . VAL A 1 414 ? 5.167 -13.167 -6.830 1.00 98.38 414 VAL A CA 1
ATOM 3244 C C . VAL A 1 414 ? 4.158 -12.034 -6.702 1.00 98.38 414 VAL A C 1
ATOM 3246 O O . VAL A 1 414 ? 4.349 -11.126 -5.894 1.00 98.38 414 VAL A O 1
ATOM 3249 N N . SER A 1 415 ? 3.073 -12.072 -7.478 1.00 98.19 415 SER A N 1
ATOM 3250 C CA . SER A 1 415 ? 2.016 -11.066 -7.358 1.00 98.19 415 SER A CA 1
ATOM 3251 C C . SER A 1 415 ? 0.628 -11.590 -7.695 1.00 98.19 415 SER A C 1
ATOM 3253 O O . SER A 1 415 ? 0.448 -12.420 -8.589 1.00 98.19 415 SER A O 1
ATOM 3255 N N . TRP A 1 416 ? -0.362 -11.109 -6.948 1.00 97.06 416 TRP A N 1
ATOM 3256 C CA . TRP A 1 416 ? -1.762 -11.492 -7.086 1.00 97.06 416 TRP A CA 1
ATOM 3257 C C . TRP A 1 416 ? -2.450 -10.670 -8.180 1.00 97.06 416 TRP A C 1
ATOM 3259 O O . TRP A 1 416 ? -2.567 -9.453 -8.065 1.00 97.06 416 TRP A O 1
ATOM 3269 N N . HIS A 1 417 ? -2.966 -11.346 -9.208 1.00 94.88 417 HIS A N 1
ATOM 3270 C CA . HIS A 1 417 ? -3.822 -10.734 -10.231 1.00 94.88 417 HIS A CA 1
ATOM 3271 C C . HIS A 1 417 ? -5.260 -10.573 -9.719 1.00 94.88 417 HIS A C 1
ATOM 3273 O O . HIS A 1 417 ? -5.862 -9.509 -9.845 1.00 94.88 417 HIS A O 1
ATOM 3279 N N . ASP A 1 418 ? -5.810 -11.631 -9.116 1.00 93.69 418 ASP A N 1
ATOM 3280 C CA . ASP A 1 418 ? -7.139 -11.626 -8.504 1.00 93.69 418 ASP A CA 1
ATOM 3281 C C . ASP A 1 418 ? -7.217 -12.612 -7.324 1.00 93.69 418 ASP A C 1
ATOM 3283 O O . ASP A 1 418 ? -6.212 -13.163 -6.877 1.00 93.69 418 ASP A O 1
ATOM 3287 N N . ALA A 1 419 ? -8.419 -12.848 -6.798 1.00 92.94 419 ALA A N 1
ATOM 3288 C CA . ALA A 1 419 ? -8.663 -13.777 -5.696 1.00 92.94 419 ALA A CA 1
ATOM 3289 C C . ALA A 1 419 ? -8.253 -15.243 -5.972 1.00 92.94 419 ALA A C 1
ATOM 3291 O O . ALA A 1 419 ? -8.159 -16.016 -5.022 1.00 92.94 419 ALA A O 1
ATOM 3292 N N . ASN A 1 420 ? -8.052 -15.639 -7.231 1.00 92.31 420 ASN A N 1
ATOM 3293 C CA . ASN A 1 420 ? -7.755 -17.005 -7.671 1.00 92.31 420 ASN A CA 1
ATOM 3294 C C . ASN A 1 420 ? -6.530 -17.100 -8.588 1.00 92.31 420 ASN A C 1
ATOM 3296 O O . ASN A 1 420 ? -6.150 -18.217 -8.922 1.00 92.31 420 ASN A O 1
ATOM 3300 N N . VAL A 1 421 ? -5.948 -15.987 -9.040 1.00 94.38 421 VAL A N 1
ATOM 3301 C CA . VAL A 1 421 ? -4.825 -16.003 -9.989 1.00 94.38 421 VAL A CA 1
ATOM 3302 C C . VAL A 1 421 ? -3.596 -15.348 -9.373 1.00 94.38 421 VAL A C 1
ATOM 3304 O O . VAL A 1 421 ? -3.628 -14.185 -8.965 1.00 94.38 421 VAL A O 1
ATOM 3307 N N . LEU A 1 422 ? -2.507 -16.113 -9.345 1.00 96.69 422 LEU A N 1
ATOM 3308 C CA . LEU A 1 422 ? -1.186 -15.710 -8.875 1.00 96.69 422 LEU A CA 1
ATOM 3309 C C . LEU A 1 422 ? -0.193 -15.798 -10.041 1.00 96.69 422 LEU A C 1
ATOM 3311 O O . LEU A 1 422 ? -0.163 -16.804 -10.753 1.00 96.69 422 LEU A O 1
ATOM 3315 N N . GLY A 1 423 ? 0.628 -14.767 -10.219 1.00 97.31 423 GLY A N 1
ATOM 3316 C CA . GLY A 1 423 ? 1.792 -14.798 -11.101 1.00 97.31 423 GLY A CA 1
ATOM 3317 C C . GLY A 1 423 ? 3.097 -14.913 -10.316 1.00 97.31 423 GLY A C 1
ATOM 3318 O O . GLY A 1 423 ? 3.185 -14.433 -9.184 1.00 97.31 423 GLY A O 1
ATOM 3319 N N . ALA A 1 424 ? 4.112 -15.525 -10.923 1.00 98.06 424 ALA A N 1
ATOM 3320 C CA . ALA A 1 424 ? 5.470 -15.603 -10.387 1.00 98.06 424 ALA A CA 1
ATOM 3321 C C . ALA A 1 424 ? 6.517 -15.417 -11.493 1.00 98.06 424 ALA A C 1
ATOM 3323 O O . ALA A 1 424 ? 6.353 -15.947 -12.591 1.00 98.06 424 ALA A O 1
ATOM 3324 N N . VAL A 1 425 ? 7.605 -14.710 -11.198 1.00 98.38 425 VAL A N 1
ATOM 3325 C CA . VAL A 1 425 ? 8.724 -14.431 -12.122 1.00 98.38 425 VAL A CA 1
ATOM 3326 C C . VAL A 1 425 ? 10.052 -14.939 -11.558 1.00 98.38 425 VAL A C 1
ATOM 3328 O O . VAL A 1 425 ? 10.105 -15.338 -10.397 1.00 98.38 425 VAL A O 1
ATOM 3331 N N . GLY A 1 426 ? 11.094 -15.033 -12.385 1.00 97.56 426 GLY A N 1
ATOM 3332 C CA . GLY A 1 426 ? 12.364 -15.635 -11.974 1.00 97.56 426 GLY A CA 1
ATOM 3333 C C . GLY A 1 426 ? 13.523 -15.455 -12.954 1.00 97.56 426 GLY A C 1
ATOM 3334 O O . GLY A 1 426 ? 13.394 -14.775 -13.977 1.00 97.56 426 GLY A O 1
ATOM 3335 N N . ASP A 1 427 ? 14.647 -16.104 -12.637 1.00 97.50 427 ASP A N 1
ATOM 3336 C CA . ASP A 1 427 ? 15.928 -15.981 -13.361 1.00 97.50 427 ASP A CA 1
ATOM 3337 C C . ASP A 1 427 ? 15.871 -16.369 -14.845 1.00 97.50 427 ASP A C 1
ATOM 3339 O O . ASP A 1 427 ? 16.639 -15.876 -15.665 1.00 97.50 427 ASP A O 1
ATOM 3343 N N . ASP A 1 428 ? 14.965 -17.272 -15.210 1.00 96.94 428 ASP A N 1
ATOM 3344 C CA . ASP A 1 428 ? 14.826 -17.796 -16.572 1.00 96.94 428 ASP A CA 1
ATOM 3345 C C . ASP A 1 428 ? 14.170 -16.813 -17.566 1.00 96.94 428 ASP A C 1
ATOM 3347 O O . ASP A 1 428 ? 13.959 -17.166 -18.729 1.00 96.94 428 ASP A O 1
ATOM 3351 N N . GLY A 1 429 ? 13.817 -15.604 -17.116 1.00 97.31 429 GLY A N 1
ATOM 3352 C CA . GLY A 1 429 ? 13.146 -14.579 -17.917 1.00 97.31 429 GLY A CA 1
ATOM 3353 C C . GLY A 1 429 ? 11.636 -14.776 -18.091 1.00 97.31 429 GLY A C 1
ATOM 3354 O O . GLY A 1 429 ? 10.998 -14.043 -18.857 1.00 97.31 429 GLY A O 1
ATOM 3355 N N . MET A 1 430 ? 11.047 -15.765 -17.410 1.00 97.19 430 MET A N 1
ATOM 3356 C CA . MET A 1 430 ? 9.668 -16.208 -17.629 1.00 97.19 430 MET A CA 1
ATOM 3357 C C . MET A 1 430 ? 8.723 -15.802 -16.488 1.00 97.19 430 MET A C 1
ATOM 3359 O O . MET A 1 430 ? 9.096 -15.731 -15.314 1.00 97.19 430 MET A O 1
ATOM 3363 N N . LEU A 1 431 ? 7.456 -15.616 -16.857 1.00 97.38 431 LEU A N 1
ATOM 3364 C CA . LEU A 1 431 ? 6.287 -15.529 -15.987 1.00 97.38 431 LEU A CA 1
ATOM 3365 C C . LEU A 1 431 ? 5.555 -16.874 -15.973 1.00 97.38 431 LEU A C 1
ATOM 3367 O O . LEU A 1 431 ? 5.144 -17.352 -17.031 1.00 97.38 431 LEU A O 1
ATOM 3371 N N . SER A 1 432 ? 5.325 -17.428 -14.785 1.00 95.69 432 SER A N 1
ATOM 3372 C CA . SER A 1 432 ? 4.400 -18.539 -14.531 1.00 95.69 432 SER A CA 1
ATOM 3373 C C . SER A 1 432 ? 3.076 -18.025 -13.982 1.00 95.69 432 SER A C 1
ATOM 3375 O O . SER A 1 432 ? 3.064 -17.115 -13.153 1.00 95.69 432 SER A O 1
ATOM 3377 N N . LEU A 1 433 ? 1.966 -18.633 -14.407 1.00 94.88 433 LEU A N 1
ATOM 3378 C CA . LEU A 1 433 ? 0.624 -18.312 -13.914 1.00 94.88 433 LEU A CA 1
ATOM 3379 C C . LEU A 1 433 ? -0.049 -19.524 -13.267 1.00 94.88 433 LEU A C 1
ATOM 3381 O O . LEU A 1 433 ? -0.089 -20.612 -13.847 1.00 94.88 433 LEU A O 1
ATOM 3385 N N . TYR A 1 434 ? -0.648 -19.309 -12.097 1.00 94.50 434 TYR A N 1
ATOM 3386 C CA . TYR A 1 434 ? -1.334 -20.325 -11.300 1.00 94.50 434 TYR A CA 1
ATOM 3387 C C . TYR A 1 434 ? -2.782 -19.901 -11.046 1.00 94.50 434 TYR A C 1
ATOM 3389 O O . TYR A 1 434 ? -3.029 -18.807 -10.544 1.00 94.50 434 TYR A O 1
ATOM 3397 N N . ASP A 1 435 ? -3.737 -20.772 -11.378 1.00 91.81 435 ASP A N 1
ATOM 3398 C CA . ASP A 1 435 ? -5.158 -20.604 -11.055 1.00 91.81 435 ASP A CA 1
ATOM 3399 C C . ASP A 1 435 ? -5.520 -21.560 -9.917 1.00 91.81 435 ASP A C 1
ATOM 3401 O O . ASP A 1 435 ? -5.459 -22.775 -10.090 1.00 91.81 435 ASP A O 1
ATOM 3405 N N . LEU A 1 436 ? -5.936 -21.028 -8.767 1.00 88.75 436 LEU A N 1
ATOM 3406 C CA . LEU A 1 436 ? -6.283 -21.804 -7.570 1.00 88.75 436 LEU A CA 1
ATOM 3407 C C . LEU A 1 436 ? -7.476 -22.752 -7.769 1.00 88.75 436 LEU A C 1
ATOM 3409 O O . LEU A 1 436 ? -7.714 -23.636 -6.948 1.00 88.75 436 LEU A O 1
ATOM 3413 N N . ARG A 1 437 ? -8.236 -22.579 -8.855 1.00 89.44 437 ARG A N 1
ATOM 3414 C CA . ARG A 1 437 ? -9.351 -23.453 -9.253 1.00 89.44 437 ARG A CA 1
ATOM 3415 C C . ARG A 1 437 ? -8.875 -24.653 -10.085 1.00 89.44 437 ARG A C 1
ATOM 3417 O O . ARG A 1 437 ? -9.693 -25.496 -10.452 1.00 89.44 437 ARG A O 1
ATOM 3424 N N . GLN A 1 438 ? -7.582 -24.721 -10.413 1.00 86.75 438 GLN A N 1
ATOM 3425 C CA . GLN A 1 438 ? -6.962 -25.731 -11.268 1.00 86.75 438 GLN A CA 1
ATOM 3426 C C . GLN A 1 438 ? -5.807 -26.434 -10.532 1.00 86.75 438 GLN A C 1
ATOM 3428 O O . GLN A 1 438 ? -5.092 -25.841 -9.733 1.00 86.75 438 GLN A O 1
ATOM 3433 N N . ASN A 1 439 ? -5.594 -27.720 -10.821 1.00 72.44 439 ASN A N 1
ATOM 3434 C CA . ASN A 1 439 ? -4.574 -28.536 -10.137 1.00 72.44 439 ASN A CA 1
ATOM 3435 C C . ASN A 1 439 ? -3.151 -28.390 -10.723 1.00 72.44 439 ASN A C 1
ATOM 3437 O O . ASN A 1 439 ? -2.251 -29.122 -10.318 1.00 72.44 439 ASN A O 1
ATOM 3441 N N . ALA A 1 440 ? -2.946 -27.512 -11.706 1.00 76.06 440 ALA A N 1
ATOM 3442 C CA . ALA A 1 440 ? -1.680 -27.331 -12.414 1.00 76.06 440 ALA A CA 1
ATOM 3443 C C . ALA A 1 440 ? -1.482 -25.858 -12.805 1.00 76.06 440 ALA A C 1
ATOM 3445 O O . ALA A 1 440 ? -2.447 -25.094 -12.846 1.00 76.06 440 ALA A O 1
ATOM 3446 N N . ALA A 1 441 ? -0.239 -25.475 -13.112 1.00 80.69 441 ALA A N 1
ATOM 3447 C CA . ALA A 1 441 ? 0.063 -24.171 -13.697 1.00 80.69 441 ALA A CA 1
ATOM 3448 C C . ALA A 1 441 ? -0.675 -23.994 -15.039 1.00 80.69 441 ALA A C 1
ATOM 3450 O O . ALA A 1 441 ? -0.796 -24.941 -15.820 1.00 80.69 441 ALA A O 1
ATOM 3451 N N . ILE A 1 442 ? -1.161 -22.780 -15.303 1.00 85.25 442 ILE A N 1
ATOM 3452 C CA . ILE A 1 442 ? -1.914 -22.435 -16.520 1.00 85.25 442 ILE A CA 1
ATOM 3453 C C . ILE A 1 442 ? -0.978 -22.441 -17.739 1.00 85.25 442 ILE A C 1
ATOM 3455 O O . ILE A 1 442 ? -1.357 -22.867 -18.830 1.00 85.25 442 ILE A O 1
ATOM 3459 N N . GLY A 1 443 ? 0.250 -21.958 -17.546 1.00 84.69 443 GLY A N 1
ATOM 3460 C CA . GLY A 1 443 ? 1.286 -21.866 -18.565 1.00 84.69 443 GLY A CA 1
ATOM 3461 C C . GLY A 1 443 ? 2.363 -20.849 -18.195 1.00 84.69 443 GLY A C 1
ATOM 3462 O O . GLY A 1 443 ? 2.187 -20.055 -17.268 1.00 84.69 443 GLY A O 1
ATOM 3463 N N . ASN A 1 444 ? 3.456 -20.877 -18.961 1.00 91.31 444 ASN A N 1
ATOM 3464 C CA . ASN A 1 444 ? 4.616 -20.005 -18.792 1.00 91.31 444 ASN A CA 1
ATOM 3465 C C . ASN A 1 444 ? 4.785 -19.115 -20.038 1.00 91.31 444 ASN A C 1
ATOM 3467 O O . ASN A 1 444 ? 4.521 -19.563 -21.156 1.00 91.31 444 ASN A O 1
ATOM 3471 N N . SER A 1 445 ? 5.194 -17.857 -19.859 1.00 95.38 445 SER A N 1
ATOM 3472 C CA . SER A 1 445 ? 5.420 -16.879 -20.939 1.00 95.38 445 SER A CA 1
ATOM 3473 C C . SER A 1 445 ? 6.747 -16.150 -20.746 1.00 95.38 445 SER A C 1
ATOM 3475 O O . SER A 1 445 ? 7.046 -15.713 -19.640 1.00 95.38 445 SER A O 1
ATOM 3477 N N . SER A 1 446 ? 7.531 -15.994 -21.814 1.00 96.75 446 SER A N 1
ATOM 3478 C CA . SER A 1 446 ? 8.782 -15.224 -21.781 1.00 96.75 446 SER A CA 1
ATOM 3479 C C . SER A 1 446 ? 8.455 -13.738 -21.701 1.00 96.75 446 SER A C 1
ATOM 3481 O O . SER A 1 446 ? 7.762 -13.234 -22.583 1.00 96.75 446 SER A O 1
ATOM 3483 N N . LEU A 1 447 ? 8.957 -13.047 -20.676 1.00 97.94 447 LEU A N 1
ATOM 3484 C CA . LEU A 1 447 ? 8.828 -11.594 -20.562 1.00 97.94 447 LEU A CA 1
ATOM 3485 C C . LEU A 1 447 ? 10.111 -10.893 -21.019 1.00 97.94 447 LEU A C 1
ATOM 3487 O O . LEU A 1 447 ? 10.072 -10.058 -21.916 1.00 97.94 447 LEU A O 1
ATOM 3491 N N . HIS A 1 448 ? 11.253 -11.273 -20.442 1.00 98.31 448 HIS A N 1
ATOM 3492 C CA . HIS A 1 448 ? 12.544 -10.625 -20.681 1.00 98.31 448 HIS A CA 1
ATOM 3493 C C . HIS A 1 448 ? 13.611 -11.643 -21.132 1.00 98.31 448 HIS A C 1
ATOM 3495 O O . HIS A 1 448 ? 13.473 -12.838 -20.871 1.00 98.31 448 HIS A O 1
ATOM 3501 N N . PRO A 1 449 ? 14.690 -11.202 -21.808 1.00 97.25 449 PRO A N 1
ATOM 3502 C CA . PRO A 1 449 ? 15.835 -12.043 -22.180 1.00 97.25 449 PRO A CA 1
ATOM 3503 C C . PRO A 1 449 ? 16.776 -12.392 -21.008 1.00 97.25 449 PRO A C 1
ATOM 3505 O O . PRO A 1 449 ? 17.796 -13.046 -21.231 1.00 97.25 449 PRO A O 1
ATOM 3508 N N . LYS A 1 450 ? 16.477 -11.915 -19.796 1.00 98.31 450 LYS A N 1
ATOM 3509 C CA . LYS A 1 450 ? 17.260 -12.062 -18.563 1.00 98.31 450 LYS A CA 1
ATOM 3510 C C . LYS A 1 450 ? 16.336 -12.199 -17.350 1.00 98.31 450 LYS A C 1
ATOM 3512 O O . LYS A 1 450 ? 15.122 -12.073 -17.490 1.00 98.31 450 LYS A O 1
ATOM 3517 N N . GLU A 1 451 ? 16.930 -12.388 -16.174 1.00 98.38 451 GLU A N 1
ATOM 3518 C CA . GLU A 1 451 ? 16.274 -12.514 -14.873 1.00 98.38 451 GLU A CA 1
ATOM 3519 C C . GLU A 1 451 ? 15.199 -11.429 -14.669 1.00 98.38 451 GLU A C 1
ATOM 3521 O O . GLU A 1 451 ? 15.458 -10.241 -14.896 1.00 98.38 451 GLU A O 1
ATOM 3526 N N . VAL A 1 452 ? 13.982 -11.820 -14.273 1.00 98.69 452 VAL A N 1
ATOM 3527 C CA . VAL A 1 452 ? 12.867 -10.893 -14.004 1.00 98.69 452 VAL A CA 1
ATOM 3528 C C . VAL A 1 452 ? 12.660 -10.789 -12.501 1.00 98.69 452 VAL A C 1
ATOM 3530 O O . VAL A 1 452 ? 12.082 -11.677 -11.879 1.00 98.69 452 VAL A O 1
ATOM 3533 N N . ASN A 1 453 ? 13.119 -9.672 -11.942 1.00 98.50 453 ASN A N 1
ATOM 3534 C CA . ASN A 1 453 ? 13.227 -9.442 -10.502 1.00 98.50 453 ASN A CA 1
ATOM 3535 C C . ASN A 1 453 ? 11.949 -8.845 -9.885 1.00 98.50 453 ASN A C 1
ATOM 3537 O O . ASN A 1 453 ? 11.808 -8.789 -8.667 1.00 98.50 453 ASN A O 1
ATOM 3541 N N . VAL A 1 454 ? 11.034 -8.333 -10.718 1.00 98.62 454 VAL A N 1
ATOM 3542 C CA . VAL A 1 454 ? 9.805 -7.655 -10.279 1.00 98.62 454 VAL A CA 1
ATOM 3543 C C . VAL A 1 454 ? 8.624 -8.117 -11.120 1.00 98.62 454 VAL A C 1
ATOM 3545 O O . VAL A 1 454 ? 8.704 -8.129 -12.349 1.00 98.62 454 VAL A O 1
ATOM 3548 N N . LEU A 1 455 ? 7.502 -8.408 -10.461 1.00 98.69 455 LEU A N 1
ATOM 3549 C CA . LEU A 1 455 ? 6.183 -8.570 -11.069 1.00 98.69 455 LEU A CA 1
ATOM 3550 C C . LEU A 1 455 ? 5.151 -7.848 -10.207 1.00 98.69 455 LEU A C 1
ATOM 3552 O O . LEU A 1 455 ? 4.951 -8.230 -9.058 1.00 98.69 455 LEU A O 1
ATOM 3556 N N . LYS A 1 456 ? 4.440 -6.855 -10.748 1.00 98.38 456 LYS A N 1
ATOM 3557 C CA . LYS A 1 456 ? 3.333 -6.199 -10.032 1.00 98.38 456 LYS A CA 1
ATOM 3558 C C . LYS A 1 456 ? 2.138 -5.955 -10.947 1.00 98.38 456 LYS A C 1
ATOM 3560 O O . LYS A 1 456 ? 2.213 -5.141 -11.871 1.00 98.38 456 LYS A O 1
ATOM 3565 N N . PHE A 1 457 ? 1.023 -6.624 -10.656 1.00 97.38 457 PHE A N 1
ATOM 3566 C CA . PHE A 1 457 ? -0.269 -6.321 -11.275 1.00 97.38 457 PHE A CA 1
ATOM 3567 C C . PHE A 1 457 ? -0.742 -4.917 -10.883 1.00 97.38 457 PHE A C 1
ATOM 3569 O O . PHE A 1 457 ? -0.485 -4.449 -9.771 1.00 97.38 457 PHE A O 1
ATOM 3576 N N . SER A 1 458 ? -1.395 -4.216 -11.811 1.00 94.25 458 SER A N 1
ATOM 3577 C CA . SER A 1 458 ? -1.894 -2.867 -11.558 1.00 94.25 458 SER A CA 1
ATOM 3578 C C . SER A 1 458 ? -3.089 -2.921 -10.600 1.00 94.25 458 SER A C 1
ATOM 3580 O O . SER A 1 458 ? -4.064 -3.617 -10.887 1.00 94.25 458 SER A O 1
ATOM 3582 N N . PRO A 1 459 ? -3.096 -2.140 -9.503 1.00 88.19 459 PRO A N 1
ATOM 3583 C CA . PRO A 1 459 ? -4.239 -2.085 -8.592 1.00 88.19 459 PRO A CA 1
ATOM 3584 C C . PRO A 1 459 ? -5.466 -1.386 -9.209 1.00 88.19 459 PRO A C 1
ATOM 3586 O O . PRO A 1 459 ? -6.525 -1.352 -8.586 1.00 88.19 459 PRO A O 1
ATOM 3589 N N . PHE A 1 460 ? -5.340 -0.828 -10.420 1.00 89.94 460 PHE A N 1
ATOM 3590 C CA . PHE A 1 460 ? -6.400 -0.082 -11.102 1.00 89.94 460 PHE A CA 1
ATOM 3591 C C . PHE A 1 460 ? -6.898 -0.733 -12.397 1.00 89.94 460 PHE A C 1
ATOM 3593 O O . PHE A 1 460 ? -7.989 -0.385 -12.855 1.00 89.94 460 PHE A O 1
ATOM 3600 N N . ASP A 1 461 ? -6.110 -1.608 -13.030 1.00 90.25 461 ASP A N 1
ATOM 3601 C CA . ASP A 1 461 ? -6.464 -2.285 -14.283 1.00 90.25 461 ASP A CA 1
ATOM 3602 C C . ASP A 1 461 ? -6.061 -3.757 -14.239 1.00 90.25 461 ASP A C 1
ATOM 3604 O O . ASP A 1 461 ? -4.879 -4.086 -14.291 1.00 90.25 461 ASP A O 1
ATOM 3608 N N . ALA A 1 462 ? -7.051 -4.649 -14.194 1.00 91.06 462 ALA A N 1
ATOM 3609 C CA . ALA A 1 462 ? -6.806 -6.088 -14.116 1.00 91.06 462 ALA A CA 1
ATOM 3610 C C . ALA A 1 462 ? -5.956 -6.620 -15.286 1.00 91.06 462 ALA A C 1
ATOM 3612 O O . ALA A 1 462 ? -5.239 -7.599 -15.132 1.00 91.06 462 ALA A O 1
ATOM 3613 N N . ASN A 1 463 ? -5.996 -5.976 -16.458 1.00 93.69 463 ASN A N 1
ATOM 3614 C CA . ASN A 1 463 ? -5.263 -6.462 -17.628 1.00 93.69 463 ASN A CA 1
ATOM 3615 C C . ASN A 1 463 ? -3.821 -5.946 -17.693 1.00 93.69 463 ASN A C 1
ATOM 3617 O O . ASN A 1 463 ? -3.105 -6.351 -18.601 1.00 93.69 463 ASN A O 1
ATOM 3621 N N . LEU A 1 464 ? -3.396 -5.048 -16.799 1.00 96.88 464 LEU A N 1
ATOM 3622 C CA . LEU A 1 464 ? -2.094 -4.387 -16.874 1.00 96.88 464 LEU A CA 1
ATOM 3623 C C . LEU A 1 464 ? -1.179 -4.858 -15.746 1.00 96.88 464 LEU A C 1
ATOM 3625 O O . LEU A 1 464 ? -1.562 -4.848 -14.576 1.00 96.88 464 LEU A O 1
ATOM 3629 N N . PHE A 1 465 ? 0.062 -5.201 -16.076 1.00 98.50 465 PHE A N 1
ATOM 3630 C CA . PHE A 1 465 ? 1.105 -5.407 -15.075 1.00 98.50 465 PHE A CA 1
ATOM 3631 C C . PHE A 1 465 ? 2.448 -4.832 -15.515 1.00 98.50 465 PHE A C 1
ATOM 3633 O O . PHE A 1 465 ? 2.698 -4.602 -16.700 1.00 98.50 465 PHE A O 1
ATOM 3640 N N . LEU A 1 466 ? 3.287 -4.589 -14.513 1.00 98.75 466 LEU A N 1
ATOM 3641 C CA . LEU A 1 466 ? 4.667 -4.147 -14.630 1.00 98.75 466 LEU A CA 1
ATOM 3642 C C . LEU A 1 466 ? 5.586 -5.344 -14.365 1.00 98.75 466 LEU A C 1
ATOM 3644 O O . LEU A 1 466 ? 5.400 -6.045 -13.365 1.00 98.75 466 LEU A O 1
ATOM 3648 N N . SER A 1 467 ? 6.587 -5.542 -15.217 1.00 98.75 467 SER A N 1
ATOM 3649 C CA . SER A 1 467 ? 7.766 -6.360 -14.918 1.00 98.75 467 SER A CA 1
ATOM 3650 C C . SER A 1 467 ? 9.029 -5.505 -14.941 1.00 98.75 467 SER A C 1
ATOM 3652 O O . SER A 1 467 ? 9.053 -4.462 -15.592 1.00 98.75 467 SER A O 1
ATOM 3654 N N . ALA A 1 468 ? 10.081 -5.930 -14.243 1.00 98.69 468 ALA A N 1
ATOM 3655 C CA . ALA A 1 468 ? 11.401 -5.307 -14.349 1.00 98.69 468 ALA A CA 1
ATOM 3656 C C . ALA A 1 468 ? 12.520 -6.344 -14.224 1.00 98.69 468 ALA A C 1
ATOM 3658 O O . ALA A 1 468 ? 12.339 -7.374 -13.568 1.00 98.69 468 ALA A O 1
ATOM 3659 N N . SER A 1 469 ? 13.648 -6.094 -14.892 1.00 98.75 469 SER A N 1
ATOM 3660 C CA . SER A 1 469 ? 14.637 -7.132 -15.187 1.00 98.75 469 SER A CA 1
ATOM 3661 C C . SER A 1 469 ? 16.093 -6.679 -15.031 1.00 98.75 469 SER A C 1
ATOM 3663 O O . SER A 1 469 ? 16.453 -5.498 -15.061 1.00 98.75 469 SER A O 1
ATOM 3665 N N . SER A 1 470 ? 16.963 -7.678 -14.910 1.00 98.62 470 SER A N 1
ATOM 3666 C CA . SER A 1 470 ? 18.416 -7.569 -15.032 1.00 98.62 470 SER A CA 1
ATOM 3667 C C . SER A 1 470 ? 18.902 -7.223 -16.451 1.00 98.62 470 SER A C 1
ATOM 3669 O O . SER A 1 470 ? 20.109 -7.077 -16.677 1.00 98.62 470 SER A O 1
ATOM 3671 N N . ASP A 1 471 ? 18.002 -7.079 -17.434 1.00 98.44 471 ASP A N 1
ATOM 3672 C CA . ASP A 1 471 ? 18.293 -6.478 -18.748 1.00 98.44 471 ASP A CA 1
ATOM 3673 C C . ASP A 1 471 ? 18.371 -4.937 -18.734 1.00 98.44 471 ASP A C 1
ATOM 3675 O O . ASP A 1 471 ? 18.704 -4.349 -19.761 1.00 98.44 471 ASP A O 1
ATOM 3679 N N . ASN A 1 472 ? 18.173 -4.322 -17.560 1.00 98.44 472 ASN A N 1
ATOM 3680 C CA . ASN A 1 472 ? 18.140 -2.879 -17.289 1.00 98.44 472 ASN A CA 1
ATOM 3681 C C . ASN A 1 472 ? 16.824 -2.180 -17.678 1.00 98.44 472 ASN A C 1
ATOM 3683 O O . ASN A 1 472 ? 16.751 -0.955 -17.610 1.00 98.44 472 ASN A O 1
ATOM 3687 N N . THR A 1 473 ? 15.784 -2.919 -18.061 1.00 98.50 473 THR A N 1
ATOM 3688 C CA . THR A 1 473 ? 14.483 -2.355 -18.439 1.00 98.50 473 THR A CA 1
ATOM 3689 C C . THR A 1 473 ? 13.391 -2.704 -17.432 1.00 98.50 473 THR A C 1
ATOM 3691 O O . THR A 1 473 ? 13.479 -3.666 -16.658 1.00 98.50 473 THR A O 1
ATOM 3694 N N . ALA A 1 474 ? 12.318 -1.920 -17.473 1.00 98.69 474 ALA A N 1
ATOM 3695 C CA . ALA A 1 474 ? 11.008 -2.357 -17.018 1.00 98.69 474 ALA A CA 1
ATOM 3696 C C . ALA A 1 474 ? 10.047 -2.406 -18.213 1.00 98.69 474 ALA A C 1
ATOM 3698 O O . ALA A 1 474 ? 10.257 -1.721 -19.208 1.00 98.69 474 ALA A O 1
ATOM 3699 N N . ALA A 1 475 ? 9.002 -3.223 -18.146 1.00 98.62 475 ALA A N 1
ATOM 3700 C CA . ALA A 1 475 ? 8.065 -3.401 -19.249 1.00 98.62 475 ALA A CA 1
ATOM 3701 C C . ALA A 1 475 ? 6.616 -3.464 -18.763 1.00 98.62 475 ALA A C 1
ATOM 3703 O O . ALA A 1 475 ? 6.312 -4.001 -17.694 1.00 98.62 475 ALA A O 1
ATOM 3704 N N . LEU A 1 476 ? 5.720 -2.910 -19.576 1.00 98.62 476 LEU A N 1
ATOM 3705 C CA . LEU A 1 476 ? 4.276 -2.977 -19.384 1.00 98.62 476 LEU A CA 1
ATOM 3706 C C . LEU A 1 476 ? 3.687 -4.083 -20.247 1.00 98.62 476 LEU A C 1
ATOM 3708 O O . LEU A 1 476 ? 4.044 -4.218 -21.417 1.00 98.62 476 LEU A O 1
ATOM 3712 N N . TRP A 1 477 ? 2.724 -4.819 -19.705 1.00 98.56 477 TRP A N 1
ATOM 3713 C CA . TRP A 1 477 ? 2.145 -5.982 -20.374 1.00 98.56 477 TRP A CA 1
ATOM 3714 C C . TRP A 1 477 ? 0.626 -6.000 -20.305 1.00 98.56 477 TRP A C 1
ATOM 3716 O O . TRP A 1 477 ? 0.041 -5.711 -19.262 1.00 98.56 477 TRP A O 1
ATOM 3726 N N . ASP A 1 478 ? 0.000 -6.419 -21.407 1.00 96.69 478 ASP A N 1
ATOM 3727 C CA . ASP A 1 478 ? -1.401 -6.827 -21.422 1.00 96.69 478 ASP A CA 1
ATOM 3728 C C . ASP A 1 478 ? -1.486 -8.310 -21.051 1.00 96.69 478 ASP A C 1
ATOM 3730 O O . ASP A 1 478 ? -1.064 -9.183 -21.814 1.00 96.69 478 ASP A O 1
ATOM 3734 N N . PHE A 1 479 ? -2.075 -8.605 -19.897 1.00 91.75 479 PHE A N 1
ATOM 3735 C CA . PHE A 1 479 ? -2.302 -9.956 -19.392 1.00 91.75 479 PHE A CA 1
ATOM 3736 C C . PHE A 1 479 ? -3.065 -10.856 -20.383 1.00 91.75 479 PHE A C 1
ATOM 3738 O O . PHE A 1 479 ? -2.903 -12.076 -20.383 1.00 91.75 479 PHE A O 1
ATOM 3745 N N . ARG A 1 480 ? -3.860 -10.265 -21.285 1.00 93.06 480 ARG A N 1
ATOM 3746 C CA . ARG A 1 480 ? -4.615 -10.976 -22.328 1.00 93.06 480 ARG A CA 1
ATOM 3747 C C . ARG A 1 480 ? -3.753 -11.365 -23.536 1.00 93.06 480 ARG A C 1
ATOM 3749 O O . ARG A 1 480 ? -4.194 -12.178 -24.348 1.00 93.06 480 ARG A O 1
ATOM 3756 N N . ASN A 1 481 ? -2.561 -10.782 -23.698 1.00 94.12 481 ASN A N 1
ATOM 3757 C CA . ASN A 1 481 ? -1.676 -11.007 -24.844 1.00 94.12 481 ASN A CA 1
ATOM 3758 C C . ASN A 1 481 ? -0.185 -10.890 -24.470 1.00 94.12 481 ASN A C 1
ATOM 3760 O O . ASN A 1 481 ? 0.505 -9.953 -24.862 1.00 94.12 481 ASN A O 1
ATOM 3764 N N . LEU A 1 482 ? 0.337 -11.917 -23.801 1.00 95.25 482 LEU A N 1
ATOM 3765 C CA . LEU A 1 482 ? 1.735 -12.024 -23.355 1.00 95.25 482 LEU A CA 1
ATOM 3766 C C . LEU A 1 482 ? 2.760 -12.297 -24.482 1.00 95.25 482 LEU A C 1
ATOM 3768 O O . LEU A 1 482 ? 3.821 -12.858 -24.231 1.00 95.25 482 LEU A O 1
ATOM 3772 N N . ARG A 1 483 ? 2.448 -11.982 -25.747 1.00 93.69 483 ARG A N 1
ATOM 3773 C CA . ARG A 1 483 ? 3.361 -12.248 -26.881 1.00 93.69 483 ARG A CA 1
ATOM 3774 C C . ARG A 1 483 ? 4.472 -11.213 -27.019 1.00 93.69 483 ARG A C 1
ATOM 3776 O O . ARG A 1 483 ? 5.544 -11.552 -27.505 1.00 93.69 483 ARG A O 1
ATOM 3783 N N . PHE A 1 484 ? 4.172 -9.971 -26.655 1.00 94.75 484 PHE A N 1
ATOM 3784 C CA . PHE A 1 484 ? 5.052 -8.809 -26.729 1.00 94.75 484 PHE A CA 1
ATOM 3785 C C . PHE A 1 484 ? 4.637 -7.835 -25.616 1.00 94.75 484 PHE A C 1
ATOM 3787 O O . PHE A 1 484 ? 3.445 -7.807 -25.285 1.00 94.75 484 PHE A O 1
ATOM 3794 N N . PRO A 1 485 ? 5.559 -7.032 -25.060 1.00 97.81 485 PRO A N 1
ATOM 3795 C CA . PRO A 1 485 ? 5.185 -5.960 -24.148 1.00 97.81 485 PRO A CA 1
ATOM 3796 C C . PRO A 1 485 ? 4.317 -4.920 -24.872 1.00 97.81 485 PRO A C 1
ATOM 3798 O O . PRO A 1 485 ? 4.428 -4.728 -26.085 1.00 97.81 485 PRO A O 1
ATOM 3801 N N . LEU A 1 486 ? 3.460 -4.233 -24.117 1.00 97.81 486 LEU A N 1
ATOM 3802 C CA . LEU A 1 486 ? 2.761 -3.031 -24.577 1.00 97.81 486 LEU A CA 1
ATOM 3803 C C . LEU A 1 486 ? 3.741 -1.876 -24.788 1.00 97.81 486 LEU A C 1
ATOM 3805 O O . LEU A 1 486 ? 3.599 -1.123 -25.746 1.00 97.81 486 LEU A O 1
ATOM 3809 N N . HIS A 1 487 ? 4.702 -1.739 -23.870 1.00 98.44 487 HIS A N 1
ATOM 3810 C CA . HIS A 1 487 ? 5.732 -0.704 -23.881 1.00 98.44 487 HIS A CA 1
ATOM 3811 C C . HIS A 1 487 ? 6.935 -1.134 -23.032 1.00 98.44 487 HIS A C 1
ATOM 3813 O O . HIS A 1 487 ? 6.779 -1.949 -22.117 1.00 98.44 487 HIS A O 1
ATOM 3819 N N . VAL A 1 488 ? 8.112 -0.574 -23.311 1.00 98.50 488 VAL A N 1
ATOM 3820 C CA . VAL A 1 488 ? 9.352 -0.797 -22.549 1.00 98.50 488 VAL A CA 1
ATOM 3821 C C . VAL A 1 488 ? 9.834 0.546 -22.006 1.00 98.50 488 VAL A C 1
ATOM 3823 O O . VAL A 1 488 ? 9.948 1.511 -22.751 1.00 98.50 488 VAL A O 1
ATOM 3826 N N . LEU A 1 489 ? 10.089 0.594 -20.703 1.00 98.62 489 LEU A N 1
ATOM 3827 C CA . LEU A 1 489 ? 10.592 1.749 -19.969 1.00 98.62 489 LEU A CA 1
ATOM 3828 C C . LEU A 1 489 ? 12.124 1.672 -19.943 1.00 98.62 489 LEU A C 1
ATOM 3830 O O . LEU A 1 489 ? 12.711 0.889 -19.186 1.00 98.62 489 LEU A O 1
ATOM 3834 N N . GLU A 1 490 ? 12.760 2.463 -20.805 1.00 97.38 490 GLU A N 1
ATOM 3835 C CA . GLU A 1 490 ? 14.216 2.557 -20.940 1.00 97.38 490 GLU A CA 1
ATOM 3836 C C . GLU A 1 490 ? 14.748 3.785 -20.182 1.00 97.38 490 GLU A C 1
ATOM 3838 O O . GLU A 1 490 ? 14.186 4.874 -20.266 1.00 97.38 490 GLU A O 1
ATOM 3843 N N . GLY A 1 491 ? 15.829 3.619 -19.411 1.00 95.56 491 GLY A N 1
ATOM 3844 C CA . GLY A 1 491 ? 16.442 4.719 -18.647 1.00 95.56 491 GLY A CA 1
ATOM 3845 C C . GLY A 1 491 ? 17.301 4.271 -17.461 1.00 95.56 491 GLY A C 1
ATOM 3846 O O . GLY A 1 491 ? 18.244 4.965 -17.081 1.00 95.56 491 GLY A O 1
ATOM 3847 N N . HIS A 1 492 ? 17.046 3.081 -16.909 1.00 98.25 492 HIS A N 1
ATOM 3848 C CA . HIS A 1 492 ? 17.978 2.451 -15.974 1.00 98.25 492 HIS A CA 1
ATOM 3849 C C . HIS A 1 492 ? 19.253 1.997 -16.705 1.00 98.25 492 HIS A C 1
ATOM 3851 O O . HIS A 1 492 ? 19.217 1.500 -17.829 1.00 98.25 492 HIS A O 1
ATOM 3857 N N . SER A 1 493 ? 20.405 2.155 -16.051 1.00 97.69 493 SER A N 1
ATOM 3858 C CA . SER A 1 493 ? 21.721 1.813 -16.632 1.00 97.69 493 SER A CA 1
ATOM 3859 C C . SER A 1 493 ? 22.282 0.471 -16.145 1.00 97.69 493 SER A C 1
ATOM 3861 O O . SER A 1 493 ? 23.372 0.058 -16.548 1.00 97.69 493 SER A O 1
ATOM 3863 N N . ASN A 1 494 ? 21.550 -0.212 -15.264 1.00 98.44 494 ASN A N 1
ATOM 3864 C CA . ASN A 1 494 ? 21.901 -1.504 -14.680 1.00 98.44 494 ASN A CA 1
ATOM 3865 C C . ASN A 1 494 ? 20.621 -2.220 -14.192 1.00 98.44 494 ASN A C 1
ATOM 3867 O O . ASN A 1 494 ? 19.536 -1.645 -14.261 1.00 98.44 494 ASN A O 1
ATOM 3871 N N . ALA A 1 495 ? 20.745 -3.449 -13.687 1.00 98.31 495 ALA A N 1
ATOM 3872 C CA . ALA A 1 495 ? 19.629 -4.304 -13.283 1.00 98.31 495 ALA A CA 1
ATOM 3873 C C . ALA A 1 495 ? 18.618 -3.613 -12.347 1.00 98.31 495 ALA A C 1
ATOM 3875 O O . ALA A 1 495 ? 19.000 -2.981 -11.354 1.00 98.31 495 ALA A O 1
ATOM 3876 N N . VAL A 1 496 ? 17.328 -3.782 -12.650 1.00 98.56 496 VAL A N 1
ATOM 3877 C CA . VAL A 1 496 ? 16.204 -3.235 -11.878 1.00 98.56 496 VAL A CA 1
ATOM 3878 C C . VAL A 1 496 ? 15.698 -4.304 -10.907 1.00 98.56 496 VAL A C 1
ATOM 3880 O O . VAL A 1 496 ? 15.358 -5.403 -11.338 1.00 98.56 496 VAL A O 1
ATOM 3883 N N . PHE A 1 497 ? 15.658 -3.999 -9.607 1.00 95.00 497 PHE A N 1
ATOM 3884 C CA . PHE A 1 497 ? 15.379 -4.964 -8.525 1.00 95.00 497 PHE A CA 1
ATOM 3885 C C . PHE A 1 497 ? 14.128 -4.653 -7.693 1.00 95.00 497 PHE A C 1
ATOM 3887 O O . PHE A 1 497 ? 13.658 -5.507 -6.945 1.00 95.00 497 PHE A O 1
ATOM 3894 N N . SER A 1 498 ? 13.566 -3.449 -7.795 1.00 97.50 498 SER A N 1
ATOM 3895 C CA . SER A 1 498 ? 12.303 -3.115 -7.135 1.00 97.50 498 SER A CA 1
ATOM 3896 C C . SER A 1 498 ? 11.452 -2.233 -8.041 1.00 97.50 498 SER A C 1
ATOM 3898 O O . SER A 1 498 ? 11.971 -1.431 -8.818 1.00 97.50 498 SER A O 1
ATOM 3900 N N . GLY A 1 499 ? 10.136 -2.395 -7.965 1.00 97.81 499 GLY A N 1
ATOM 3901 C CA . GLY A 1 499 ? 9.183 -1.631 -8.756 1.00 97.81 499 GLY A CA 1
ATOM 3902 C C . GLY A 1 499 ? 7.792 -1.676 -8.139 1.00 97.81 499 GLY A C 1
ATOM 3903 O O . GLY A 1 499 ? 7.401 -2.682 -7.546 1.00 97.81 499 GLY A O 1
ATOM 3904 N N . ALA A 1 500 ? 7.054 -0.572 -8.238 1.00 97.88 500 ALA A N 1
ATOM 3905 C CA . ALA A 1 500 ? 5.741 -0.435 -7.621 1.00 97.88 500 ALA A CA 1
ATOM 3906 C C . ALA A 1 500 ? 4.852 0.583 -8.347 1.00 97.88 500 ALA A C 1
ATOM 3908 O O . ALA A 1 500 ? 5.271 1.708 -8.635 1.00 97.88 500 ALA A O 1
ATOM 3909 N N . TRP A 1 501 ? 3.585 0.212 -8.545 1.00 96.44 501 TRP A N 1
ATOM 3910 C CA . TRP A 1 501 ? 2.511 1.138 -8.907 1.00 96.44 501 TRP A CA 1
ATOM 3911 C C . TRP A 1 501 ? 2.273 2.155 -7.792 1.00 96.44 501 TRP A C 1
ATOM 3913 O O . TRP A 1 501 ? 2.285 1.799 -6.609 1.00 96.44 501 TRP A O 1
ATOM 3923 N N . SER A 1 502 ? 2.006 3.407 -8.165 1.00 95.12 502 SER A N 1
ATOM 3924 C CA . SER A 1 502 ? 1.500 4.398 -7.221 1.00 95.12 502 SER A CA 1
ATOM 3925 C C . SER A 1 502 ? 0.134 3.948 -6.684 1.00 95.12 502 SER A C 1
ATOM 3927 O O . SER A 1 502 ? -0.731 3.580 -7.473 1.00 95.12 502 SER A O 1
ATOM 3929 N N . PRO A 1 503 ? -0.124 3.998 -5.366 1.00 86.56 503 PRO A N 1
ATOM 3930 C CA . PRO A 1 503 ? -1.428 3.661 -4.800 1.00 86.56 503 PRO A CA 1
ATOM 3931 C C . PRO A 1 503 ? -2.487 4.744 -5.064 1.00 86.56 503 PRO A C 1
ATOM 3933 O O . PRO A 1 503 ? -3.669 4.488 -4.861 1.00 86.56 503 PRO A O 1
ATOM 3936 N N . ALA A 1 504 ? -2.076 5.940 -5.502 1.00 85.69 504 ALA A N 1
ATOM 3937 C CA . ALA A 1 504 ? -2.954 7.089 -5.716 1.00 85.69 504 ALA A CA 1
ATOM 3938 C C . ALA A 1 504 ? -3.230 7.391 -7.202 1.00 85.69 504 ALA A C 1
ATOM 3940 O O . ALA A 1 504 ? -4.219 8.052 -7.510 1.00 85.69 504 ALA A O 1
ATOM 3941 N N . MET A 1 505 ? -2.364 6.954 -8.125 1.00 90.44 505 MET A N 1
ATOM 3942 C CA . MET A 1 505 ? -2.365 7.432 -9.516 1.00 90.44 505 MET A CA 1
ATOM 3943 C C . MET A 1 505 ? -2.213 6.287 -10.520 1.00 90.44 505 MET A C 1
ATOM 3945 O O . MET A 1 505 ? -1.212 5.575 -10.527 1.00 90.44 505 MET A O 1
ATOM 3949 N N . ARG A 1 506 ? -3.201 6.150 -11.416 1.00 91.31 506 ARG A N 1
ATOM 3950 C CA . ARG A 1 506 ? -3.309 5.038 -12.380 1.00 91.31 506 ARG A CA 1
ATOM 3951 C C . ARG A 1 506 ? -2.161 4.957 -13.386 1.00 91.31 506 ARG A C 1
ATOM 3953 O O . ARG A 1 506 ? -1.832 3.856 -13.818 1.00 91.31 506 ARG A O 1
ATOM 3960 N N . SER A 1 507 ? -1.584 6.094 -13.766 1.00 92.50 507 SER A N 1
ATOM 3961 C CA . SER A 1 507 ? -0.502 6.174 -14.752 1.00 92.50 507 SER A CA 1
ATOM 3962 C C . SER A 1 507 ? 0.894 6.237 -14.138 1.00 92.50 507 SER A C 1
ATOM 3964 O O . SER A 1 507 ? 1.846 6.347 -14.892 1.00 92.50 507 SER A O 1
ATOM 3966 N N . VAL A 1 508 ? 1.057 6.176 -12.813 1.00 97.31 508 VAL A N 1
ATOM 3967 C CA . VAL A 1 508 ? 2.370 6.403 -12.188 1.00 97.31 508 VAL A CA 1
ATOM 3968 C C . VAL A 1 508 ? 2.950 5.104 -11.640 1.00 97.31 508 VAL A C 1
ATOM 3970 O O . VAL A 1 508 ? 2.326 4.419 -10.825 1.00 97.31 508 VAL A O 1
ATOM 3973 N N . VAL A 1 509 ? 4.181 4.797 -12.044 1.00 98.50 509 VAL A N 1
ATOM 3974 C CA . VAL A 1 509 ? 4.992 3.700 -11.496 1.00 98.50 509 VAL A CA 1
ATOM 3975 C C . VAL A 1 509 ? 6.354 4.228 -11.058 1.00 98.50 509 VAL A C 1
ATOM 3977 O O . VAL A 1 509 ? 6.830 5.241 -11.561 1.00 98.50 509 VAL A O 1
ATOM 3980 N N . ALA A 1 510 ? 6.995 3.546 -10.116 1.00 98.69 510 ALA A N 1
ATOM 3981 C CA . ALA A 1 510 ? 8.393 3.781 -9.773 1.00 98.69 510 ALA A CA 1
ATOM 3982 C C . ALA A 1 510 ? 9.188 2.481 -9.894 1.00 98.69 510 ALA A C 1
ATOM 3984 O O . ALA A 1 510 ? 8.651 1.405 -9.624 1.00 98.69 510 ALA A O 1
ATOM 3985 N N . THR A 1 511 ? 10.459 2.589 -10.273 1.00 98.81 511 THR A N 1
ATOM 3986 C CA . THR A 1 511 ? 11.420 1.483 -10.392 1.00 98.81 511 THR A CA 1
ATOM 3987 C C . THR A 1 511 ? 12.746 1.863 -9.743 1.00 98.81 511 THR A C 1
ATOM 3989 O O . THR A 1 511 ? 13.082 3.043 -9.656 1.00 98.81 511 THR A O 1
ATOM 3992 N N . ALA A 1 512 ? 13.504 0.881 -9.260 1.00 98.50 512 ALA A N 1
ATOM 3993 C CA . ALA A 1 512 ? 14.796 1.102 -8.624 1.00 98.50 512 ALA A CA 1
ATOM 3994 C C . ALA A 1 512 ? 15.757 -0.075 -8.838 1.00 98.50 512 ALA A C 1
ATOM 3996 O O . ALA A 1 512 ? 15.322 -1.224 -8.964 1.00 98.50 512 ALA A O 1
ATOM 3997 N N . GLY A 1 513 ? 17.066 0.198 -8.857 1.00 95.94 513 GLY A N 1
ATOM 3998 C CA . GLY A 1 513 ? 18.058 -0.807 -9.243 1.00 95.94 513 GLY A CA 1
ATOM 3999 C C . GLY A 1 513 ? 19.497 -0.580 -8.774 1.00 95.94 513 GLY A C 1
ATOM 4000 O O . GLY A 1 513 ? 19.804 0.244 -7.905 1.00 95.94 513 GLY A O 1
ATOM 4001 N N . VAL A 1 514 ? 20.401 -1.359 -9.377 1.00 98.25 514 VAL A N 1
ATOM 4002 C CA . VAL A 1 514 ? 21.853 -1.381 -9.094 1.00 98.25 514 VAL A CA 1
ATOM 4003 C C . VAL A 1 514 ? 22.547 -0.079 -9.488 1.00 98.25 514 VAL A C 1
ATOM 4005 O O . VAL A 1 514 ? 23.574 0.276 -8.913 1.00 98.25 514 VAL A O 1
ATOM 4008 N N . ASP A 1 515 ? 21.982 0.669 -10.434 1.00 97.62 515 ASP A N 1
ATOM 4009 C CA . ASP A 1 515 ? 22.498 1.973 -10.863 1.00 97.62 515 ASP A CA 1
ATOM 4010 C C . ASP A 1 515 ? 22.337 3.092 -9.821 1.00 97.62 515 ASP A C 1
ATOM 4012 O O . ASP A 1 515 ? 22.875 4.191 -10.008 1.00 97.62 515 ASP A O 1
ATOM 4016 N N . ARG A 1 516 ? 21.718 2.774 -8.672 1.00 98.00 516 ARG A N 1
ATOM 4017 C CA . ARG A 1 516 ? 21.548 3.662 -7.512 1.00 98.00 516 ARG A CA 1
ATOM 4018 C C . ARG A 1 516 ? 20.539 4.776 -7.788 1.00 98.00 516 ARG A C 1
ATOM 4020 O O . ARG A 1 516 ? 20.670 5.893 -7.279 1.00 98.00 516 ARG A O 1
ATOM 4027 N N . ARG A 1 517 ? 19.560 4.498 -8.648 1.00 97.94 517 ARG A N 1
ATOM 4028 C CA . ARG A 1 517 ? 18.470 5.410 -8.994 1.00 97.94 517 ARG A CA 1
ATOM 4029 C C . ARG A 1 517 ? 17.136 4.830 -8.563 1.00 97.94 517 ARG A C 1
ATOM 4031 O O . ARG A 1 517 ? 16.938 3.617 -8.590 1.00 97.94 517 ARG A O 1
ATOM 4038 N N . VAL A 1 518 ? 16.223 5.723 -8.191 1.00 98.69 518 VAL A N 1
ATOM 4039 C CA . VAL A 1 518 ? 14.785 5.453 -8.265 1.00 98.69 518 VAL A CA 1
ATOM 4040 C C . VAL A 1 518 ? 14.250 6.325 -9.390 1.00 98.69 518 VAL A C 1
ATOM 4042 O O . VAL A 1 518 ? 14.409 7.542 -9.325 1.00 98.69 518 VAL A O 1
ATOM 4045 N N . ILE A 1 519 ? 13.666 5.720 -10.417 1.00 98.69 519 ILE A N 1
ATOM 4046 C CA . ILE A 1 519 ? 13.038 6.437 -11.527 1.00 98.69 519 ILE A CA 1
ATOM 4047 C C . ILE A 1 519 ? 11.526 6.380 -11.321 1.00 98.69 519 ILE A C 1
ATOM 4049 O O . ILE A 1 519 ? 10.975 5.320 -11.017 1.00 98.69 519 ILE A O 1
ATOM 4053 N N . VAL A 1 520 ? 10.863 7.526 -11.444 1.00 98.69 520 VAL A N 1
ATOM 4054 C CA . VAL A 1 520 ? 9.403 7.638 -11.470 1.00 98.69 520 VAL A CA 1
ATOM 4055 C C . VAL A 1 520 ? 8.982 7.883 -12.908 1.00 98.69 520 VAL A C 1
ATOM 4057 O O . VAL A 1 520 ? 9.559 8.732 -13.588 1.00 98.69 520 VAL A O 1
ATOM 4060 N N . TRP A 1 521 ? 7.963 7.153 -13.344 1.00 98.56 521 TRP A N 1
ATOM 4061 C CA . TRP A 1 521 ? 7.452 7.180 -14.704 1.00 98.56 521 TRP A CA 1
ATOM 4062 C C . TRP A 1 521 ? 5.985 7.602 -14.705 1.00 98.56 521 TRP A C 1
ATOM 4064 O O . TRP A 1 521 ? 5.210 7.108 -13.880 1.00 98.56 521 TRP A O 1
ATOM 4074 N N . ASP A 1 522 ? 5.597 8.461 -15.647 1.00 97.25 522 ASP A N 1
ATOM 4075 C CA . ASP A 1 522 ? 4.196 8.743 -15.961 1.00 97.25 522 ASP A CA 1
ATOM 4076 C C . ASP A 1 522 ? 3.835 8.144 -17.320 1.00 97.25 522 ASP A C 1
ATOM 4078 O O . ASP A 1 522 ? 4.123 8.683 -18.387 1.00 97.25 522 ASP A O 1
ATOM 4082 N N . LEU A 1 523 ? 3.133 7.018 -17.262 1.00 95.75 523 LEU A N 1
ATOM 4083 C CA . LEU A 1 523 ? 2.679 6.250 -18.412 1.00 95.75 523 LEU A CA 1
ATOM 4084 C C . LEU A 1 523 ? 1.677 7.026 -19.289 1.00 95.75 523 LEU A C 1
ATOM 4086 O O . LEU A 1 523 ? 1.398 6.601 -20.407 1.00 95.75 523 LEU A O 1
ATOM 4090 N N . SER A 1 524 ? 1.131 8.155 -18.812 1.00 95.12 524 SER A N 1
ATOM 4091 C CA . SER A 1 524 ? 0.289 9.048 -19.620 1.00 95.12 524 SER A CA 1
ATOM 4092 C C . SER A 1 524 ? 1.087 9.889 -20.627 1.00 95.12 524 SER A C 1
ATOM 4094 O O . SER A 1 524 ? 0.505 10.437 -21.567 1.00 95.12 524 SER A O 1
ATOM 4096 N N . ARG A 1 525 ? 2.418 9.952 -20.462 1.00 94.69 525 ARG A N 1
ATOM 4097 C CA . ARG A 1 525 ? 3.343 10.669 -21.348 1.00 94.69 525 ARG A CA 1
ATOM 4098 C C . ARG A 1 525 ? 3.980 9.794 -22.434 1.00 94.69 525 ARG A C 1
ATOM 4100 O O . ARG A 1 525 ? 4.643 10.332 -23.316 1.00 94.69 525 ARG A O 1
ATOM 4107 N N . ILE A 1 526 ? 3.718 8.481 -22.438 1.00 95.88 526 ILE A N 1
ATOM 4108 C CA . ILE A 1 526 ? 4.196 7.564 -23.488 1.00 95.88 526 ILE A CA 1
ATOM 4109 C C . ILE A 1 526 ? 3.760 8.074 -24.867 1.00 95.88 526 ILE A C 1
ATOM 4111 O O . ILE A 1 526 ? 2.567 8.212 -25.149 1.00 95.88 526 ILE A O 1
ATOM 4115 N N . GLY A 1 527 ? 4.738 8.313 -25.741 1.00 93.38 527 GLY A N 1
ATOM 4116 C CA . GLY A 1 527 ? 4.507 8.771 -27.112 1.00 93.38 527 GLY A CA 1
ATOM 4117 C C . GLY A 1 527 ? 4.127 10.249 -27.255 1.00 93.38 527 GLY A C 1
ATOM 4118 O O . GLY A 1 527 ? 3.664 10.636 -28.328 1.00 93.38 527 GLY A O 1
ATOM 4119 N N . GLN A 1 528 ? 4.306 11.075 -26.217 1.00 93.62 528 GLN A N 1
ATOM 4120 C CA . GLN A 1 528 ? 4.291 12.532 -26.380 1.00 93.62 528 GLN A CA 1
ATOM 4121 C C . GLN A 1 528 ? 5.503 12.990 -27.208 1.00 93.62 528 GLN A C 1
ATOM 4123 O O . GLN A 1 528 ? 6.577 12.391 -27.153 1.00 93.62 528 GLN A O 1
ATOM 4128 N N . GLU A 1 529 ? 5.323 14.043 -28.007 1.00 93.12 529 GLU A N 1
ATOM 4129 C CA . GLU A 1 529 ? 6.407 14.626 -28.803 1.00 93.12 529 GLU A CA 1
ATOM 4130 C C . GLU A 1 529 ? 7.355 15.424 -27.896 1.00 93.12 529 GLU A C 1
ATOM 4132 O O . GLU A 1 529 ? 6.909 16.262 -27.115 1.00 93.12 529 GLU A O 1
ATOM 4137 N N . GLN A 1 530 ? 8.659 15.177 -28.030 1.00 92.94 530 GLN A N 1
ATOM 4138 C CA . GLN A 1 530 ? 9.733 15.905 -27.350 1.00 92.94 530 GLN A CA 1
ATOM 4139 C C . GLN A 1 530 ? 10.569 16.680 -28.372 1.00 92.94 530 GLN A C 1
ATOM 4141 O O . GLN A 1 530 ? 10.674 16.291 -29.542 1.00 92.94 530 GLN A O 1
ATOM 4146 N N . THR A 1 531 ? 11.220 17.752 -27.930 1.00 93.62 531 THR A N 1
ATOM 4147 C CA . THR A 1 531 ? 12.328 18.350 -28.681 1.00 93.62 531 THR A CA 1
ATOM 4148 C C . THR A 1 531 ? 13.525 17.394 -28.736 1.00 93.62 531 THR A C 1
ATOM 4150 O O . THR A 1 531 ? 13.645 16.456 -27.948 1.00 93.62 531 THR A O 1
ATOM 4153 N N . ALA A 1 532 ? 14.446 17.634 -29.675 1.00 93.56 532 ALA A N 1
ATOM 4154 C CA . ALA A 1 532 ? 15.663 16.829 -29.782 1.00 93.56 532 ALA A CA 1
ATOM 4155 C C . ALA A 1 532 ? 16.553 16.927 -28.528 1.00 93.56 532 ALA A C 1
ATOM 4157 O O . ALA A 1 532 ? 17.251 15.971 -28.223 1.00 93.56 532 ALA A O 1
ATOM 4158 N N . GLU A 1 533 ? 16.508 18.058 -27.818 1.00 92.06 533 GLU A N 1
ATOM 4159 C CA . GLU A 1 533 ? 17.287 18.310 -26.601 1.00 92.06 533 GLU A CA 1
ATOM 4160 C C . GLU A 1 533 ? 16.700 17.533 -25.409 1.00 92.06 533 GLU A C 1
ATOM 4162 O O . GLU A 1 533 ? 17.421 16.799 -24.743 1.00 92.06 533 GLU A O 1
ATOM 4167 N N . GLU A 1 534 ? 15.378 17.579 -25.202 1.00 89.81 534 GLU A N 1
ATOM 4168 C CA . GLU A 1 534 ? 14.694 16.791 -24.157 1.00 89.81 534 GLU A CA 1
ATOM 4169 C C . GLU A 1 534 ? 14.839 15.274 -24.371 1.00 89.81 534 GLU A C 1
ATOM 4171 O O . GLU A 1 534 ? 14.942 14.515 -23.410 1.00 89.81 534 GLU A O 1
ATOM 4176 N N . ALA A 1 535 ? 14.873 14.824 -25.629 1.00 91.19 535 ALA A N 1
ATOM 4177 C CA . ALA A 1 535 ? 15.062 13.416 -25.972 1.00 91.19 535 ALA A CA 1
ATOM 4178 C C . ALA A 1 535 ? 16.495 12.896 -25.710 1.00 91.19 535 ALA A C 1
ATOM 4180 O O . ALA A 1 535 ? 16.694 11.680 -25.695 1.00 91.19 535 ALA A O 1
ATOM 4181 N N . GLU A 1 536 ? 17.490 13.772 -25.501 1.00 92.19 536 GLU A N 1
ATOM 4182 C CA . GLU A 1 536 ? 18.828 13.365 -25.035 1.00 92.19 536 GLU A CA 1
ATOM 4183 C C . GLU A 1 536 ? 18.847 13.050 -23.525 1.00 92.19 536 GLU A C 1
ATOM 4185 O O . GLU A 1 536 ? 19.637 12.204 -23.098 1.00 92.19 536 GLU A O 1
ATOM 4190 N N . ASP A 1 537 ? 17.960 13.665 -22.731 1.00 89.94 537 ASP A N 1
ATOM 4191 C CA . ASP A 1 537 ? 17.845 13.437 -21.281 1.00 89.94 537 ASP A CA 1
ATOM 4192 C C . ASP A 1 537 ? 17.009 12.188 -20.925 1.00 89.94 537 ASP A C 1
ATOM 4194 O O . ASP A 1 537 ? 17.243 11.557 -19.888 1.00 89.94 537 ASP A O 1
ATOM 4198 N N . GLY A 1 538 ? 16.050 11.797 -21.774 1.00 93.50 538 GLY A N 1
ATOM 4199 C CA . GLY A 1 538 ? 15.262 10.571 -21.608 1.00 93.50 538 GLY A CA 1
ATOM 4200 C C . GLY A 1 538 ? 13.942 10.554 -22.394 1.00 93.50 538 GLY A C 1
ATOM 4201 O O . GLY A 1 538 ? 13.577 11.550 -23.018 1.00 93.50 538 GLY A O 1
ATOM 4202 N N . PRO A 1 539 ? 13.200 9.429 -22.378 1.00 96.50 539 PRO A N 1
ATOM 4203 C CA . PRO A 1 539 ? 11.888 9.340 -23.019 1.00 96.50 539 PRO A CA 1
ATOM 4204 C C . PRO A 1 539 ? 10.822 10.125 -22.236 1.00 96.50 539 PRO A C 1
ATOM 4206 O O . PRO A 1 539 ? 10.918 10.263 -21.019 1.00 96.50 539 PRO A O 1
ATOM 4209 N N . ALA A 1 540 ? 9.773 10.593 -22.916 1.00 95.56 540 ALA A N 1
ATOM 4210 C CA . ALA A 1 540 ? 8.736 11.470 -22.354 1.00 95.56 540 ALA A CA 1
ATOM 4211 C C . ALA A 1 540 ? 8.040 10.936 -21.084 1.00 95.56 540 ALA A C 1
ATOM 4213 O O . ALA A 1 540 ? 7.618 11.714 -20.226 1.00 95.56 540 ALA A O 1
ATOM 4214 N N . GLU A 1 541 ? 7.909 9.614 -20.945 1.00 97.12 541 GLU A N 1
ATOM 4215 C CA . GLU A 1 541 ? 7.362 8.965 -19.750 1.00 97.12 541 GLU A CA 1
ATOM 4216 C C . GLU A 1 541 ? 8.297 8.942 -18.535 1.00 97.12 541 GLU A C 1
ATOM 4218 O O . GLU A 1 541 ? 7.833 8.639 -17.435 1.00 97.12 541 GLU A O 1
ATOM 4223 N N . LEU A 1 542 ? 9.579 9.276 -18.685 1.00 97.75 542 LEU A N 1
ATOM 4224 C CA . LEU A 1 542 ? 10.521 9.425 -17.579 1.00 97.75 542 LEU A CA 1
ATOM 4225 C C . LEU A 1 542 ? 10.254 10.768 -16.877 1.00 97.75 542 LEU A C 1
ATOM 4227 O O . LEU A 1 542 ? 10.694 11.827 -17.312 1.00 97.75 542 LEU A O 1
ATOM 4231 N N . LEU A 1 543 ? 9.508 10.721 -15.771 1.00 96.31 543 LEU A N 1
ATOM 4232 C CA . LEU A 1 543 ? 9.051 11.914 -15.052 1.00 96.31 543 LEU A CA 1
ATOM 4233 C C . LEU A 1 543 ? 10.113 12.469 -14.092 1.00 96.31 543 LEU A C 1
ATOM 4235 O O . LEU A 1 543 ? 10.247 13.682 -13.944 1.00 96.31 543 LEU A O 1
ATOM 4239 N N . PHE A 1 544 ? 10.833 11.595 -13.379 1.00 97.38 544 PHE A N 1
ATOM 4240 C CA . PHE A 1 544 ? 11.806 12.021 -12.369 1.00 97.38 544 PHE A CA 1
ATOM 4241 C C . PHE A 1 544 ? 12.860 10.952 -12.066 1.00 97.38 544 PHE A C 1
ATOM 4243 O O . PHE A 1 544 ? 12.536 9.771 -11.953 1.00 97.38 544 PHE A O 1
ATOM 4250 N N . ILE A 1 545 ? 14.106 11.374 -11.819 1.00 97.62 545 ILE A N 1
ATOM 4251 C CA . ILE A 1 545 ? 15.194 10.507 -11.344 1.00 97.62 545 ILE A CA 1
ATOM 4252 C C . ILE A 1 545 ? 15.660 10.963 -9.957 1.00 97.62 545 ILE A C 1
ATOM 4254 O O . ILE A 1 545 ? 16.307 12.000 -9.804 1.00 97.62 545 ILE A O 1
ATOM 4258 N N . HIS A 1 546 ? 15.433 10.134 -8.939 1.00 97.75 546 HIS A N 1
ATOM 4259 C CA . HIS A 1 546 ? 16.039 10.318 -7.621 1.00 97.75 546 HIS A CA 1
ATOM 4260 C C . HIS A 1 546 ? 17.499 9.860 -7.635 1.00 97.75 546 HIS A C 1
ATOM 4262 O O . HIS A 1 546 ? 17.806 8.665 -7.580 1.00 97.75 546 HIS A O 1
ATOM 4268 N N . GLY A 1 547 ? 18.411 10.829 -7.704 1.00 94.94 547 GLY A N 1
ATOM 4269 C CA . GLY A 1 547 ? 19.860 10.609 -7.694 1.00 94.94 547 GLY A CA 1
ATOM 4270 C C . GLY A 1 547 ? 20.504 10.502 -6.306 1.00 94.94 547 GLY A C 1
ATOM 4271 O O . GLY A 1 547 ? 21.726 10.385 -6.236 1.00 94.94 547 GLY A O 1
ATOM 4272 N N . GLY A 1 548 ? 19.725 10.573 -5.218 1.00 91.56 548 GLY A N 1
ATOM 4273 C CA . GLY A 1 548 ? 20.257 10.740 -3.859 1.00 91.56 548 GLY A CA 1
ATOM 4274 C C . GLY A 1 548 ? 21.001 9.534 -3.273 1.00 91.56 548 GLY A C 1
ATOM 4275 O O . GLY A 1 548 ? 21.817 9.718 -2.375 1.00 91.56 548 GLY A O 1
ATOM 4276 N N . HIS A 1 549 ? 20.740 8.310 -3.744 1.00 94.81 549 HIS A N 1
ATOM 4277 C CA . HIS A 1 549 ? 21.385 7.100 -3.212 1.00 94.81 549 HIS A CA 1
ATOM 4278 C C . HIS A 1 549 ? 22.816 6.914 -3.734 1.00 94.81 549 HIS A C 1
ATOM 4280 O O . HIS A 1 549 ? 23.096 7.093 -4.924 1.00 94.81 549 HIS A O 1
ATOM 4286 N N . THR A 1 550 ? 23.727 6.516 -2.840 1.00 94.75 550 THR 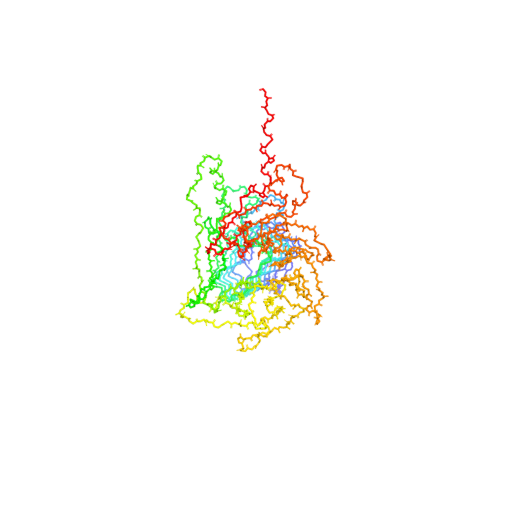A N 1
ATOM 4287 C CA . THR A 1 550 ? 25.150 6.279 -3.144 1.00 94.75 550 THR A CA 1
ATOM 4288 C C . THR A 1 550 ? 25.502 4.811 -3.400 1.00 94.75 550 THR A C 1
ATOM 4290 O O . THR A 1 550 ? 26.540 4.547 -4.022 1.00 94.75 550 THR A O 1
ATOM 4293 N N . SER A 1 551 ? 24.608 3.884 -3.044 1.00 95.88 551 SER A N 1
ATOM 4294 C CA . SER A 1 551 ? 24.684 2.442 -3.309 1.00 95.88 551 SER A CA 1
ATOM 4295 C C . SER A 1 551 ? 23.384 1.892 -3.924 1.00 95.88 551 SER A C 1
ATOM 4297 O O . SER A 1 551 ? 22.439 2.645 -4.169 1.00 95.88 551 SER A O 1
ATOM 4299 N N . ARG A 1 552 ? 23.362 0.593 -4.264 1.00 96.44 552 ARG A N 1
ATOM 4300 C CA . ARG A 1 552 ? 22.211 -0.105 -4.874 1.00 96.44 552 ARG A CA 1
ATOM 4301 C C . ARG A 1 552 ? 20.959 0.087 -4.017 1.00 96.44 552 ARG A C 1
ATOM 4303 O O . ARG A 1 552 ? 21.028 -0.057 -2.798 1.00 96.44 552 ARG A O 1
ATOM 4310 N N . VAL A 1 553 ? 19.828 0.370 -4.665 1.00 97.25 553 VAL A N 1
ATOM 4311 C CA . VAL A 1 553 ? 18.523 0.496 -3.998 1.00 97.25 553 VAL A CA 1
ATOM 4312 C C . VAL A 1 553 ? 17.863 -0.884 -3.910 1.00 97.25 553 VAL A C 1
ATOM 4314 O O . VAL A 1 553 ? 17.742 -1.574 -4.920 1.00 97.25 553 VAL A O 1
ATOM 4317 N N . ASN A 1 554 ? 17.434 -1.274 -2.708 1.00 91.88 554 ASN A N 1
ATOM 4318 C CA . ASN A 1 554 ? 16.998 -2.637 -2.377 1.00 91.88 554 ASN A CA 1
ATOM 4319 C C . ASN A 1 554 ? 15.470 -2.814 -2.338 1.00 91.88 554 ASN A C 1
ATOM 4321 O O . ASN A 1 554 ? 14.953 -3.851 -2.745 1.00 91.88 554 ASN A O 1
ATOM 4325 N N . ASP A 1 555 ? 14.725 -1.818 -1.851 1.00 96.12 555 ASP A N 1
ATOM 4326 C CA . ASP A 1 555 ? 13.261 -1.793 -1.957 1.00 96.12 555 ASP A CA 1
ATOM 4327 C C . ASP A 1 555 ? 12.758 -0.345 -1.984 1.00 96.12 555 ASP A C 1
ATOM 4329 O O . ASP A 1 555 ? 13.385 0.562 -1.418 1.00 96.12 555 ASP A O 1
ATOM 4333 N N . ILE A 1 556 ? 11.609 -0.141 -2.626 1.00 97.44 556 ILE A N 1
ATOM 4334 C CA . ILE A 1 556 ? 10.870 1.123 -2.620 1.00 97.44 556 ILE A CA 1
ATOM 4335 C C . ILE A 1 556 ? 9.442 0.903 -2.118 1.00 97.44 556 ILE A C 1
ATOM 4337 O O . ILE A 1 556 ? 8.845 -0.154 -2.323 1.00 97.44 556 ILE A O 1
ATOM 4341 N N . ALA A 1 557 ? 8.879 1.915 -1.465 1.00 96.56 557 ALA A N 1
ATOM 4342 C CA . ALA A 1 557 ? 7.501 1.904 -0.999 1.00 96.56 557 ALA A CA 1
ATOM 4343 C C . ALA A 1 557 ? 6.864 3.283 -1.181 1.00 96.56 557 ALA A C 1
ATOM 4345 O O . ALA A 1 557 ? 7.318 4.271 -0.607 1.00 96.56 557 ALA A O 1
ATOM 4346 N N . TRP A 1 558 ? 5.782 3.342 -1.954 1.00 94.94 558 TRP A N 1
ATOM 4347 C CA . TRP A 1 558 ? 4.922 4.519 -2.016 1.00 94.94 558 TRP A CA 1
ATOM 4348 C C . TRP A 1 558 ? 4.174 4.718 -0.697 1.00 94.94 558 TRP A C 1
ATOM 4350 O O . TRP A 1 558 ? 3.619 3.765 -0.138 1.00 94.94 558 TRP A O 1
ATOM 4360 N N . ASN A 1 559 ? 4.082 5.965 -0.240 1.00 91.19 559 ASN A N 1
ATOM 4361 C CA . ASN A 1 559 ? 3.154 6.329 0.817 1.00 91.19 559 ASN A CA 1
ATOM 4362 C C . ASN A 1 559 ? 1.709 6.252 0.281 1.00 91.19 559 ASN A C 1
ATOM 4364 O O . ASN A 1 559 ? 1.408 6.721 -0.815 1.00 91.19 559 ASN A O 1
ATOM 4368 N N . ARG A 1 560 ? 0.807 5.625 1.046 1.00 85.75 560 ARG A N 1
ATOM 4369 C CA . ARG A 1 560 ? -0.618 5.475 0.692 1.00 85.75 560 ARG A CA 1
ATOM 4370 C C . ARG A 1 560 ? -1.484 6.656 1.138 1.00 85.75 560 ARG A C 1
ATOM 4372 O O . ARG A 1 560 ? -2.628 6.751 0.709 1.00 85.75 560 ARG A O 1
ATOM 4379 N N . HIS A 1 561 ? -0.955 7.513 2.009 1.00 82.75 561 HIS A N 1
ATOM 4380 C CA . HIS A 1 561 ? -1.682 8.606 2.659 1.00 82.75 561 HIS A CA 1
ATOM 4381 C C . HIS A 1 561 ? -1.172 10.000 2.262 1.00 82.75 561 HIS A C 1
ATOM 4383 O O . HIS A 1 561 ? -1.859 10.983 2.516 1.00 82.75 561 HIS A O 1
ATOM 4389 N N . ASP A 1 562 ? -0.005 10.085 1.620 1.00 84.56 562 ASP A N 1
ATOM 4390 C CA . ASP A 1 562 ? 0.574 11.322 1.085 1.00 84.56 562 ASP A CA 1
ATOM 4391 C C . ASP A 1 562 ? 1.069 11.066 -0.353 1.00 84.56 562 ASP A C 1
ATOM 4393 O O . ASP A 1 562 ? 2.068 10.360 -0.536 1.00 84.56 562 ASP A O 1
ATOM 4397 N N . PRO A 1 563 ? 0.350 11.550 -1.385 1.00 87.25 563 PRO A N 1
ATOM 4398 C CA . PRO A 1 563 ? 0.737 11.373 -2.781 1.00 87.25 563 PRO A CA 1
ATOM 4399 C C . PRO A 1 563 ? 2.136 11.920 -3.081 1.00 87.25 563 PRO A C 1
ATOM 4401 O O . PRO A 1 563 ? 2.583 12.895 -2.485 1.00 87.25 563 PRO A O 1
ATOM 4404 N N . TRP A 1 564 ? 2.815 11.298 -4.046 1.00 90.38 564 TRP A N 1
ATOM 4405 C CA . TRP A 1 564 ? 4.185 11.629 -4.472 1.00 90.38 564 TRP A CA 1
ATOM 4406 C C . TRP A 1 564 ? 5.306 11.407 -3.445 1.00 90.38 564 TRP A C 1
ATOM 4408 O O . TRP A 1 564 ? 6.473 11.547 -3.812 1.00 90.38 564 TRP A O 1
ATOM 4418 N N . THR A 1 565 ? 4.994 10.985 -2.217 1.00 92.81 565 THR A N 1
ATOM 4419 C CA . THR A 1 565 ? 5.998 10.598 -1.217 1.00 92.81 565 THR A CA 1
ATOM 4420 C C . THR A 1 565 ? 6.383 9.121 -1.346 1.00 92.81 565 THR A C 1
ATOM 4422 O O . THR A 1 565 ? 5.528 8.229 -1.324 1.00 92.81 565 THR A O 1
ATOM 4425 N N . LEU A 1 566 ? 7.687 8.846 -1.430 1.00 95.31 566 LEU A N 1
ATOM 4426 C CA . LEU A 1 566 ? 8.273 7.504 -1.438 1.00 95.31 566 LEU A CA 1
ATOM 4427 C C . LEU A 1 566 ? 9.257 7.318 -0.280 1.00 95.31 566 LEU A C 1
ATOM 4429 O O . LEU A 1 566 ? 10.019 8.218 0.065 1.00 95.31 566 LEU A O 1
ATOM 4433 N N . ALA A 1 567 ? 9.302 6.101 0.255 1.00 96.44 567 ALA A N 1
ATOM 4434 C CA . ALA A 1 567 ? 10.429 5.578 1.015 1.00 96.44 567 ALA A CA 1
ATOM 4435 C C . ALA A 1 567 ? 11.293 4.686 0.107 1.00 96.44 567 ALA A C 1
ATOM 4437 O O . ALA A 1 567 ? 10.778 3.950 -0.735 1.00 96.44 567 ALA A O 1
ATOM 4438 N N . SER A 1 568 ? 12.611 4.740 0.282 1.00 96.12 568 SER A N 1
ATOM 4439 C CA . SER A 1 568 ? 13.580 3.958 -0.495 1.00 96.12 568 SER A CA 1
ATOM 4440 C C . SER A 1 568 ? 14.820 3.657 0.344 1.00 96.12 568 SER A C 1
ATOM 4442 O O . SER A 1 568 ? 15.322 4.551 1.030 1.00 96.12 568 SER A O 1
ATOM 4444 N N . VAL A 1 569 ? 15.301 2.414 0.298 1.00 95.31 569 VAL A N 1
ATOM 4445 C CA . VAL A 1 569 ? 16.435 1.930 1.107 1.00 95.31 569 VAL A CA 1
ATOM 4446 C C . VAL A 1 569 ? 17.561 1.379 0.239 1.00 95.31 569 VAL A C 1
ATOM 4448 O O . VAL A 1 569 ? 17.285 0.778 -0.798 1.00 95.31 569 VAL A O 1
ATOM 4451 N N . ALA A 1 570 ? 18.812 1.552 0.667 1.00 94.06 570 ALA A N 1
ATOM 4452 C CA . ALA A 1 570 ? 20.000 1.120 -0.070 1.00 94.06 570 ALA A CA 1
ATOM 4453 C C . ALA A 1 570 ? 20.992 0.304 0.785 1.00 94.06 570 ALA A C 1
ATOM 4455 O O . ALA A 1 570 ? 20.930 0.312 2.016 1.00 94.06 570 ALA A O 1
ATOM 4456 N N . ASP A 1 571 ? 21.909 -0.406 0.117 1.00 91.31 571 ASP A N 1
ATOM 4457 C CA . ASP A 1 571 ? 22.932 -1.272 0.741 1.00 91.31 571 ASP A CA 1
ATOM 4458 C C . ASP A 1 571 ? 23.880 -0.538 1.710 1.00 91.31 571 ASP A C 1
ATOM 4460 O O . ASP A 1 571 ? 24.487 -1.164 2.573 1.00 91.31 571 ASP A O 1
ATOM 4464 N N . ASP A 1 572 ? 24.029 0.782 1.582 1.00 87.88 572 ASP A N 1
ATOM 4465 C CA . ASP A 1 572 ? 24.874 1.633 2.432 1.00 87.88 572 ASP A CA 1
ATOM 4466 C C . ASP A 1 572 ? 24.151 2.125 3.703 1.00 87.88 572 ASP A C 1
ATOM 4468 O O . ASP A 1 572 ? 24.493 3.162 4.271 1.00 87.88 572 ASP A O 1
ATOM 4472 N N . ASN A 1 573 ? 23.154 1.359 4.163 1.00 87.81 573 ASN A N 1
ATOM 4473 C CA . ASN A 1 573 ? 22.311 1.623 5.336 1.00 87.81 573 ASN A CA 1
ATOM 4474 C C . ASN A 1 573 ? 21.454 2.904 5.242 1.00 87.81 573 ASN A C 1
ATOM 4476 O O . ASN A 1 573 ? 20.849 3.308 6.240 1.00 87.81 573 ASN A O 1
ATOM 4480 N N . MET A 1 574 ? 21.359 3.530 4.066 1.00 89.81 574 MET A N 1
ATOM 4481 C CA . MET A 1 574 ? 20.586 4.756 3.866 1.00 89.81 574 MET A CA 1
ATOM 4482 C C . MET A 1 574 ? 19.091 4.468 3.680 1.00 89.81 574 MET A C 1
ATOM 4484 O O . MET A 1 574 ? 18.690 3.678 2.826 1.00 89.81 574 MET A O 1
ATOM 4488 N N . LEU A 1 575 ? 18.257 5.175 4.450 1.00 91.25 575 LEU A N 1
ATOM 4489 C CA . LEU A 1 575 ? 16.820 5.324 4.215 1.00 91.25 575 LEU A CA 1
ATOM 4490 C C . LEU A 1 575 ? 16.555 6.758 3.756 1.00 91.25 575 LEU A C 1
ATOM 4492 O O . LEU A 1 575 ? 16.773 7.702 4.512 1.00 91.25 575 LEU A O 1
ATOM 4496 N N . HIS A 1 576 ? 16.013 6.912 2.552 1.00 92.75 576 HIS A N 1
ATOM 4497 C CA . HIS A 1 576 ? 15.475 8.181 2.074 1.00 92.75 576 HIS A CA 1
ATOM 4498 C C . HIS A 1 576 ? 13.951 8.105 2.039 1.00 92.75 576 HIS A C 1
ATOM 4500 O O . HIS A 1 576 ? 13.397 7.270 1.320 1.00 92.75 576 HIS A O 1
ATOM 4506 N N . VAL A 1 577 ? 13.290 9.006 2.770 1.00 92.12 577 VAL A N 1
ATOM 4507 C CA . VAL A 1 577 ? 11.879 9.351 2.559 1.00 92.12 577 VAL A CA 1
ATOM 4508 C C . VAL A 1 577 ? 11.846 10.718 1.889 1.00 92.12 577 VAL A C 1
ATOM 4510 O O . VAL A 1 577 ? 12.433 11.666 2.406 1.00 92.12 577 VAL A O 1
ATOM 4513 N N . TRP A 1 578 ? 11.241 10.796 0.710 1.00 91.81 578 TRP A N 1
ATOM 4514 C CA . TRP A 1 578 ? 11.340 11.950 -0.180 1.00 91.81 578 TRP A CA 1
ATOM 4515 C C . TRP A 1 578 ? 10.062 12.128 -1.001 1.00 91.81 578 TRP A C 1
ATOM 4517 O O . TRP A 1 578 ? 9.326 11.173 -1.242 1.00 91.81 578 TRP A O 1
ATOM 4527 N N . LYS A 1 579 ? 9.824 13.366 -1.433 1.00 89.62 579 LYS A N 1
ATOM 4528 C CA . LYS A 1 579 ? 8.699 13.802 -2.263 1.00 89.62 579 LYS A CA 1
ATOM 4529 C C . LYS A 1 579 ? 9.276 14.677 -3.369 1.00 89.62 579 LYS A C 1
ATOM 4531 O O . LYS A 1 579 ? 10.139 15.511 -3.092 1.00 89.62 579 LYS A O 1
ATOM 4536 N N . MET A 1 580 ? 8.867 14.462 -4.615 1.00 87.75 580 MET A N 1
ATOM 4537 C CA . MET A 1 580 ? 9.306 15.319 -5.723 1.00 87.75 580 MET A CA 1
ATOM 4538 C C . MET A 1 580 ? 8.579 16.672 -5.680 1.00 87.75 580 MET A C 1
ATOM 4540 O O . MET A 1 580 ? 7.479 16.772 -5.136 1.00 87.75 580 MET A O 1
ATOM 4544 N N . ALA A 1 581 ? 9.186 17.719 -6.241 1.00 83.81 581 ALA A N 1
ATOM 4545 C CA . ALA A 1 581 ? 8.582 19.049 -6.255 1.00 83.81 581 ALA A CA 1
ATOM 4546 C C . ALA A 1 581 ? 7.317 19.089 -7.132 1.00 83.81 581 ALA A C 1
ATOM 4548 O O . ALA A 1 581 ? 7.282 18.493 -8.206 1.00 83.81 581 ALA A O 1
ATOM 4549 N N . GLU A 1 582 ? 6.300 19.845 -6.705 1.00 83.06 582 GLU A N 1
ATOM 4550 C CA . GLU A 1 582 ? 5.012 19.933 -7.413 1.00 83.06 582 GLU A CA 1
ATOM 4551 C C . GLU A 1 582 ? 5.147 20.419 -8.864 1.00 83.06 582 GLU A C 1
ATOM 4553 O O . GLU A 1 582 ? 4.419 19.969 -9.744 1.00 83.06 582 GLU A O 1
ATOM 4558 N N . THR A 1 583 ? 6.122 21.289 -9.130 1.00 84.00 583 THR A N 1
ATOM 4559 C CA . THR A 1 583 ? 6.426 21.821 -10.465 1.00 84.00 583 THR A CA 1
ATOM 4560 C C . THR A 1 583 ? 6.854 20.760 -11.481 1.00 84.00 583 THR A C 1
ATOM 4562 O O . THR A 1 583 ? 6.864 21.058 -12.668 1.00 84.00 583 THR A O 1
ATOM 4565 N N . ILE A 1 584 ? 7.200 19.544 -11.040 1.00 85.12 584 ILE A N 1
ATOM 4566 C CA . ILE A 1 584 ? 7.640 18.440 -11.907 1.00 85.12 584 ILE A CA 1
ATOM 4567 C C . ILE A 1 584 ? 6.439 17.663 -12.471 1.00 85.12 584 ILE A C 1
ATOM 4569 O O . ILE A 1 584 ? 6.499 17.183 -13.597 1.00 85.12 584 ILE A O 1
ATOM 4573 N N . TYR A 1 585 ? 5.343 17.552 -11.709 1.00 83.88 585 TYR A N 1
ATOM 4574 C CA . TYR A 1 585 ? 4.157 16.764 -12.083 1.00 83.88 585 TYR A CA 1
ATOM 4575 C C . TYR A 1 585 ? 2.880 17.590 -12.305 1.00 83.88 585 TYR A C 1
ATOM 4577 O O . TYR A 1 585 ? 1.837 17.026 -12.637 1.00 83.88 585 TYR A O 1
ATOM 4585 N N . ASN A 1 586 ? 2.914 18.907 -12.081 1.00 80.62 586 ASN A N 1
ATOM 4586 C CA . ASN A 1 586 ? 1.762 19.795 -12.239 1.00 80.62 586 ASN A CA 1
ATOM 4587 C C . ASN A 1 586 ? 2.015 20.844 -13.334 1.00 80.62 586 ASN A C 1
ATOM 4589 O O . ASN A 1 586 ? 2.310 22.007 -13.054 1.00 80.62 586 ASN A O 1
ATOM 4593 N N . ASP A 1 587 ? 1.843 20.431 -14.593 1.00 62.50 587 ASP A N 1
ATOM 4594 C CA . ASP A 1 587 ? 2.140 21.239 -15.790 1.00 62.50 587 ASP A CA 1
ATOM 4595 C C . ASP A 1 587 ? 1.340 22.562 -15.872 1.00 62.50 587 ASP A C 1
ATOM 4597 O O . ASP A 1 587 ? 1.708 23.486 -16.598 1.00 62.50 587 ASP A O 1
ATOM 4601 N N . LYS A 1 588 ? 0.252 22.698 -15.097 1.00 49.91 588 LYS A N 1
ATOM 4602 C CA . LYS A 1 588 ? -0.689 23.832 -15.169 1.00 49.91 588 LYS A CA 1
ATOM 4603 C C . LYS A 1 588 ? -0.108 25.194 -14.783 1.00 49.91 588 LYS A C 1
ATOM 4605 O O . LYS A 1 588 ? -0.721 26.205 -15.114 1.00 49.91 588 LYS A O 1
ATOM 4610 N N . LYS A 1 589 ? 1.034 25.256 -14.088 1.00 41.88 589 LYS A N 1
ATOM 4611 C CA . LYS A 1 589 ? 1.646 26.547 -13.719 1.00 41.88 589 LYS A CA 1
ATOM 4612 C C . LYS A 1 589 ? 2.359 27.246 -14.881 1.00 41.88 589 LYS A C 1
ATOM 4614 O O . LYS A 1 589 ? 2.315 28.468 -14.954 1.00 41.88 589 LYS A O 1
ATOM 4619 N N . TYR A 1 590 ? 2.947 26.504 -15.821 1.00 37.44 590 TYR A N 1
ATOM 4620 C CA . TYR A 1 590 ? 3.730 27.102 -16.913 1.00 37.44 590 TYR A CA 1
ATOM 4621 C C . TYR A 1 590 ? 2.882 27.741 -18.029 1.00 37.44 590 TYR A C 1
ATOM 4623 O O . TYR A 1 590 ? 3.405 28.520 -18.829 1.00 37.44 590 TYR A O 1
ATOM 4631 N N . SER A 1 591 ? 1.575 27.455 -18.084 1.00 37.03 591 SER A N 1
ATOM 4632 C CA . SER A 1 591 ? 0.670 27.998 -19.107 1.00 37.03 591 SER A CA 1
ATOM 4633 C C . SER A 1 591 ? 0.049 29.360 -18.775 1.00 37.03 591 SER A C 1
ATOM 4635 O O . SER A 1 591 ? -0.389 30.041 -19.696 1.00 37.03 591 SER A O 1
ATOM 4637 N N . GLU A 1 592 ? -0.020 29.767 -17.501 1.00 37.28 592 GLU A N 1
ATOM 4638 C CA . GLU A 1 592 ? -0.653 31.046 -17.117 1.00 37.28 592 GLU A CA 1
ATOM 4639 C C . GLU A 1 592 ? 0.344 32.215 -17.019 1.00 37.28 592 GLU A C 1
ATOM 4641 O O . GLU A 1 592 ? -0.023 33.348 -17.325 1.00 37.28 592 GLU A O 1
ATOM 4646 N N . GLU A 1 593 ? 1.613 31.969 -16.674 1.00 39.75 593 GLU A N 1
ATOM 4647 C CA . GLU A 1 593 ? 2.619 33.042 -16.554 1.00 39.75 593 GLU A CA 1
ATOM 4648 C C . GLU A 1 593 ? 3.129 33.559 -17.915 1.00 39.75 593 GLU A C 1
ATOM 4650 O O . GLU A 1 593 ? 3.481 34.731 -18.035 1.00 39.75 593 GLU A O 1
ATOM 4655 N N . ASN A 1 594 ? 3.065 32.743 -18.974 1.00 34.66 594 ASN A N 1
ATOM 4656 C CA . ASN A 1 594 ? 3.501 33.108 -20.333 1.00 34.66 594 ASN A CA 1
ATOM 4657 C C . ASN A 1 594 ? 2.463 33.913 -21.154 1.00 34.66 594 ASN A C 1
ATOM 4659 O O . ASN A 1 594 ? 2.641 34.099 -22.355 1.00 34.66 594 ASN A O 1
ATOM 4663 N N . LEU A 1 595 ? 1.377 34.397 -20.537 1.00 41.22 595 LEU A N 1
ATOM 4664 C CA . LEU A 1 595 ? 0.328 35.190 -21.204 1.00 41.22 595 LEU A CA 1
ATOM 4665 C C . LEU A 1 595 ? 0.418 36.711 -20.957 1.00 41.22 595 LEU A C 1
ATOM 4667 O O . LEU A 1 595 ? -0.464 37.445 -21.398 1.00 41.22 595 LEU A O 1
ATOM 4671 N N . ASN A 1 596 ? 1.466 37.195 -20.278 1.00 38.12 596 ASN A N 1
ATOM 4672 C CA . ASN A 1 596 ? 1.610 38.611 -19.897 1.00 38.12 596 ASN A CA 1
ATOM 4673 C C . ASN A 1 596 ? 2.688 39.411 -20.660 1.00 38.12 596 ASN A C 1
ATOM 4675 O O . ASN A 1 596 ? 2.812 40.606 -20.402 1.00 38.12 596 ASN A O 1
ATOM 4679 N N . ASP A 1 597 ? 3.429 38.811 -21.600 1.00 40.31 597 ASP A N 1
ATOM 4680 C CA . ASP A 1 597 ? 4.559 39.480 -22.285 1.00 40.31 597 ASP A CA 1
ATOM 4681 C C . ASP A 1 597 ? 4.200 40.153 -23.635 1.00 40.31 597 ASP A C 1
ATOM 4683 O O . ASP A 1 597 ? 5.068 40.682 -24.325 1.00 40.31 597 ASP A O 1
ATOM 4687 N N . ASP A 1 598 ? 2.909 40.213 -23.990 1.00 42.59 598 ASP A N 1
ATOM 4688 C CA . ASP A 1 598 ? 2.385 40.874 -25.205 1.00 42.59 598 ASP A CA 1
ATOM 4689 C C . ASP A 1 598 ? 1.823 42.294 -24.924 1.00 42.59 598 ASP A C 1
ATOM 4691 O O . ASP A 1 598 ? 0.748 42.686 -25.386 1.00 42.59 598 ASP A O 1
ATOM 4695 N N . LEU A 1 599 ? 2.565 43.102 -24.154 1.00 38.16 599 LEU A N 1
ATOM 4696 C CA . LEU A 1 599 ? 2.317 44.546 -23.985 1.00 38.16 599 LEU A CA 1
ATOM 4697 C C . LEU A 1 599 ? 3.583 45.378 -24.242 1.00 38.16 599 LEU A C 1
ATOM 4699 O O . LEU A 1 599 ? 4.124 46.040 -23.355 1.00 38.16 599 LEU A O 1
ATOM 4703 N N . LEU A 1 600 ? 4.019 45.371 -25.505 1.00 37.41 600 LEU A N 1
ATOM 4704 C CA . LEU A 1 600 ? 4.889 46.404 -26.070 1.00 37.41 600 LEU A CA 1
ATOM 4705 C C . LEU A 1 600 ? 4.043 47.538 -26.670 1.00 37.41 600 LEU A C 1
ATOM 4707 O O . LEU A 1 600 ? 3.335 47.323 -27.655 1.00 37.41 600 LEU A O 1
ATOM 4711 N N . ASP A 1 601 ? 4.196 48.735 -26.102 1.00 35.84 601 ASP A N 1
ATOM 4712 C CA . ASP A 1 601 ? 3.826 50.048 -26.660 1.00 35.84 601 ASP A CA 1
ATOM 4713 C C . ASP A 1 601 ? 5.103 50.924 -26.679 1.00 35.84 601 ASP A C 1
ATOM 4715 O O . ASP A 1 601 ? 5.828 50.914 -25.652 1.00 35.84 601 ASP A O 1
#

pLDDT: mean 83.55, std 18.19, range [24.91, 98.81]

Organism: Blastocystis sp. subtype 1 (strain ATCC 50177 / NandII) (NCBI:txid478820)

InterPro domains:
  IPR001680 WD40 repeat [PF00400] (448-478)
  IPR001680 WD40 repeat [PF00400] (485-522)
  IPR001680 WD40 repeat [PF00400] (543-578)
  IPR001680 WD40 repeat [PS50082] (354-388)
  IPR001680 WD40 repeat [PS50082] (445-481)
  IPR001680 WD40 repeat [PS50082] (489-531)
  IPR001680 WD40 repeat [PS50082] (546-580)
  IPR001680 WD40 repeat [SM00320] (294-335)
  IPR001680 WD40 repeat [SM00320] (345-387)
  IPR001680 WD40 repeat [SM00320] (397-435)
  IPR001680 WD40 repeat [SM00320] (438-478)
  IPR001680 WD40 repeat [SM00320] (482-522)
  IPR001680 WD40 repeat [SM00320] (539-579)
  IPR015943 WD40/YVTN repeat-like-containing domain superfamily [G3DSA:2.130.10.10] (217-597)
  IPR019775 WD40 repeat, conserved site [PS00678] (374-388)
  IPR019775 WD40 repeat, conserved site [PS00678] (509-523)
  IPR032675 Leucine-rich repeat domain superfamily [G3DSA:3.80.10.10] (16-202)
  IPR036322 WD40-repeat-containing domain superfamily [SSF50978] (295-582)
  IPR050459 WD repeat RBAP46/RBAP48/MSI1 [PTHR22850] (233-592)

Foldseek 3Di:
DDDDDDDDDDDPQPAEDEDLDDPPDDLQHQYYEYDELGACVPQEDDDPSNLNHAYYAYEENHNQNHQEDEAEQNARHAEAHAEYLYNHNDDPPPPDAQPASHEYEHYNHANHAEHEHEANHQLNHAEYEYEDHARHAEYAQYAQVDHRSHVLNHQADEYYQHQRHAEAHAYASHCLQHQYAYDENHQNHAEYHEHESHQQHPPVPPDPDPDGRHRDHHHYNNNNHNDYDYHYDRHDDDDDPFWDKDWDKDWDADPPPDWIKIFIKIWTDGDVVVVVVVVVVVVVPDDDPPPPDCGDIDTQAIATDDAGFLEKDAALVDRQWIWTAHQQRKIFIDGNVVGDRYDPDPDHDQTQIEDDDRGHARAKDHDPADGQKIWGWAQQQKIFIDRPVPCPDPDSYDYGPDMDRPDNFGFQYKEDLHPFKIWTFGFCQKIWIGGNVDPDTPDIAHHDNGTWNDWYQQPVDSQWIWIFFQVQKIFIDGVVDRPYTPDIAHDGPGGWHEKDDALVDRQWIWIFWFSQKIWIFGNVQQPPDDDPVVVVNHRRRGQDIDNPGPGGWSYKDHDNPDPQWIWIAGPVRDIDTDGDDPVSPPVVVVVPVVPPPPDDD